Protein AF-A0ABD6U6G3-F1 (afdb_monomer)

pLDDT: mean 88.02, std 13.23, range [33.28, 98.5]

Foldseek 3Di:
DAEEAELEQQQPQPCPDPARWGKAFLLSLLLSVLVVVLCVVVVNDPVRYDYAYQQCQQPDDDAQYEYEPQDEPADCNNPPGDPSYNYAAAQYHYPDLCCLVPCPVCQVRPDHAHQFPVRVVSCVVSVHRYDHQHGSLLLDAAFDDAPAALAEEEEAADPPLVVLDDPVNVVRYDYYYSMDIDHPVQHDDVNSVVSSVVSVVVLVCLRHHHQEYEYQDPSVASNSLSNQHHYAAEDQDDDRSCNVVCVPYPHDHPVCSNVDDPNGGRDDCNVVSVVSSVVSSCSSVVSCVVPVVVRVVVCVVVPDDDDPPLVVLLVQCCVLVVLAPDLEWAEEEEDLDPQSVVNVVSCCVVRVRYHHQAYEYCPDFDDHPRDGHHYLVCVLVGDTQAYEYRDPVCVVVNVVSCVVVVHDESGRYHYRYSDDPPCPPPVVVVVVVVVCVVVVVVD

Structure (mmCIF, N/CA/C/O backbone):
data_AF-A0ABD6U6G3-F1
#
_entry.id   AF-A0ABD6U6G3-F1
#
loop_
_atom_site.group_PDB
_atom_site.id
_atom_site.type_symbol
_atom_site.label_atom_id
_atom_site.label_alt_id
_atom_site.label_comp_id
_atom_site.label_asym_id
_atom_site.label_entity_id
_atom_site.label_seq_id
_atom_site.pdbx_PDB_ins_code
_atom_site.Cartn_x
_atom_site.Cartn_y
_atom_site.Cartn_z
_atom_site.occupancy
_atom_site.B_iso_or_equiv
_atom_site.auth_seq_id
_atom_site.auth_comp_id
_atom_site.auth_asym_id
_atom_site.auth_atom_id
_atom_site.pdbx_PDB_model_num
ATOM 1 N N . MET A 1 1 ? 11.778 -12.368 -1.741 1.00 89.75 1 MET A N 1
ATOM 2 C CA . MET A 1 1 ? 10.771 -11.274 -1.649 1.00 89.75 1 MET A CA 1
ATOM 3 C C . MET A 1 1 ? 10.609 -10.867 -0.183 1.00 89.75 1 MET A C 1
ATOM 5 O O . MET A 1 1 ? 11.023 -11.641 0.670 1.00 89.75 1 MET A O 1
ATOM 9 N N . LYS A 1 2 ? 10.076 -9.681 0.139 1.00 95.25 2 LYS A N 1
ATOM 10 C CA . LYS A 1 2 ? 9.869 -9.224 1.533 1.00 95.25 2 LYS A CA 1
ATOM 11 C C . LYS A 1 2 ? 8.407 -8.861 1.818 1.00 95.25 2 LYS A C 1
ATOM 13 O O . LYS A 1 2 ? 7.629 -8.628 0.891 1.00 95.25 2 LYS A O 1
ATOM 18 N N . TYR A 1 3 ? 8.046 -8.790 3.096 1.00 97.25 3 TYR A N 1
ATOM 19 C CA . TYR A 1 3 ? 6.728 -8.370 3.575 1.00 97.25 3 TYR A CA 1
ATOM 20 C C . TYR A 1 3 ? 6.766 -6.907 4.009 1.00 97.25 3 TYR A C 1
ATOM 22 O O . TYR A 1 3 ? 7.586 -6.505 4.825 1.00 97.25 3 TYR A O 1
ATOM 30 N N . GLY A 1 4 ? 5.889 -6.088 3.448 1.00 95.69 4 GLY A N 1
ATOM 31 C CA . GLY A 1 4 ? 5.898 -4.646 3.641 1.00 95.69 4 GLY A CA 1
ATOM 32 C C . GLY A 1 4 ? 5.005 -4.191 4.788 1.00 95.69 4 GLY A C 1
ATOM 33 O O . GLY A 1 4 ? 3.921 -4.736 4.990 1.00 95.69 4 GLY A O 1
ATOM 34 N N . ILE A 1 5 ? 5.412 -3.138 5.489 1.00 94.31 5 ILE A N 1
ATOM 35 C CA . ILE A 1 5 ? 4.539 -2.327 6.348 1.00 94.31 5 ILE A CA 1
ATOM 36 C C . ILE A 1 5 ? 4.739 -0.865 5.964 1.00 94.31 5 ILE A C 1
ATOM 38 O O . ILE A 1 5 ? 5.874 -0.401 5.853 1.00 94.31 5 ILE A O 1
ATOM 42 N N . ILE A 1 6 ? 3.644 -0.129 5.777 1.00 89.25 6 ILE A N 1
ATOM 43 C CA . ILE A 1 6 ? 3.723 1.311 5.529 1.00 89.25 6 ILE A CA 1
ATOM 44 C C . ILE A 1 6 ? 4.130 2.005 6.829 1.00 89.25 6 ILE A C 1
ATOM 46 O O . ILE A 1 6 ? 3.493 1.821 7.873 1.00 89.25 6 ILE A O 1
ATOM 50 N N . ASP A 1 7 ? 5.187 2.806 6.756 1.00 84.31 7 ASP A N 1
ATOM 51 C CA . ASP A 1 7 ? 5.549 3.743 7.811 1.00 84.31 7 ASP A CA 1
ATOM 52 C C . ASP A 1 7 ? 4.964 5.111 7.463 1.00 84.31 7 ASP A C 1
ATOM 54 O O . ASP A 1 7 ? 5.339 5.755 6.474 1.00 84.31 7 ASP A O 1
ATOM 58 N N . TYR A 1 8 ? 3.964 5.525 8.233 1.00 74.62 8 TYR A N 1
ATOM 59 C CA . TYR A 1 8 ? 3.229 6.748 7.965 1.00 74.62 8 TYR A CA 1
ATOM 60 C C . TYR A 1 8 ? 4.005 7.936 8.508 1.00 74.62 8 TYR A C 1
ATOM 62 O O . TYR A 1 8 ? 3.809 8.391 9.630 1.00 74.62 8 TYR A O 1
ATOM 70 N N . SER A 1 9 ? 4.853 8.489 7.653 1.00 57.56 9 SER A N 1
ATOM 71 C CA . SER A 1 9 ? 5.509 9.770 7.865 1.00 57.56 9 SER A CA 1
ATOM 72 C C . SER A 1 9 ? 4.505 10.926 7.744 1.00 57.56 9 SER A C 1
ATOM 74 O O . SER A 1 9 ? 4.636 11.763 6.856 1.00 57.56 9 SER A O 1
ATOM 76 N N . TYR A 1 10 ? 3.458 10.996 8.571 1.00 51.78 10 TYR A N 1
ATOM 77 C CA . TYR A 1 10 ? 2.621 12.197 8.589 1.00 51.78 10 TYR A CA 1
ATOM 78 C C . TYR A 1 10 ? 3.272 13.256 9.469 1.00 51.78 10 TYR A C 1
ATOM 80 O O . TYR A 1 10 ? 3.082 13.331 10.675 1.00 51.78 10 TYR A O 1
ATOM 88 N N . GLY A 1 11 ? 4.069 14.078 8.799 1.00 41.47 11 GLY A N 1
ATOM 89 C CA . GLY A 1 11 ? 4.190 15.490 9.078 1.00 41.47 11 GLY A CA 1
ATOM 90 C C . GLY A 1 11 ? 3.604 16.225 7.889 1.00 41.47 11 GLY A C 1
ATOM 91 O O . GLY A 1 11 ? 4.347 16.597 6.985 1.00 41.47 11 GLY A O 1
ATOM 92 N N . SER A 1 12 ? 2.281 16.399 7.812 1.00 40.06 12 SER A N 1
ATOM 93 C CA . SER A 1 12 ? 1.779 17.387 6.860 1.00 40.06 12 SER A CA 1
ATOM 94 C C . SER A 1 12 ? 2.255 18.738 7.374 1.00 40.06 12 SER A C 1
ATOM 96 O O . SER A 1 12 ? 1.698 19.234 8.350 1.00 40.06 12 SER A O 1
ATOM 98 N N . ALA A 1 13 ? 3.290 19.303 6.754 1.00 38.22 13 ALA A N 1
ATOM 99 C CA . ALA A 1 13 ? 3.599 20.713 6.897 1.00 38.22 13 ALA A CA 1
ATOM 100 C C . ALA A 1 13 ? 2.376 21.481 6.383 1.00 38.22 13 ALA A C 1
ATOM 102 O O . ALA A 1 13 ? 2.235 21.737 5.189 1.00 38.22 13 ALA A O 1
ATOM 103 N N . ALA A 1 14 ? 1.435 21.777 7.273 1.00 36.59 14 ALA A N 1
ATOM 104 C CA . ALA A 1 14 ? 0.402 22.743 6.978 1.00 36.59 14 ALA A CA 1
ATOM 105 C C . ALA A 1 14 ? 1.067 24.107 7.156 1.00 36.59 14 ALA A C 1
ATOM 107 O O . ALA A 1 14 ? 1.403 24.513 8.273 1.00 36.59 14 ALA A O 1
ATOM 108 N N . THR A 1 15 ? 1.340 24.786 6.046 1.00 33.84 15 THR A N 1
ATOM 109 C CA . THR A 1 15 ? 1.850 26.157 6.066 1.00 33.84 15 THR A CA 1
ATOM 110 C C . THR A 1 15 ? 0.697 27.087 6.442 1.00 33.84 15 THR A C 1
ATOM 112 O O . THR A 1 15 ? -0.001 27.620 5.583 1.00 33.84 15 THR A O 1
ATOM 115 N N . TYR A 1 16 ? 0.460 27.262 7.742 1.00 33.28 16 TYR A N 1
ATOM 116 C CA . TYR A 1 16 ? -0.414 28.315 8.259 1.00 33.28 16 TYR A CA 1
ATOM 117 C C . TYR A 1 16 ? 0.440 29.559 8.539 1.00 33.28 16 TYR A C 1
ATOM 119 O O . TYR A 1 16 ? 0.932 29.766 9.646 1.00 33.28 16 TYR A O 1
ATOM 127 N N . GLY A 1 17 ? 0.651 30.390 7.515 1.00 45.97 17 GLY A N 1
ATOM 128 C CA . GLY A 1 17 ? 1.494 31.588 7.626 1.00 45.97 17 GLY A CA 1
ATOM 129 C C . GLY A 1 17 ? 2.996 31.269 7.631 1.00 45.97 17 GLY A C 1
ATOM 130 O O . GLY A 1 17 ? 3.457 30.460 6.834 1.00 45.97 17 GLY A O 1
ATOM 131 N N . THR A 1 18 ? 3.781 31.924 8.495 1.00 37.12 18 THR A N 1
ATOM 132 C CA . THR A 1 18 ? 5.257 31.807 8.553 1.00 37.12 18 THR A CA 1
ATOM 133 C C . THR A 1 18 ? 5.775 30.631 9.393 1.00 37.12 18 THR A C 1
ATOM 135 O O . THR A 1 18 ? 6.987 30.480 9.543 1.00 37.12 18 THR A O 1
ATOM 138 N N . VAL A 1 19 ? 4.892 29.786 9.935 1.00 43.78 19 VAL A N 1
ATOM 139 C CA . VAL A 1 19 ? 5.250 28.634 10.778 1.00 43.78 19 VAL A CA 1
ATOM 140 C C . VAL A 1 19 ? 4.673 27.367 10.142 1.00 43.78 19 VAL A C 1
ATOM 142 O O . VAL A 1 19 ? 3.454 27.215 10.088 1.00 43.78 19 VAL A O 1
ATOM 145 N N . ASN A 1 20 ? 5.515 26.444 9.650 1.00 53.28 20 ASN A N 1
ATOM 146 C CA . ASN A 1 20 ? 5.009 25.110 9.289 1.00 53.28 20 ASN A CA 1
ATOM 147 C C . ASN A 1 20 ? 4.716 24.344 10.581 1.00 53.28 20 ASN A C 1
ATOM 149 O O . ASN A 1 20 ? 5.608 24.202 11.418 1.00 53.28 20 ASN A O 1
ATOM 153 N N . LYS A 1 21 ? 3.485 23.863 10.727 1.00 55.12 21 LYS A N 1
ATOM 154 C CA . LYS A 1 21 ? 3.045 23.017 11.842 1.00 55.12 21 LYS A CA 1
ATOM 155 C C . LYS A 1 21 ? 3.029 21.557 11.396 1.00 55.12 21 LYS A C 1
ATOM 157 O O . LYS A 1 21 ? 2.710 21.294 10.234 1.00 55.12 21 LYS A O 1
ATOM 162 N N . TYR A 1 22 ? 3.382 20.633 12.291 1.00 62.50 22 TYR A N 1
ATOM 163 C CA . TYR A 1 22 ? 3.378 19.189 12.037 1.00 62.50 22 TYR A CA 1
ATOM 164 C C . TYR A 1 22 ? 2.226 18.542 12.810 1.00 62.50 22 TYR A C 1
ATOM 166 O O . TYR A 1 22 ? 2.093 18.773 14.003 1.00 62.50 22 TYR A O 1
ATOM 174 N N . TYR A 1 23 ? 1.403 17.723 12.154 1.00 68.81 23 TYR A N 1
ATOM 175 C CA . TYR A 1 23 ? 0.347 16.952 12.818 1.00 68.81 23 TYR A CA 1
ATOM 176 C C . TYR A 1 23 ? 0.695 15.475 12.788 1.00 68.81 23 TYR A C 1
ATOM 178 O O . TYR A 1 23 ? 0.893 14.917 11.709 1.00 68.81 23 TYR A O 1
ATOM 186 N N . VAL A 1 24 ? 0.736 14.853 13.962 1.00 73.19 24 VAL A N 1
ATOM 187 C CA . VAL A 1 24 ? 0.906 13.408 14.114 1.00 73.19 24 VAL A CA 1
ATOM 188 C C . VAL A 1 24 ? -0.444 12.784 14.417 1.00 73.19 24 VAL A C 1
ATOM 190 O O . VAL A 1 24 ? -1.155 13.266 15.293 1.00 73.19 24 VAL A O 1
ATOM 193 N N . ASN A 1 25 ? -0.765 11.685 13.731 1.00 83.88 25 ASN A N 1
ATOM 194 C CA . ASN A 1 25 ? -1.986 10.916 13.942 1.00 83.88 25 ASN A CA 1
ATOM 195 C C . ASN A 1 25 ? -1.656 9.435 14.168 1.00 83.88 25 ASN A C 1
ATOM 197 O O . ASN A 1 25 ? -1.280 8.731 13.226 1.00 83.88 25 ASN A O 1
ATOM 201 N N . ILE A 1 26 ? -1.855 8.944 15.394 1.00 88.88 26 ILE A N 1
ATOM 202 C CA . ILE A 1 26 ? -1.515 7.556 15.749 1.00 88.88 26 ILE A CA 1
ATOM 203 C C . ILE A 1 26 ? -2.484 6.521 15.170 1.00 88.88 26 ILE A C 1
ATOM 205 O O . ILE A 1 26 ? -2.221 5.323 15.223 1.00 88.88 26 ILE A O 1
ATOM 209 N N . GLY A 1 27 ? -3.608 6.941 14.583 1.00 89.75 27 GLY A N 1
ATOM 210 C CA . GLY A 1 27 ? -4.536 6.032 13.913 1.00 89.75 27 GLY A CA 1
ATOM 211 C C . GLY A 1 27 ? -3.917 5.340 12.693 1.00 89.75 27 GLY A C 1
ATOM 212 O O . GLY A 1 27 ? -4.297 4.222 12.342 1.00 89.75 27 GLY A O 1
ATOM 213 N N . ASN A 1 28 ? -2.935 5.979 12.061 1.00 86.94 28 ASN A N 1
ATOM 214 C CA . ASN A 1 28 ? -2.116 5.363 11.024 1.00 86.94 28 ASN A CA 1
ATOM 215 C C . ASN A 1 28 ? -1.207 4.271 11.591 1.00 86.94 28 ASN A C 1
ATOM 217 O O . ASN A 1 28 ? -1.195 3.155 11.074 1.00 86.94 28 ASN A O 1
ATOM 221 N N . ASP A 1 29 ? -0.556 4.544 12.719 1.00 89.12 29 ASP A N 1
ATOM 222 C CA . ASP A 1 29 ? 0.249 3.551 13.426 1.00 89.12 29 ASP A CA 1
ATOM 223 C C . ASP A 1 29 ? -0.595 2.357 13.896 1.00 89.12 29 ASP A C 1
ATOM 225 O O . ASP A 1 29 ? -0.158 1.218 13.769 1.00 89.12 29 ASP A O 1
ATOM 229 N N . MET A 1 30 ? -1.838 2.574 14.346 1.00 92.81 30 MET A N 1
ATOM 230 C CA . MET A 1 30 ? -2.760 1.486 14.713 1.00 92.81 30 MET A CA 1
ATOM 231 C C . MET A 1 30 ? -3.029 0.523 13.546 1.00 92.81 30 MET A C 1
ATOM 233 O O . MET A 1 30 ? -3.154 -0.684 13.757 1.00 92.81 30 MET A O 1
ATOM 237 N N . GLN A 1 31 ? -3.088 1.028 12.309 1.00 92.31 31 GLN A N 1
ATOM 238 C CA . GLN A 1 31 ? -3.203 0.181 11.116 1.00 92.31 31 GLN A CA 1
ATOM 239 C C . GLN A 1 31 ? -1.929 -0.643 10.904 1.00 92.31 31 GLN A C 1
ATOM 241 O O . GLN A 1 31 ? -2.027 -1.842 10.644 1.00 92.31 31 GLN A O 1
ATOM 246 N N . SER A 1 32 ? -0.753 -0.034 11.068 1.00 91.81 32 SER A N 1
ATOM 247 C CA . SER A 1 32 ? 0.533 -0.734 10.973 1.00 91.81 32 SER A CA 1
ATOM 248 C C . SER A 1 32 ? 0.686 -1.802 12.062 1.00 91.81 32 SER A C 1
ATOM 250 O O . SER A 1 32 ? 1.111 -2.914 11.760 1.00 91.81 32 SER A O 1
ATOM 252 N N . LEU A 1 33 ? 0.242 -1.531 13.295 1.00 93.94 33 LEU A N 1
ATOM 253 C CA . LEU A 1 33 ? 0.198 -2.517 14.383 1.00 93.94 33 LEU A CA 1
ATOM 254 C C . LEU A 1 33 ? -0.716 -3.708 14.055 1.00 93.94 33 LEU A C 1
ATOM 256 O O . LEU A 1 33 ? -0.409 -4.840 14.424 1.00 93.94 33 LEU A O 1
ATOM 260 N N . ALA A 1 34 ? -1.824 -3.488 13.344 1.00 95.69 34 ALA A N 1
ATOM 261 C CA . ALA A 1 34 ? -2.690 -4.580 12.904 1.00 95.69 34 ALA A CA 1
ATOM 262 C C . ALA A 1 34 ? -2.028 -5.456 11.825 1.00 95.69 34 ALA A C 1
ATOM 264 O O . ALA A 1 34 ? -2.209 -6.673 11.839 1.00 95.69 34 ALA A O 1
ATOM 265 N N . ILE A 1 35 ? -1.217 -4.866 10.937 1.00 96.06 35 ILE A N 1
ATOM 266 C CA . ILE A 1 35 ? -0.403 -5.623 9.971 1.00 96.06 35 ILE A CA 1
ATOM 267 C C . ILE A 1 35 ? 0.674 -6.437 10.702 1.00 96.06 35 ILE A C 1
ATOM 269 O O . ILE A 1 35 ? 0.853 -7.613 10.400 1.00 96.06 35 ILE A O 1
ATOM 273 N N . GLU A 1 36 ? 1.336 -5.866 11.713 1.00 95.56 36 GLU A N 1
ATOM 274 C CA . GLU A 1 36 ? 2.287 -6.613 12.552 1.00 95.56 36 GLU A CA 1
ATOM 275 C C . GLU A 1 36 ? 1.623 -7.826 13.220 1.00 95.56 36 GLU A C 1
ATOM 277 O O . GLU A 1 36 ? 2.197 -8.911 13.239 1.00 95.56 36 GLU A O 1
ATOM 282 N N . GLN A 1 37 ? 0.394 -7.675 13.725 1.00 96.12 37 GLN A N 1
ATOM 283 C CA . GLN A 1 37 ? -0.357 -8.793 14.309 1.00 96.12 37 GLN A CA 1
ATOM 284 C C . GLN A 1 37 ? -0.755 -9.850 13.271 1.00 96.12 37 GLN A C 1
ATOM 286 O O . GLN A 1 37 ? -0.693 -11.045 13.566 1.00 96.12 37 GLN A O 1
ATOM 291 N N . LEU A 1 38 ? -1.127 -9.437 12.054 1.00 96.81 38 LEU A N 1
ATOM 292 C CA . LEU A 1 38 ? -1.357 -10.354 10.934 1.00 96.81 38 LEU A CA 1
ATOM 293 C C . LEU A 1 38 ? -0.094 -11.180 10.647 1.00 96.81 38 LEU A C 1
ATOM 295 O O . LEU A 1 38 ? -0.171 -12.405 10.571 1.00 96.81 38 LEU A O 1
ATOM 299 N N . TYR A 1 39 ? 1.063 -10.526 10.548 1.00 97.94 39 TYR A N 1
ATOM 300 C CA . TYR A 1 39 ? 2.346 -11.176 10.273 1.00 97.94 39 TYR A CA 1
ATOM 301 C C . TYR A 1 39 ? 2.796 -12.105 11.396 1.00 97.94 39 TYR A C 1
ATOM 303 O O . TYR A 1 39 ? 3.164 -13.249 11.126 1.00 97.94 39 TYR A O 1
ATOM 311 N N . LEU A 1 40 ? 2.665 -11.667 12.649 1.00 97.38 40 LEU A N 1
ATOM 312 C CA . LEU A 1 40 ? 2.955 -12.490 13.819 1.00 97.38 40 LEU A CA 1
ATOM 313 C C . LEU A 1 40 ? 2.126 -13.780 13.811 1.00 97.38 40 LEU A C 1
ATOM 315 O O . LEU A 1 40 ? 2.657 -14.863 14.047 1.00 97.38 40 LEU A O 1
ATOM 319 N N . ARG A 1 41 ? 0.827 -13.682 13.503 1.00 97.00 41 ARG A N 1
ATOM 320 C CA . ARG A 1 41 ? -0.069 -14.844 13.462 1.00 97.00 41 ARG A CA 1
ATOM 321 C C . ARG A 1 41 ? 0.206 -15.773 12.276 1.00 97.00 41 ARG A C 1
ATOM 323 O O . ARG A 1 41 ? -0.064 -16.967 12.372 1.00 97.00 41 ARG A O 1
ATOM 330 N N . LEU A 1 42 ? 0.753 -15.243 11.184 1.00 97.25 42 LEU A N 1
ATOM 331 C CA . LEU A 1 42 ? 1.209 -16.024 10.032 1.00 97.25 42 LEU A CA 1
ATOM 332 C C . LEU A 1 42 ? 2.607 -16.635 10.224 1.00 97.25 42 LEU A C 1
ATOM 334 O O . LEU A 1 42 ? 3.024 -17.430 9.386 1.00 97.25 42 LEU A O 1
ATOM 338 N N . GLY A 1 43 ? 3.315 -16.290 11.305 1.00 97.38 43 GLY A N 1
ATOM 339 C CA . GLY A 1 43 ? 4.674 -16.765 11.562 1.00 97.38 43 GLY A CA 1
ATOM 340 C C . GLY A 1 43 ? 5.731 -16.124 10.660 1.00 97.38 43 GLY A C 1
ATOM 341 O O . GLY A 1 43 ? 6.763 -16.739 10.418 1.00 97.38 43 GLY A O 1
ATOM 342 N N . ILE A 1 44 ? 5.474 -14.918 10.145 1.00 97.25 44 ILE A N 1
ATOM 343 C CA . ILE A 1 44 ? 6.453 -14.164 9.352 1.00 97.25 44 ILE A CA 1
ATOM 344 C C . ILE A 1 44 ? 7.525 -13.611 10.296 1.00 97.25 44 ILE A C 1
ATOM 346 O O . ILE A 1 44 ? 7.210 -12.959 11.294 1.00 97.25 44 ILE A O 1
ATOM 350 N N . GLU A 1 45 ? 8.791 -13.877 9.983 1.00 95.75 45 GLU A N 1
ATOM 351 C CA . GLU A 1 45 ? 9.925 -13.443 10.797 1.00 95.75 45 GLU A CA 1
ATOM 352 C C . GLU A 1 45 ? 10.219 -11.945 10.619 1.00 95.75 45 GLU A C 1
ATOM 354 O O . GLU A 1 45 ? 10.093 -11.396 9.526 1.00 95.75 45 GLU A O 1
ATOM 359 N N . GLU A 1 46 ? 10.692 -11.278 11.679 1.00 93.69 46 GLU A N 1
ATOM 360 C CA . GLU A 1 46 ? 11.032 -9.842 11.637 1.00 93.69 46 GLU A CA 1
ATOM 361 C C . GLU A 1 46 ? 12.083 -9.520 10.558 1.00 93.69 46 GLU A C 1
ATOM 363 O O . GLU A 1 46 ? 12.031 -8.462 9.939 1.00 93.69 46 GLU A O 1
ATOM 368 N N . GLY A 1 47 ? 13.007 -10.449 10.276 1.00 94.62 47 GLY A N 1
ATOM 369 C CA . GLY A 1 47 ? 14.020 -10.296 9.223 1.00 94.62 47 GLY A CA 1
ATOM 370 C C . GLY A 1 47 ? 13.456 -10.279 7.796 1.00 94.62 47 GLY A C 1
ATOM 371 O O . GLY A 1 47 ? 14.143 -9.846 6.864 1.00 94.62 47 GLY A O 1
ATOM 372 N N . ASP A 1 48 ? 12.209 -10.715 7.611 1.00 95.25 48 ASP A N 1
ATOM 373 C CA . ASP A 1 48 ? 11.498 -10.688 6.332 1.00 95.25 48 ASP A CA 1
ATOM 374 C C . ASP A 1 48 ? 10.553 -9.501 6.184 1.00 95.25 48 ASP A C 1
ATOM 376 O O . ASP A 1 48 ? 9.994 -9.292 5.103 1.00 95.25 48 ASP A O 1
ATOM 380 N N . ILE A 1 49 ? 10.430 -8.682 7.228 1.00 96.44 49 ILE A N 1
ATOM 381 C CA . ILE A 1 49 ? 9.604 -7.484 7.226 1.00 96.44 49 ILE A CA 1
ATOM 382 C C . ILE A 1 49 ? 10.459 -6.274 6.847 1.00 96.44 49 ILE A C 1
ATOM 384 O O . ILE A 1 49 ? 11.505 -5.998 7.432 1.00 96.44 49 ILE A O 1
ATOM 388 N N . VAL A 1 50 ? 9.982 -5.504 5.874 1.00 95.06 50 VAL A N 1
ATOM 389 C CA . VAL A 1 50 ? 10.545 -4.209 5.493 1.00 95.06 50 VAL A CA 1
ATOM 390 C C . VAL A 1 50 ? 9.509 -3.119 5.712 1.00 95.06 50 VAL A C 1
ATOM 392 O O . VAL A 1 50 ? 8.317 -3.289 5.454 1.00 95.06 50 VAL A O 1
ATOM 395 N N . ARG A 1 51 ? 9.966 -1.965 6.191 1.00 91.56 51 ARG A N 1
ATOM 396 C CA . ARG A 1 51 ? 9.121 -0.780 6.332 1.00 91.56 51 ARG A CA 1
ATOM 397 C C . ARG A 1 51 ? 9.369 0.152 5.162 1.00 91.56 51 ARG A C 1
ATOM 399 O O . ARG A 1 51 ? 10.521 0.439 4.849 1.00 91.56 51 ARG A O 1
ATOM 406 N N . VAL A 1 52 ? 8.293 0.596 4.527 1.00 90.62 52 VAL A N 1
ATOM 407 C CA . VAL A 1 52 ? 8.338 1.496 3.372 1.00 90.62 52 VAL A CA 1
ATOM 408 C C . VAL A 1 52 ? 7.710 2.817 3.788 1.00 90.62 52 VAL A C 1
ATOM 410 O O . VAL A 1 52 ? 6.561 2.831 4.237 1.00 90.62 52 VAL A O 1
ATOM 413 N N . GLY A 1 53 ? 8.448 3.922 3.670 1.00 87.06 53 GLY A N 1
ATOM 414 C CA . GLY A 1 53 ? 7.911 5.238 3.996 1.00 87.06 53 GLY A CA 1
ATOM 415 C C . GLY A 1 53 ? 6.736 5.592 3.085 1.00 87.06 53 GLY A C 1
ATOM 416 O O . GLY A 1 53 ? 6.781 5.360 1.877 1.00 87.06 53 GLY A O 1
ATOM 417 N N . TYR A 1 54 ? 5.683 6.192 3.639 1.00 84.31 54 TYR A N 1
ATOM 418 C CA . TYR A 1 54 ? 4.489 6.580 2.878 1.00 84.31 54 TYR A CA 1
ATOM 419 C C . TYR A 1 54 ? 4.816 7.434 1.636 1.00 84.31 54 TYR A C 1
ATOM 421 O O . TYR A 1 54 ? 4.289 7.192 0.552 1.00 84.31 54 TYR A O 1
ATOM 429 N N . HIS A 1 55 ? 5.727 8.405 1.764 1.00 82.69 55 HIS A N 1
ATOM 430 C CA . HIS A 1 55 ? 6.149 9.254 0.641 1.00 82.69 55 HIS A CA 1
ATOM 431 C C . HIS A 1 55 ? 7.134 8.571 -0.320 1.00 82.69 55 HIS A C 1
ATOM 433 O O . HIS A 1 55 ? 7.369 9.077 -1.414 1.00 82.69 55 HIS A O 1
ATOM 439 N N . GLU A 1 56 ? 7.682 7.416 0.059 1.00 87.88 56 GLU A N 1
ATOM 440 C CA . GLU A 1 56 ? 8.615 6.631 -0.752 1.00 87.88 56 GLU A CA 1
ATOM 441 C C . GLU A 1 56 ? 7.884 5.599 -1.619 1.00 87.88 56 GLU A C 1
ATOM 443 O O . GLU A 1 56 ? 8.493 5.014 -2.505 1.00 87.88 56 GLU A O 1
ATOM 448 N N . LEU A 1 57 ? 6.573 5.394 -1.434 1.00 89.69 57 LEU A N 1
ATOM 449 C CA . LEU A 1 57 ? 5.797 4.375 -2.155 1.00 89.69 57 LEU A CA 1
ATOM 450 C C . LEU A 1 57 ? 5.915 4.468 -3.689 1.00 89.69 57 LEU A C 1
ATOM 452 O O . LEU A 1 57 ? 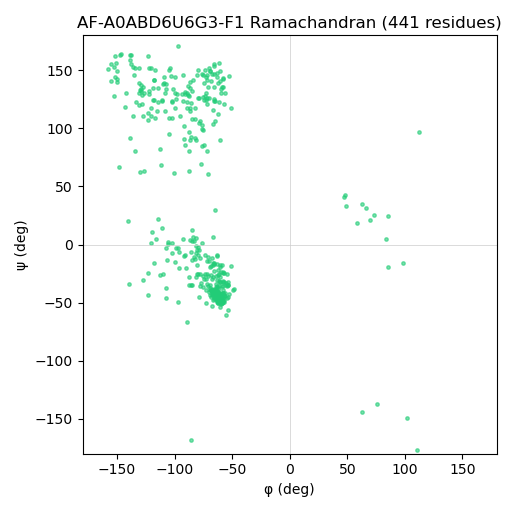5.897 3.446 -4.371 1.00 89.69 57 LEU A O 1
ATOM 456 N N . ARG A 1 58 ? 6.077 5.676 -4.243 1.00 89.88 58 ARG A N 1
ATOM 457 C CA . ARG A 1 58 ? 6.294 5.882 -5.686 1.00 89.88 58 ARG A CA 1
ATOM 458 C C . ARG A 1 58 ? 7.733 5.573 -6.119 1.00 89.88 58 ARG A C 1
ATOM 460 O O . ARG A 1 58 ? 7.947 5.107 -7.233 1.00 89.88 58 ARG A O 1
ATOM 467 N N . THR A 1 59 ? 8.714 5.879 -5.275 1.00 92.19 59 THR A N 1
ATOM 468 C CA . THR A 1 59 ? 10.147 5.905 -5.626 1.00 92.19 59 THR A CA 1
ATOM 469 C C . THR A 1 59 ? 10.952 4.751 -5.038 1.00 92.19 59 THR A C 1
ATOM 471 O O . THR A 1 59 ? 12.145 4.667 -5.290 1.00 92.19 59 THR A O 1
ATOM 474 N N . TYR A 1 60 ? 10.330 3.892 -4.236 1.00 93.75 60 TYR A N 1
ATOM 475 C CA . TYR A 1 60 ? 10.966 2.755 -3.584 1.00 93.75 60 TYR A CA 1
ATOM 476 C C . TYR A 1 60 ? 11.646 1.833 -4.608 1.00 93.75 60 TYR A C 1
ATOM 478 O O . TYR A 1 60 ? 11.022 1.446 -5.587 1.00 93.75 60 TYR A O 1
ATOM 486 N N . ASP A 1 61 ? 12.903 1.453 -4.405 1.00 93.19 61 ASP A N 1
ATOM 487 C CA . ASP A 1 61 ? 13.692 0.706 -5.401 1.00 93.19 61 ASP A CA 1
ATOM 488 C C . ASP A 1 61 ? 14.575 -0.388 -4.780 1.00 93.19 61 ASP A C 1
ATOM 490 O O . ASP A 1 61 ? 15.546 -0.839 -5.380 1.00 93.19 61 ASP A O 1
ATOM 494 N N . SER A 1 62 ? 14.241 -0.811 -3.556 1.00 91.12 62 SER A N 1
ATOM 495 C CA . SER A 1 62 ? 15.124 -1.654 -2.751 1.00 91.12 62 SER A CA 1
ATOM 496 C C . SER A 1 62 ? 14.920 -3.157 -2.980 1.00 91.12 62 SER A C 1
ATOM 498 O O . SER A 1 62 ? 15.819 -3.819 -3.483 1.00 91.12 62 SER A O 1
ATOM 500 N N . HIS A 1 63 ? 13.770 -3.720 -2.601 1.00 92.12 63 HIS A N 1
ATOM 501 C CA . HIS A 1 63 ? 13.480 -5.153 -2.747 1.00 92.12 63 HIS A CA 1
ATOM 502 C C . HIS A 1 63 ? 12.065 -5.338 -3.279 1.00 92.12 63 HIS A C 1
ATOM 504 O O . HIS A 1 63 ? 11.193 -4.547 -2.953 1.00 92.12 63 HIS A O 1
ATOM 510 N N . TYR A 1 64 ? 11.772 -6.425 -3.991 1.00 96.56 64 TYR A N 1
ATOM 511 C CA . TYR A 1 64 ? 10.371 -6.765 -4.249 1.00 96.56 64 TYR A CA 1
ATOM 512 C C . TYR A 1 64 ? 9.629 -7.018 -2.928 1.00 96.56 64 TYR A C 1
ATOM 514 O O . TYR A 1 64 ? 10.031 -7.883 -2.138 1.00 96.56 64 TYR A O 1
ATOM 522 N N . VAL A 1 65 ? 8.552 -6.266 -2.694 1.00 96.69 65 VAL A N 1
ATOM 523 C CA . VAL A 1 65 ? 7.803 -6.249 -1.435 1.00 96.69 65 VAL A CA 1
ATOM 524 C C . VAL A 1 65 ? 6.312 -6.461 -1.668 1.00 96.69 65 VAL A C 1
ATOM 526 O O . VAL A 1 65 ? 5.690 -5.754 -2.457 1.00 96.69 65 VAL A O 1
ATOM 529 N N . ILE A 1 66 ? 5.713 -7.407 -0.945 1.00 96.75 66 ILE A N 1
ATOM 530 C CA . ILE A 1 66 ? 4.253 -7.518 -0.869 1.00 96.75 66 ILE A CA 1
ATOM 531 C C . ILE A 1 66 ? 3.752 -6.594 0.229 1.00 96.75 66 ILE A C 1
ATOM 533 O O . ILE A 1 66 ? 4.161 -6.727 1.380 1.00 96.75 66 ILE A O 1
ATOM 537 N N . LEU A 1 67 ? 2.869 -5.661 -0.117 1.00 95.81 67 LEU A N 1
ATOM 538 C CA . LEU A 1 67 ? 2.482 -4.564 0.764 1.00 95.81 67 LEU A CA 1
ATOM 539 C C . LEU A 1 67 ? 0.963 -4.528 0.999 1.00 95.81 67 LEU A C 1
ATOM 541 O O . LEU A 1 67 ? 0.220 -4.110 0.109 1.00 95.81 67 LEU A O 1
ATOM 545 N N . PRO A 1 68 ? 0.476 -4.904 2.196 1.00 95.00 68 PRO A N 1
ATOM 546 C CA . PRO A 1 68 ? -0.906 -4.672 2.600 1.00 95.00 68 PRO A CA 1
ATOM 547 C C . PRO A 1 68 ? -1.235 -3.172 2.662 1.00 95.00 68 PRO A C 1
ATOM 549 O O . PRO A 1 68 ? -0.763 -2.434 3.527 1.00 95.00 68 PRO A O 1
ATOM 552 N N . MET A 1 69 ? -2.091 -2.722 1.751 1.00 89.94 69 MET A N 1
ATOM 553 C CA . MET A 1 69 ? -2.543 -1.339 1.602 1.00 89.94 69 MET A CA 1
ATOM 554 C C . MET A 1 69 ? -3.760 -1.058 2.496 1.00 89.94 69 MET A C 1
ATOM 556 O O . MET A 1 69 ? -4.850 -0.754 2.006 1.00 89.94 69 MET A O 1
ATOM 560 N N . ASN A 1 70 ? -3.572 -1.149 3.816 1.00 85.50 70 ASN A N 1
ATOM 561 C CA . ASN A 1 70 ? -4.578 -0.759 4.809 1.00 85.50 70 ASN A CA 1
ATOM 562 C C . ASN A 1 70 ? -4.451 0.720 5.149 1.00 85.50 70 ASN A C 1
ATOM 564 O O . ASN A 1 70 ? -3.813 1.081 6.137 1.00 85.50 70 ASN A O 1
ATOM 568 N N . MET A 1 71 ? -5.008 1.566 4.275 1.00 76.56 71 MET A N 1
ATOM 569 C CA . MET A 1 71 ? -4.763 3.007 4.299 1.00 76.56 71 MET A CA 1
ATOM 570 C C . MET A 1 71 ? -5.941 3.886 3.853 1.00 76.56 71 MET A C 1
ATOM 572 O O . MET A 1 71 ? -6.871 3.446 3.172 1.00 76.56 71 MET A O 1
ATOM 576 N N . PHE A 1 72 ? -5.841 5.169 4.211 1.00 65.19 72 PHE A N 1
ATOM 577 C CA . PHE A 1 72 ? -6.647 6.270 3.683 1.00 65.19 72 PHE A CA 1
ATOM 578 C C . PHE A 1 72 ? -5.920 6.905 2.486 1.00 65.19 72 PHE A C 1
ATOM 580 O O . PHE A 1 72 ? -4.952 7.641 2.656 1.00 65.19 72 PHE A O 1
ATOM 587 N N . GLY A 1 73 ? -6.354 6.591 1.267 1.00 57.88 73 GLY A N 1
ATOM 588 C CA . GLY A 1 73 ? -5.844 7.173 0.029 1.00 57.88 73 GLY A CA 1
ATOM 589 C C . GLY A 1 73 ? -6.579 8.460 -0.312 1.00 57.88 73 GLY A C 1
ATOM 590 O O . GLY A 1 73 ? -7.589 8.435 -1.003 1.00 57.88 73 GLY A O 1
ATOM 591 N N . SER A 1 74 ? -6.085 9.603 0.157 1.00 50.88 74 SER A N 1
ATOM 592 C CA . SER A 1 74 ? -6.604 10.914 -0.268 1.00 50.88 74 SER A CA 1
ATOM 593 C C . SER A 1 74 ? -5.688 11.664 -1.227 1.00 50.88 74 SER A C 1
ATOM 595 O O . SER A 1 74 ? -6.025 12.773 -1.638 1.00 50.88 74 SER A O 1
ATOM 597 N N . LYS A 1 75 ? -4.536 11.093 -1.601 1.00 61.25 75 LYS A N 1
ATOM 598 C CA . LYS A 1 75 ? -3.540 11.803 -2.405 1.00 61.25 75 LYS A CA 1
ATOM 599 C C . LYS A 1 75 ? -3.030 10.958 -3.565 1.00 61.25 75 LYS A C 1
ATOM 601 O O . LYS A 1 75 ? -2.438 9.904 -3.362 1.00 61.25 75 LYS A O 1
ATOM 606 N N . ASP A 1 76 ? -3.181 11.491 -4.775 1.00 67.00 76 ASP A N 1
ATOM 607 C CA . ASP A 1 76 ? -2.622 10.931 -6.016 1.00 67.00 76 ASP A CA 1
ATOM 608 C C . ASP A 1 76 ? -1.075 10.901 -6.012 1.00 67.00 76 ASP A C 1
ATOM 610 O O . ASP A 1 76 ? -0.451 10.296 -6.881 1.00 67.00 76 ASP A O 1
ATOM 614 N N . GLU A 1 77 ? -0.429 11.530 -5.023 1.00 73.81 77 GLU A N 1
ATOM 615 C CA . GLU A 1 77 ? 1.027 11.683 -4.935 1.00 73.81 77 GLU A CA 1
ATOM 616 C C . GLU A 1 77 ? 1.786 10.356 -4.802 1.00 73.81 77 GLU A C 1
ATOM 618 O O . GLU A 1 77 ? 2.887 10.238 -5.337 1.00 73.81 77 GLU A O 1
ATOM 623 N N . ILE A 1 78 ? 1.195 9.332 -4.185 1.00 78.38 78 ILE A N 1
ATOM 624 C CA . ILE A 1 78 ? 1.849 8.023 -4.023 1.00 78.38 78 ILE A CA 1
ATOM 625 C C . ILE A 1 78 ? 1.718 7.129 -5.261 1.00 78.38 78 ILE A C 1
ATOM 627 O O . ILE A 1 78 ? 2.391 6.108 -5.343 1.00 78.38 78 ILE A O 1
ATOM 631 N N . PHE A 1 79 ? 0.855 7.499 -6.214 1.00 82.12 79 PHE A N 1
ATOM 632 C CA . PHE A 1 79 ? 0.508 6.665 -7.361 1.00 82.12 79 PHE A CA 1
ATOM 633 C C . PHE A 1 79 ? 1.073 7.192 -8.693 1.00 82.12 79 PHE A C 1
ATOM 635 O O . PHE A 1 79 ? 0.952 8.383 -8.974 1.00 82.12 79 PHE A O 1
ATOM 642 N N . PRO A 1 80 ? 1.596 6.337 -9.589 1.00 86.19 80 PRO A N 1
ATOM 643 C CA . PRO A 1 80 ? 1.662 4.883 -9.462 1.00 86.19 80 PRO A CA 1
ATOM 644 C C . PRO A 1 80 ? 2.669 4.453 -8.391 1.00 86.19 80 PRO A C 1
ATOM 646 O O . PRO A 1 80 ? 3.631 5.169 -8.123 1.00 86.19 80 PRO A O 1
ATOM 649 N N . LEU A 1 81 ? 2.424 3.293 -7.782 1.00 89.62 81 LEU A N 1
ATOM 650 C CA . LEU A 1 81 ? 3.389 2.677 -6.873 1.00 89.62 81 LEU A CA 1
ATOM 651 C C . LEU A 1 81 ? 4.642 2.265 -7.654 1.00 89.62 81 LEU A C 1
ATOM 653 O O . LEU A 1 81 ? 4.577 2.011 -8.861 1.00 89.62 81 LEU A O 1
ATOM 657 N N . SER A 1 82 ? 5.764 2.166 -6.951 1.00 93.88 82 SER A N 1
ATOM 658 C CA . SER A 1 82 ? 6.980 1.567 -7.492 1.00 93.88 82 SER A CA 1
ATOM 659 C C . SER A 1 82 ? 6.723 0.157 -8.060 1.00 93.88 82 SER A C 1
ATOM 661 O O . SER A 1 82 ? 5.954 -0.602 -7.464 1.00 93.88 82 SER A O 1
ATOM 663 N N . PRO A 1 83 ? 7.413 -0.247 -9.147 1.00 93.00 83 PRO A N 1
ATOM 664 C CA . PRO A 1 83 ? 7.355 -1.617 -9.664 1.00 93.00 83 PRO A CA 1
ATOM 665 C C . PRO A 1 83 ? 7.889 -2.677 -8.685 1.00 93.00 83 PRO A C 1
ATOM 667 O O . PRO A 1 83 ? 7.593 -3.857 -8.854 1.00 93.00 83 PRO A O 1
ATOM 670 N N . TYR A 1 84 ? 8.645 -2.274 -7.658 1.00 95.56 84 TYR A N 1
ATOM 671 C CA . TYR A 1 84 ? 9.096 -3.162 -6.586 1.00 95.56 84 TYR A CA 1
ATOM 672 C C . TYR A 1 84 ? 8.010 -3.417 -5.531 1.00 95.56 84 TYR A C 1
ATOM 674 O O . TYR A 1 84 ? 8.189 -4.278 -4.675 1.00 95.56 84 TYR A O 1
ATOM 682 N N . ILE A 1 85 ? 6.879 -2.706 -5.578 1.00 95.62 85 ILE A N 1
ATOM 683 C CA . ILE A 1 85 ? 5.766 -2.873 -4.641 1.00 95.62 85 ILE A CA 1
ATOM 684 C C . ILE A 1 85 ? 4.646 -3.677 -5.300 1.00 95.62 85 ILE A C 1
ATOM 686 O O . ILE A 1 85 ? 4.071 -3.275 -6.309 1.00 95.62 85 ILE A O 1
ATOM 690 N N . ILE A 1 86 ? 4.284 -4.785 -4.662 1.00 95.75 86 ILE A N 1
ATOM 691 C CA . ILE A 1 86 ? 3.151 -5.630 -5.014 1.00 95.75 86 ILE A CA 1
ATOM 692 C C . ILE A 1 86 ? 2.038 -5.372 -3.982 1.00 95.75 86 ILE A C 1
ATOM 694 O O . ILE A 1 86 ? 2.065 -5.951 -2.891 1.00 95.75 86 ILE A O 1
ATOM 698 N N . PRO A 1 87 ? 1.074 -4.479 -4.265 1.00 94.62 87 PRO A N 1
ATOM 699 C CA . PRO A 1 87 ? 0.049 -4.113 -3.299 1.00 94.62 87 PRO A CA 1
ATOM 700 C C . PRO A 1 87 ? -0.979 -5.232 -3.087 1.00 94.62 87 PRO A C 1
ATOM 702 O O . PRO A 1 87 ? -1.402 -5.906 -4.024 1.00 94.62 87 PRO A O 1
ATOM 705 N N . LEU A 1 88 ? -1.444 -5.352 -1.845 1.00 95.38 88 LEU A N 1
ATOM 706 C CA . LEU A 1 88 ? -2.635 -6.103 -1.460 1.00 95.38 88 LEU A CA 1
ATOM 707 C C . LEU A 1 88 ? -3.624 -5.146 -0.795 1.00 95.38 88 LEU A C 1
ATOM 709 O O . LEU A 1 88 ? -3.385 -4.672 0.313 1.00 95.38 88 LEU A O 1
ATOM 713 N N . TYR A 1 89 ? -4.741 -4.846 -1.448 1.00 93.94 89 TYR A N 1
ATOM 714 C CA . TYR A 1 89 ? -5.698 -3.869 -0.932 1.00 93.94 89 TYR A CA 1
ATOM 715 C C . TYR A 1 89 ? -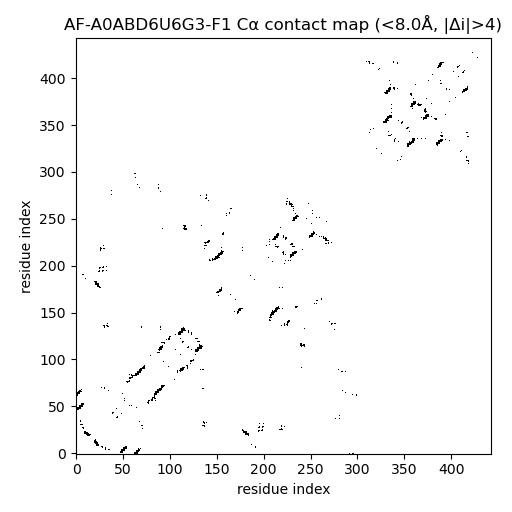6.643 -4.487 0.101 1.00 93.94 89 TYR A C 1
ATOM 717 O O . TYR A 1 89 ? -7.553 -5.237 -0.245 1.00 93.94 89 TYR A O 1
ATOM 725 N N . ILE A 1 90 ? -6.445 -4.125 1.370 1.00 93.12 90 ILE A N 1
ATOM 726 C CA . ILE A 1 90 ? -7.292 -4.515 2.503 1.00 93.12 90 ILE A CA 1
ATOM 727 C C . ILE A 1 90 ? -7.672 -3.249 3.247 1.00 93.12 90 ILE A C 1
ATOM 729 O O . ILE A 1 90 ? -6.796 -2.552 3.734 1.00 93.12 90 ILE A O 1
ATOM 733 N N . GLY A 1 91 ? -8.958 -2.948 3.372 1.00 91.06 91 GLY A N 1
ATOM 734 C CA . GLY A 1 91 ? -9.414 -1.740 4.051 1.00 91.06 91 GLY A CA 1
ATOM 735 C C . GLY A 1 91 ? -8.950 -0.466 3.367 1.00 91.06 91 GLY A C 1
ATOM 736 O O . GLY A 1 91 ? -8.676 0.527 4.037 1.00 91.06 91 GLY A O 1
ATOM 737 N N . PHE A 1 92 ? -8.873 -0.484 2.041 1.00 90.00 92 PHE A N 1
ATOM 738 C CA . PHE A 1 92 ? -8.531 0.668 1.229 1.00 90.00 92 PHE A CA 1
ATOM 739 C C . PHE A 1 92 ? -9.689 1.668 1.227 1.00 90.00 92 PHE A C 1
ATOM 741 O O . PHE A 1 92 ? -10.812 1.336 0.843 1.00 90.00 92 PHE A O 1
ATOM 748 N N . ASN A 1 93 ? -9.433 2.892 1.675 1.00 86.88 93 ASN A N 1
ATOM 749 C CA . ASN A 1 93 ? -10.372 4.001 1.543 1.00 86.88 93 ASN A CA 1
ATOM 750 C C . ASN A 1 93 ? -9.858 4.972 0.481 1.00 86.88 93 ASN A C 1
ATOM 752 O O . ASN A 1 93 ? -8.671 5.293 0.481 1.00 86.88 93 ASN A O 1
ATOM 756 N N . TYR A 1 94 ? -10.745 5.473 -0.377 1.00 77.25 94 TYR A N 1
ATOM 757 C CA . TYR A 1 94 ? -10.396 6.543 -1.302 1.00 77.25 94 TYR A CA 1
ATOM 758 C C . TYR A 1 94 ? -11.560 7.513 -1.498 1.00 77.25 94 TYR A C 1
ATOM 760 O O . TYR A 1 94 ? -12.622 7.152 -2.007 1.00 77.25 94 TYR A O 1
ATOM 768 N N . VAL A 1 95 ? -11.340 8.772 -1.120 1.00 67.75 95 VAL A N 1
ATOM 769 C CA . VAL A 1 95 ? -12.346 9.842 -1.186 1.00 67.75 95 VAL A CA 1
ATOM 770 C C . VAL A 1 95 ? -11.934 10.868 -2.239 1.00 67.75 95 VAL A C 1
ATOM 772 O O . VAL A 1 95 ? -11.574 12.003 -1.942 1.00 67.75 95 VAL A O 1
ATOM 775 N N . SER A 1 96 ? -11.967 10.462 -3.506 1.00 64.75 96 SER A N 1
ATOM 776 C CA . SER A 1 96 ? -11.950 11.391 -4.637 1.00 64.75 96 SER A CA 1
ATOM 777 C C . SER A 1 96 ? -12.862 10.862 -5.738 1.00 64.75 96 SER A C 1
ATOM 779 O O . SER A 1 96 ? -12.777 9.704 -6.153 1.00 64.75 96 SER A O 1
ATOM 781 N N . GLY A 1 97 ? -13.745 11.733 -6.233 1.00 55.56 97 GLY A N 1
ATOM 782 C CA . GLY A 1 97 ? -14.734 11.403 -7.265 1.00 55.56 97 GLY A CA 1
ATOM 783 C C . GLY A 1 97 ? -14.143 11.082 -8.643 1.00 55.56 97 GLY A C 1
ATOM 784 O O . GLY A 1 97 ? -14.896 10.947 -9.601 1.00 55.56 97 GLY A O 1
ATOM 785 N N . LYS A 1 98 ? -12.811 10.993 -8.767 1.00 57.94 98 LYS A N 1
ATOM 786 C CA . LYS A 1 98 ? -12.102 10.758 -10.031 1.00 57.94 98 LYS A CA 1
ATOM 787 C C . LYS A 1 98 ? -11.319 9.441 -10.074 1.00 57.94 98 LYS A C 1
ATOM 789 O O . LYS A 1 98 ? -10.634 9.208 -11.066 1.00 57.94 98 LYS A O 1
ATOM 794 N N . ILE A 1 99 ? -11.404 8.576 -9.050 1.00 57.62 99 ILE A N 1
ATOM 795 C CA . ILE A 1 99 ? -10.439 7.468 -8.918 1.00 57.62 99 ILE A CA 1
ATOM 796 C C . ILE A 1 99 ? -10.421 6.521 -10.126 1.00 57.62 99 ILE A C 1
ATOM 798 O O . ILE A 1 99 ? -9.370 6.144 -10.628 1.00 57.62 99 ILE A O 1
ATOM 802 N N . ALA A 1 100 ? -11.607 6.178 -10.617 1.00 52.38 100 ALA A N 1
ATOM 803 C CA . ALA A 1 100 ? -11.829 5.164 -11.635 1.00 52.38 100 ALA A CA 1
ATOM 804 C C . ALA A 1 100 ? -11.221 5.548 -12.988 1.00 52.38 100 ALA A C 1
ATOM 806 O O . ALA A 1 100 ? -10.633 4.720 -13.675 1.00 52.38 100 ALA A O 1
ATOM 807 N N . ALA A 1 101 ? -11.360 6.825 -13.352 1.00 57.28 101 ALA A N 1
ATOM 808 C CA . ALA A 1 101 ? -10.833 7.367 -14.597 1.00 57.28 101 ALA A CA 1
ATOM 809 C C . ALA A 1 101 ? -9.327 7.671 -14.507 1.00 57.28 101 ALA A C 1
ATOM 811 O O . ALA A 1 101 ? -8.646 7.663 -15.528 1.00 57.28 101 ALA A O 1
ATOM 812 N N . ASN A 1 102 ? -8.809 7.918 -13.298 1.00 60.38 102 ASN A N 1
ATOM 813 C CA . ASN A 1 102 ? -7.434 8.370 -13.084 1.00 60.38 102 ASN A CA 1
ATOM 814 C C . ASN A 1 102 ? -6.452 7.259 -12.672 1.00 60.38 102 ASN A C 1
ATOM 816 O O . ASN A 1 102 ? -5.246 7.479 -12.757 1.00 60.38 102 ASN A O 1
ATOM 820 N N . HIS A 1 103 ? -6.923 6.078 -12.248 1.00 67.19 103 HIS A N 1
ATOM 821 C CA . HIS A 1 103 ? -6.060 5.041 -11.655 1.00 67.19 103 HIS A CA 1
ATOM 822 C C . HIS A 1 103 ? -6.245 3.644 -12.279 1.00 67.19 103 HIS A C 1
ATOM 824 O O . HIS A 1 103 ? -6.583 2.687 -11.579 1.00 67.19 103 HIS A O 1
ATOM 830 N N . PRO A 1 104 ? -5.964 3.468 -13.589 1.00 69.56 104 PRO A N 1
ATOM 831 C CA . PRO A 1 104 ? -6.017 2.158 -14.255 1.00 69.56 104 PRO A CA 1
ATOM 832 C C . PRO A 1 104 ? -5.078 1.110 -13.632 1.00 69.56 104 PRO A C 1
ATOM 834 O O . PRO A 1 104 ? -5.257 -0.087 -13.837 1.00 69.56 104 PRO A O 1
ATOM 837 N N . HIS A 1 105 ? -4.094 1.542 -12.843 1.00 76.62 105 HIS A N 1
ATOM 838 C CA . HIS A 1 105 ? -3.138 0.672 -12.167 1.00 76.62 105 HIS A CA 1
ATOM 839 C C . HIS A 1 105 ? -3.729 -0.140 -11.003 1.00 76.62 105 HIS A C 1
ATOM 841 O O . HIS A 1 105 ? -3.039 -1.021 -10.508 1.00 76.62 105 HIS A O 1
ATOM 847 N N . LEU A 1 106 ? -4.958 0.133 -10.545 1.00 84.69 106 LEU A N 1
ATOM 848 C CA . LEU A 1 106 ? -5.604 -0.672 -9.495 1.00 84.69 106 LEU A CA 1
ATOM 849 C C . LEU A 1 106 ? -6.140 -2.002 -10.034 1.00 84.69 106 LEU A C 1
ATOM 851 O O . LEU A 1 106 ? -6.128 -3.009 -9.335 1.00 84.69 106 LEU A O 1
ATOM 855 N N . LYS A 1 107 ? -6.585 -2.009 -11.295 1.00 88.38 107 LYS A N 1
ATOM 856 C CA . LYS A 1 107 ? -7.254 -3.149 -11.929 1.00 88.38 107 LYS A CA 1
ATOM 857 C C . LYS A 1 107 ? -6.430 -4.450 -11.939 1.00 88.38 107 LYS A C 1
ATOM 859 O O . LYS A 1 107 ? -7.000 -5.500 -11.673 1.00 88.38 107 LYS A O 1
ATOM 864 N N . PRO A 1 108 ? -5.103 -4.430 -12.170 1.00 90.50 108 PRO A N 1
ATOM 865 C CA . PRO A 1 108 ? -4.278 -5.639 -12.076 1.00 90.50 108 PRO A CA 1
ATOM 866 C C . PRO A 1 108 ? -4.213 -6.289 -10.682 1.00 90.50 108 PRO A C 1
ATOM 868 O O . PRO A 1 108 ? -3.676 -7.390 -10.570 1.00 90.50 108 PRO A O 1
ATOM 871 N N . TYR A 1 109 ? -4.717 -5.623 -9.637 1.00 91.75 109 TYR A N 1
ATOM 872 C CA . TYR A 1 109 ? -4.649 -6.061 -8.237 1.00 91.75 109 TYR A CA 1
ATOM 873 C C . TYR A 1 109 ? -6.027 -6.380 -7.637 1.00 91.75 109 TYR A C 1
ATOM 875 O O . TYR A 1 109 ? -6.206 -6.341 -6.421 1.00 91.75 109 TYR A O 1
ATOM 883 N N . GLU A 1 110 ? -7.010 -6.666 -8.488 1.00 93.31 110 GLU A N 1
ATOM 884 C CA . GLU A 1 110 ? -8.332 -7.140 -8.081 1.00 93.31 110 GLU A CA 1
ATOM 885 C C . GLU A 1 110 ? -8.276 -8.479 -7.307 1.00 93.31 110 GLU A C 1
ATOM 887 O O . GLU A 1 110 ? -7.414 -9.317 -7.590 1.00 93.31 110 GLU A O 1
ATOM 892 N N . PRO A 1 111 ? -9.218 -8.724 -6.371 1.00 95.44 111 PRO A N 1
ATOM 893 C CA . PRO A 1 111 ? -10.263 -7.804 -5.923 1.00 95.44 111 PRO A CA 1
ATOM 894 C C . PRO A 1 111 ? -9.757 -6.776 -4.896 1.00 95.44 111 PRO A C 1
ATOM 896 O O . PRO A 1 111 ? -8.942 -7.078 -4.026 1.00 95.44 111 PRO A O 1
ATOM 899 N N . ILE A 1 112 ? -10.310 -5.562 -4.934 1.00 93.56 112 ILE A N 1
ATOM 900 C CA . ILE A 1 112 ? -9.962 -4.479 -4.003 1.00 93.56 112 ILE A CA 1
ATOM 901 C C . ILE A 1 112 ? -10.810 -4.574 -2.725 1.00 93.56 112 ILE A C 1
ATOM 903 O O . ILE A 1 112 ? -12.035 -4.425 -2.767 1.00 93.56 112 ILE A O 1
ATOM 907 N N . GLY A 1 113 ? -10.167 -4.782 -1.573 1.00 95.12 113 GLY A N 1
ATOM 908 C CA . GLY A 1 113 ? -10.810 -4.700 -0.261 1.00 95.12 113 GLY A CA 1
ATOM 909 C C . GLY A 1 113 ? -11.034 -3.248 0.156 1.00 95.12 113 GLY A C 1
ATOM 910 O O . GLY A 1 113 ? -10.098 -2.561 0.566 1.00 95.12 113 GLY A O 1
ATOM 911 N N . CYS A 1 114 ? -12.269 -2.766 0.043 1.00 93.62 114 CYS A N 1
ATOM 912 C CA . CYS A 1 114 ? -12.664 -1.398 0.364 1.00 93.62 114 CYS A CA 1
ATOM 913 C C . CYS A 1 114 ? -13.027 -1.233 1.844 1.00 93.62 114 CYS A C 1
ATOM 915 O O . CYS A 1 114 ? -13.736 -2.057 2.420 1.00 93.62 114 CYS A O 1
ATOM 917 N N . ARG A 1 115 ? -12.620 -0.116 2.452 1.00 92.88 115 ARG A N 1
ATOM 918 C CA . ARG A 1 115 ? -12.944 0.201 3.851 1.00 92.88 115 ARG A CA 1
ATOM 919 C C . ARG A 1 115 ? -14.421 0.501 4.071 1.00 92.88 115 ARG A C 1
ATOM 921 O O . ARG A 1 115 ? -14.971 0.133 5.099 1.00 92.88 115 ARG A O 1
ATOM 928 N N . ASP A 1 116 ? -15.030 1.197 3.123 1.00 92.62 116 ASP A N 1
ATOM 929 C CA . ASP A 1 116 ? -16.354 1.801 3.241 1.00 92.62 116 ASP A CA 1
ATOM 930 C C . ASP A 1 116 ? -17.171 1.632 1.953 1.00 92.62 116 ASP A C 1
ATOM 932 O O . ASP A 1 116 ? -16.641 1.356 0.869 1.00 92.62 116 ASP A O 1
ATOM 936 N N . GLU A 1 117 ? -18.484 1.820 2.076 1.00 92.44 117 GLU A N 1
ATOM 937 C CA . GLU A 1 117 ? -19.425 1.617 0.973 1.00 92.44 117 GLU A CA 1
ATOM 938 C C . GLU A 1 117 ? -19.280 2.641 -0.155 1.00 92.44 117 GLU A C 1
ATOM 940 O O . GLU A 1 117 ? -19.650 2.364 -1.300 1.00 92.44 117 GLU A O 1
ATOM 945 N N . TYR A 1 118 ? -18.779 3.844 0.135 1.00 90.56 118 TYR A N 1
ATOM 946 C CA . TYR A 1 118 ? -18.523 4.830 -0.908 1.00 90.56 118 TYR A CA 1
ATOM 947 C C . TYR A 1 118 ? -17.378 4.353 -1.804 1.00 90.56 118 TYR A C 1
ATOM 949 O O . TYR A 1 118 ? -17.582 4.225 -3.013 1.00 90.56 118 TYR A O 1
ATOM 957 N N . THR A 1 119 ? -16.232 3.992 -1.219 1.00 89.25 119 THR A N 1
ATOM 958 C CA . THR A 1 119 ? -15.084 3.454 -1.961 1.00 89.25 119 THR A CA 1
ATOM 959 C C . THR A 1 119 ? -15.493 2.211 -2.758 1.00 89.25 119 THR A C 1
ATOM 961 O O . THR A 1 119 ? -15.191 2.121 -3.947 1.00 89.25 119 THR A O 1
ATOM 964 N N . LEU A 1 120 ? -16.277 1.303 -2.164 1.00 92.19 120 LEU A N 1
ATOM 965 C CA . LEU A 1 120 ? -16.804 0.120 -2.855 1.00 92.19 120 LEU A CA 1
ATOM 966 C C . LEU A 1 120 ? -17.620 0.472 -4.107 1.00 92.19 120 LEU A C 1
ATOM 968 O O . LEU A 1 120 ? -17.412 -0.109 -5.175 1.00 92.19 120 LEU A O 1
ATOM 972 N N . ARG A 1 121 ? -18.570 1.408 -3.981 1.00 90.81 121 ARG A N 1
ATOM 973 C CA . ARG A 1 121 ? -19.418 1.844 -5.102 1.00 90.81 121 ARG A CA 1
ATOM 974 C C . ARG A 1 121 ? -18.596 2.503 -6.197 1.00 90.81 121 ARG A C 1
ATOM 976 O O . ARG A 1 121 ? -18.842 2.242 -7.371 1.00 90.81 121 ARG A O 1
ATOM 983 N N . VAL A 1 122 ? -17.617 3.317 -5.813 1.00 87.56 122 VAL A N 1
ATOM 984 C CA . VAL A 1 122 ? -16.707 3.973 -6.751 1.00 87.56 122 VAL A CA 1
ATOM 985 C C . VAL A 1 122 ? -15.889 2.938 -7.538 1.00 87.56 122 VAL A C 1
ATOM 987 O O . VAL A 1 122 ? -15.847 3.024 -8.764 1.00 87.56 122 VAL A O 1
ATOM 990 N N . MET A 1 123 ? -15.309 1.927 -6.878 1.00 88.12 123 MET A N 1
ATOM 991 C CA . MET A 1 123 ? -14.552 0.859 -7.555 1.00 88.12 123 MET A CA 1
ATOM 992 C C . MET A 1 123 ? -15.435 0.042 -8.502 1.00 88.12 123 MET A C 1
ATOM 994 O O . MET A 1 123 ? -15.107 -0.133 -9.674 1.00 88.12 123 MET A O 1
ATOM 998 N N . ARG A 1 124 ? -16.609 -0.400 -8.041 1.00 90.94 124 ARG A N 1
ATOM 999 C CA . ARG A 1 124 ? -17.530 -1.183 -8.880 1.00 90.94 124 ARG A CA 1
ATOM 1000 C C . ARG A 1 124 ? -18.061 -0.382 -10.067 1.00 90.94 124 ARG A C 1
ATOM 1002 O O . ARG A 1 124 ? -18.184 -0.929 -11.158 1.00 90.94 124 ARG A O 1
ATOM 1009 N N . GLY A 1 125 ? -18.320 0.914 -9.881 1.00 88.19 125 GLY A N 1
ATOM 1010 C CA . GLY A 1 125 ? -18.689 1.828 -10.966 1.00 88.19 125 GLY A CA 1
ATOM 1011 C C . GLY A 1 125 ? -17.599 1.973 -12.036 1.00 88.19 125 GLY A C 1
ATOM 1012 O O . GLY A 1 125 ? -17.916 2.232 -13.192 1.00 88.19 125 GLY A O 1
ATOM 1013 N N . ALA A 1 126 ? -16.334 1.740 -11.674 1.00 85.62 126 ALA A N 1
ATOM 1014 C CA . ALA A 1 126 ? -15.190 1.679 -12.586 1.00 85.62 126 ALA A CA 1
ATOM 1015 C C . ALA A 1 126 ? -15.063 0.346 -13.346 1.00 85.62 126 ALA A C 1
ATOM 1017 O O . ALA A 1 126 ? -14.143 0.181 -14.149 1.00 85.62 126 ALA A O 1
ATOM 1018 N N . GLY A 1 127 ? -15.915 -0.639 -13.048 1.00 88.38 127 GLY A N 1
ATOM 1019 C CA . GLY A 1 127 ? -15.716 -2.017 -13.486 1.00 88.38 127 GLY A CA 1
ATOM 1020 C C . GLY A 1 127 ? -14.494 -2.673 -12.838 1.00 88.38 127 GLY A C 1
ATOM 1021 O O . GLY A 1 127 ? -13.844 -3.485 -13.503 1.00 88.38 127 GLY A O 1
ATOM 1022 N N . ILE A 1 128 ? -14.159 -2.276 -11.601 1.00 90.56 128 ILE A N 1
ATOM 1023 C CA . ILE A 1 128 ? -13.130 -2.917 -10.779 1.00 90.56 128 ILE A CA 1
ATOM 1024 C C . ILE A 1 128 ? -13.787 -3.891 -9.795 1.00 90.56 128 ILE A C 1
ATOM 1026 O O . ILE A 1 128 ? -14.734 -3.516 -9.091 1.00 90.56 128 ILE A O 1
ATOM 1030 N N . GLU A 1 129 ? -13.301 -5.133 -9.732 1.00 95.25 129 GLU A N 1
ATOM 1031 C CA . GLU A 1 129 ? -13.774 -6.102 -8.737 1.00 95.25 129 GLU A CA 1
ATOM 1032 C C . GLU A 1 129 ? -13.397 -5.632 -7.325 1.00 95.25 129 GLU A C 1
ATOM 1034 O O . GLU A 1 129 ? -12.235 -5.367 -7.019 1.00 95.25 129 GLU A O 1
ATOM 1039 N N . ALA A 1 130 ? -14.395 -5.500 -6.452 1.00 94.75 130 ALA A N 1
ATOM 1040 C CA . ALA A 1 130 ? -14.206 -4.971 -5.108 1.00 94.75 130 ALA A CA 1
ATOM 1041 C C . ALA A 1 130 ? -15.242 -5.513 -4.118 1.00 94.75 130 ALA A C 1
ATOM 1043 O O . ALA A 1 130 ? -16.388 -5.830 -4.482 1.00 94.75 130 ALA A O 1
ATOM 1044 N N . TYR A 1 131 ? -14.852 -5.559 -2.845 1.00 96.62 131 TYR A N 1
ATOM 1045 C CA . TYR A 1 131 ? -15.679 -6.004 -1.723 1.00 96.62 131 TYR A CA 1
ATOM 1046 C C . TYR A 1 131 ? -15.486 -5.097 -0.502 1.00 96.62 131 TYR A C 1
ATOM 1048 O O . TYR A 1 131 ? -14.489 -4.389 -0.402 1.00 96.62 131 TYR A O 1
ATOM 1056 N N . LEU A 1 132 ? -16.450 -5.087 0.422 1.00 95.56 132 LEU A N 1
ATOM 1057 C CA . LEU A 1 132 ? -16.313 -4.347 1.677 1.00 95.56 132 LEU A CA 1
ATOM 1058 C C . LEU A 1 132 ? -15.502 -5.188 2.668 1.00 95.56 132 LEU A C 1
ATOM 1060 O O . LEU A 1 132 ? -15.934 -6.273 3.050 1.00 95.56 132 LEU A O 1
ATOM 1064 N N . SER A 1 133 ? -14.341 -4.691 3.081 1.00 94.88 133 SER A N 1
ATOM 1065 C CA . SER A 1 133 ? -13.434 -5.364 4.016 1.00 94.88 133 SER A CA 1
ATOM 1066 C C . SER A 1 133 ? -13.426 -4.746 5.417 1.00 94.88 133 SER A C 1
ATOM 1068 O O . SER A 1 133 ? -12.851 -5.335 6.328 1.00 94.88 133 SER A O 1
ATOM 1070 N N . GLY A 1 134 ? -13.996 -3.549 5.607 1.00 94.00 134 GLY A N 1
ATOM 1071 C CA . GLY A 1 134 ? -13.793 -2.775 6.838 1.00 94.00 134 GLY A CA 1
ATOM 1072 C C . GLY A 1 134 ? -12.317 -2.396 7.008 1.00 94.00 134 GLY A C 1
ATOM 1073 O O . GLY A 1 134 ? -11.634 -2.138 6.020 1.00 94.00 134 GLY A O 1
ATOM 1074 N N . CYS A 1 135 ? -11.800 -2.372 8.238 1.00 93.81 135 CYS A N 1
ATOM 1075 C CA . CYS A 1 135 ? -10.381 -2.112 8.512 1.00 93.81 135 CYS A CA 1
ATOM 1076 C C . CYS A 1 135 ? -9.718 -3.315 9.198 1.00 93.81 135 CYS A C 1
ATOM 1078 O O . CYS A 1 135 ? -10.314 -3.920 10.092 1.00 93.81 135 CYS A O 1
ATOM 1080 N N . LEU A 1 136 ? -8.460 -3.615 8.838 1.00 95.06 136 LEU A N 1
ATOM 1081 C CA . LEU A 1 136 ? -7.676 -4.695 9.460 1.00 95.06 136 LEU A CA 1
ATOM 1082 C C . LEU A 1 136 ? -7.540 -4.510 10.981 1.00 95.06 136 LEU A C 1
ATOM 1084 O O . LEU A 1 136 ? -7.391 -5.479 11.710 1.00 95.06 136 LEU A O 1
ATOM 1088 N N . THR A 1 137 ? -7.656 -3.285 11.498 1.00 95.94 137 THR A N 1
ATOM 1089 C CA . THR A 1 137 ? -7.603 -3.034 12.945 1.00 95.94 137 THR A CA 1
ATOM 1090 C C . THR A 1 137 ? -8.702 -3.738 13.742 1.00 95.94 137 THR A C 1
ATOM 1092 O O . THR A 1 137 ? -8.529 -3.942 14.943 1.00 95.94 137 THR A O 1
ATOM 1095 N N . LEU A 1 138 ? -9.800 -4.165 13.104 1.00 96.31 138 LEU A N 1
ATOM 1096 C CA . LEU A 1 138 ? -10.827 -4.968 13.768 1.00 96.31 138 LEU A CA 1
ATOM 1097 C C . LEU A 1 138 ? -10.331 -6.385 14.110 1.00 96.31 138 LEU A C 1
ATOM 1099 O O . LEU A 1 138 ? -10.904 -7.027 14.983 1.00 96.31 138 LEU A O 1
ATOM 1103 N N . THR A 1 139 ? -9.264 -6.878 13.468 1.00 96.56 139 THR A N 1
ATOM 1104 C CA . THR A 1 139 ? -8.715 -8.225 13.707 1.00 96.56 139 THR A CA 1
ATOM 1105 C C . THR A 1 139 ? -7.711 -8.280 14.858 1.00 96.56 139 THR A C 1
ATOM 1107 O O . THR A 1 139 ? -7.129 -9.336 15.098 1.00 96.56 139 THR A O 1
ATOM 1110 N N . LEU A 1 140 ? -7.481 -7.172 15.574 1.00 97.56 140 LEU A N 1
ATOM 1111 C CA . LEU A 1 140 ? -6.596 -7.163 16.740 1.00 97.56 140 LEU A CA 1
ATOM 1112 C C . LEU A 1 140 ? -7.081 -8.167 17.807 1.00 97.56 140 LEU A C 1
ATOM 1114 O O . LEU A 1 140 ? -8.289 -8.360 17.981 1.00 97.56 140 LEU A O 1
ATOM 1118 N N . PRO A 1 141 ? -6.163 -8.848 18.517 1.00 96.88 141 PRO A N 1
ATOM 1119 C CA . PRO A 1 141 ? -6.527 -9.910 19.449 1.00 96.88 141 PRO A CA 1
ATOM 1120 C C . PRO A 1 141 ? -7.372 -9.371 20.604 1.00 96.88 141 PRO A C 1
ATOM 1122 O O . PRO A 1 141 ? -7.190 -8.239 21.041 1.00 96.88 141 PRO A O 1
ATOM 1125 N N . ARG A 1 142 ? -8.289 -10.191 21.128 1.00 96.75 142 ARG A N 1
ATOM 1126 C CA . ARG A 1 142 ? -9.045 -9.826 22.333 1.00 96.75 142 ARG A CA 1
ATOM 1127 C C . ARG A 1 142 ? -8.079 -9.623 23.501 1.00 96.75 142 ARG A C 1
ATOM 1129 O O . ARG A 1 142 ? -7.132 -10.398 23.665 1.00 96.75 142 ARG A O 1
ATOM 1136 N N . ARG A 1 143 ? -8.330 -8.616 24.343 1.00 95.31 143 ARG A N 1
ATOM 1137 C CA . ARG A 1 143 ? -7.526 -8.419 25.554 1.00 95.31 143 ARG A CA 1
ATOM 1138 C C . ARG A 1 143 ? -7.717 -9.576 26.532 1.00 95.31 143 ARG A C 1
ATOM 1140 O O . ARG A 1 143 ? -8.785 -10.186 26.603 1.00 95.31 143 ARG A O 1
ATOM 1147 N N . ARG A 1 144 ? -6.713 -9.824 27.370 1.00 92.62 144 ARG A N 1
ATOM 1148 C CA . ARG A 1 144 ? -6.930 -10.619 28.587 1.00 92.62 144 ARG A CA 1
ATOM 1149 C C . ARG A 1 144 ? -7.859 -9.842 29.527 1.00 92.62 144 ARG A C 1
ATOM 1151 O O . ARG A 1 144 ? -7.763 -8.615 29.542 1.00 92.62 144 ARG A O 1
ATOM 1158 N N . PRO A 1 145 ? -8.727 -10.512 30.307 1.00 87.56 145 PRO A N 1
ATOM 1159 C CA . PRO A 1 145 ? -9.543 -9.835 31.308 1.00 87.56 145 PRO A CA 1
ATOM 1160 C C . PRO A 1 145 ? -8.659 -8.953 32.207 1.00 87.56 145 PRO A C 1
ATOM 1162 O O . PRO A 1 145 ? -7.749 -9.480 32.854 1.00 87.56 145 PRO A O 1
ATOM 1165 N N . PRO A 1 146 ? -8.860 -7.626 32.208 1.00 84.69 146 PRO A N 1
ATOM 1166 C CA . PRO A 1 146 ? -8.015 -6.718 32.970 1.00 84.69 146 PRO A CA 1
ATOM 1167 C C . PRO A 1 146 ? -8.295 -6.869 34.465 1.00 84.69 146 PRO A C 1
ATOM 1169 O O . PRO A 1 146 ? -9.445 -7.012 34.879 1.00 84.69 146 PRO A O 1
ATOM 1172 N N . ALA A 1 147 ? -7.246 -6.799 35.285 1.00 77.06 147 ALA A N 1
ATOM 1173 C CA . ALA A 1 147 ? -7.381 -6.891 36.739 1.00 77.06 147 ALA A CA 1
ATOM 1174 C C . ALA A 1 147 ? -8.133 -5.689 37.343 1.00 77.06 147 ALA A C 1
ATOM 1176 O O . ALA A 1 147 ? -8.761 -5.827 38.389 1.00 77.06 147 ALA A O 1
ATOM 1177 N N . ASN A 1 148 ? -8.067 -4.518 36.694 1.00 77.56 148 ASN A N 1
ATOM 1178 C CA . ASN A 1 148 ? -8.704 -3.283 37.152 1.00 77.56 148 ASN A CA 1
ATOM 1179 C C . ASN A 1 148 ? -9.133 -2.393 35.969 1.00 77.56 148 ASN A C 1
ATOM 1181 O O . ASN A 1 148 ? -8.581 -1.314 35.754 1.00 77.56 148 ASN A O 1
ATOM 1185 N N . ALA A 1 149 ? -10.114 -2.847 35.181 1.00 83.31 149 ALA A N 1
ATOM 1186 C CA . ALA A 1 149 ? -10.757 -1.983 34.191 1.00 83.31 149 ALA A CA 1
ATOM 1187 C C . ALA A 1 149 ? -11.709 -1.009 34.886 1.00 83.31 149 ALA A C 1
ATOM 1189 O O . ALA A 1 149 ? -12.845 -1.365 35.200 1.00 83.31 149 ALA A O 1
ATOM 1190 N N . ARG A 1 150 ? -11.238 0.218 35.114 1.00 91.12 150 ARG A N 1
ATOM 1191 C CA . ARG A 1 150 ? -12.039 1.288 35.724 1.00 91.12 150 ARG A CA 1
ATOM 1192 C C . ARG A 1 150 ? -12.122 2.542 34.857 1.00 91.12 150 ARG A C 1
ATOM 1194 O O . ARG A 1 150 ? -13.088 3.281 34.975 1.00 91.12 150 ARG A O 1
ATOM 1201 N N . ARG A 1 151 ? -11.146 2.775 33.972 1.00 96.06 151 ARG A N 1
ATOM 1202 C CA . ARG A 1 151 ? -11.006 4.043 33.242 1.00 96.06 151 ARG A CA 1
ATOM 1203 C C . ARG A 1 151 ? -12.043 4.205 32.137 1.00 96.06 151 ARG A C 1
ATOM 1205 O O . ARG A 1 151 ? -12.294 3.274 31.371 1.00 96.06 151 ARG A O 1
ATOM 1212 N N . VAL A 1 152 ? -12.575 5.416 32.012 1.00 97.56 152 VAL A N 1
ATOM 1213 C CA . VAL A 1 152 ? -13.381 5.848 30.867 1.00 97.56 152 VAL A CA 1
ATOM 1214 C C . VAL A 1 152 ? -12.517 6.760 30.005 1.00 97.56 152 VAL A C 1
ATOM 1216 O O . VAL A 1 152 ? -12.210 7.881 30.399 1.00 97.56 152 VAL A O 1
ATOM 1219 N N . PHE A 1 153 ? -12.103 6.293 28.831 1.00 98.25 153 PHE A N 1
ATOM 1220 C CA . PHE A 1 153 ? -11.296 7.110 27.926 1.00 98.25 153 PHE A CA 1
ATOM 1221 C C . PHE A 1 153 ? -12.193 7.923 26.995 1.00 98.25 153 PHE A C 1
ATOM 1223 O O . PHE A 1 153 ? -12.981 7.349 26.242 1.00 98.25 153 PHE A O 1
ATOM 1230 N N . LEU A 1 154 ? -12.042 9.246 27.013 1.00 98.06 154 LEU A N 1
ATOM 1231 C CA . LEU A 1 154 ? -12.666 10.168 26.066 1.00 98.06 154 LEU A CA 1
ATOM 1232 C C . LEU A 1 154 ? -11.609 10.600 25.050 1.00 98.06 154 LEU A C 1
ATOM 1234 O O . LEU A 1 154 ? -10.664 11.311 25.390 1.00 98.06 154 LEU A O 1
ATOM 1238 N N . VAL A 1 155 ? -11.737 10.127 23.811 1.00 97.44 155 VAL A N 1
ATOM 1239 C CA . VAL A 1 155 ? -10.694 10.253 22.787 1.00 97.44 155 VAL A CA 1
ATOM 1240 C C . VAL A 1 155 ? -11.182 11.097 21.617 1.00 97.44 155 VAL A C 1
ATOM 1242 O O . VAL A 1 155 ? -12.010 10.631 20.827 1.00 97.44 155 VAL A O 1
ATOM 1245 N N . ASP A 1 156 ? -10.648 12.315 21.493 1.00 95.00 156 ASP A N 1
ATOM 1246 C CA . ASP A 1 156 ? -11.049 13.312 20.485 1.00 95.00 156 ASP A CA 1
ATOM 1247 C C . ASP A 1 156 ? -12.580 13.493 20.397 1.00 95.00 156 ASP A C 1
ATOM 1249 O O . ASP A 1 156 ? -13.166 13.494 19.310 1.00 95.00 156 ASP A O 1
ATOM 1253 N N . VAL A 1 157 ? -13.261 13.550 21.543 1.00 95.88 157 VAL A N 1
ATOM 1254 C CA . VAL A 1 157 ? -14.724 13.688 21.588 1.00 95.88 157 VAL A CA 1
ATOM 1255 C C . VAL A 1 157 ? -15.171 15.111 21.215 1.00 95.88 157 VAL A C 1
ATOM 1257 O O . VAL A 1 157 ? -14.428 16.060 21.464 1.00 95.88 157 VAL A O 1
ATOM 1260 N N . PRO A 1 158 ? -16.367 15.289 20.623 1.00 94.88 158 PRO A N 1
ATOM 1261 C CA . PRO A 1 158 ? -16.896 16.617 20.333 1.00 94.88 158 PRO A CA 1
ATOM 1262 C C . PRO A 1 158 ? -17.162 17.460 21.581 1.00 94.88 158 PRO A C 1
ATOM 1264 O O . PRO A 1 158 ? -17.662 16.951 22.584 1.00 94.88 158 PRO A O 1
ATOM 1267 N N . GLU A 1 159 ? -16.926 18.768 21.467 1.00 91.94 159 GLU A N 1
ATOM 1268 C CA . GLU A 1 159 ? -17.268 19.740 22.509 1.00 91.94 159 GLU A CA 1
ATOM 1269 C C . GLU A 1 159 ? -18.770 19.704 22.835 1.00 91.94 159 GLU A C 1
ATOM 1271 O O . GLU A 1 159 ? -19.619 19.712 21.936 1.00 91.94 159 GLU A O 1
ATOM 1276 N N . GLY A 1 160 ? -19.105 19.726 24.123 1.00 91.75 160 GLY A N 1
ATOM 1277 C CA . GLY A 1 160 ? -20.474 19.728 24.635 1.00 91.75 160 GLY A CA 1
ATOM 1278 C C . GLY A 1 160 ? -20.956 18.344 25.064 1.00 91.75 160 GLY A C 1
ATOM 1279 O O . GLY A 1 160 ? -21.920 18.252 25.830 1.00 91.75 160 GLY A O 1
ATOM 1280 N N . LEU A 1 161 ? -20.268 17.271 24.652 1.00 95.44 161 LEU A N 1
ATOM 1281 C CA . LEU A 1 161 ? -20.556 15.916 25.122 1.00 95.44 161 LEU A CA 1
ATOM 1282 C C . LEU A 1 161 ? -20.440 15.803 26.650 1.00 95.44 161 LEU A C 1
ATOM 1284 O O . LEU A 1 161 ? -21.185 15.037 27.258 1.00 95.44 161 LEU A O 1
ATOM 1288 N N . GLU A 1 162 ? -19.557 16.589 27.273 1.00 92.38 162 GLU A N 1
ATOM 1289 C CA . GLU A 1 162 ? -19.275 16.589 28.713 1.00 92.38 162 GLU A CA 1
ATOM 1290 C C . GLU A 1 162 ? -20.540 16.801 29.550 1.00 92.38 162 GLU A C 1
ATOM 1292 O O . GLU A 1 162 ? -20.701 16.192 30.605 1.00 92.38 162 GLU A O 1
ATOM 1297 N N . THR A 1 163 ? -21.477 17.612 29.049 1.00 94.12 163 THR A N 1
ATOM 1298 C CA . THR A 1 163 ? -22.755 17.902 29.724 1.00 94.12 163 THR A CA 1
ATOM 1299 C C . THR A 1 163 ? -23.722 16.718 29.761 1.00 94.12 163 THR A C 1
ATOM 1301 O O . THR A 1 163 ? -24.685 16.733 30.526 1.00 94.12 163 THR A O 1
ATOM 1304 N N . HIS A 1 164 ? -23.460 15.684 28.960 1.00 96.25 164 HIS A N 1
ATOM 1305 C CA . HIS A 1 164 ? -24.268 14.471 28.879 1.00 96.25 164 HIS A CA 1
ATOM 1306 C C . HIS A 1 164 ? -23.644 13.285 29.625 1.00 96.25 164 HIS A C 1
ATOM 1308 O O . HIS A 1 164 ? -24.293 12.244 29.738 1.00 96.25 164 HIS A O 1
ATOM 1314 N N . ILE A 1 165 ? -22.410 13.417 30.127 1.00 95.56 165 ILE A N 1
ATOM 1315 C CA . ILE A 1 165 ? -21.712 12.343 30.839 1.00 95.56 165 ILE A CA 1
ATOM 1316 C C . ILE A 1 165 ? -22.308 12.196 32.248 1.00 95.56 165 ILE A C 1
ATOM 1318 O O . ILE A 1 165 ? -22.354 13.175 32.995 1.00 95.56 165 ILE A O 1
ATOM 1322 N N . PRO A 1 166 ? -22.741 10.990 32.662 1.00 95.75 166 PRO A N 1
ATOM 1323 C CA . PRO A 1 166 ? -23.218 10.758 34.017 1.00 95.75 166 PRO A CA 1
ATOM 1324 C C . PRO A 1 166 ? -22.144 11.077 35.060 1.00 95.75 166 PRO A C 1
ATOM 1326 O O . PRO A 1 166 ? -21.010 10.610 34.953 1.00 95.75 166 PRO A O 1
ATOM 1329 N N . GLU A 1 167 ? -22.527 11.779 36.130 1.00 94.00 167 GLU A N 1
ATOM 1330 C CA . GLU A 1 167 ? -21.625 12.164 37.228 1.00 94.00 167 GLU A CA 1
ATOM 1331 C C . GLU A 1 167 ? -20.870 10.961 37.823 1.00 94.00 167 GLU A C 1
ATOM 1333 O O . GLU A 1 167 ? -19.687 11.057 38.140 1.00 94.00 167 GLU A O 1
ATOM 1338 N N . ALA A 1 168 ? -2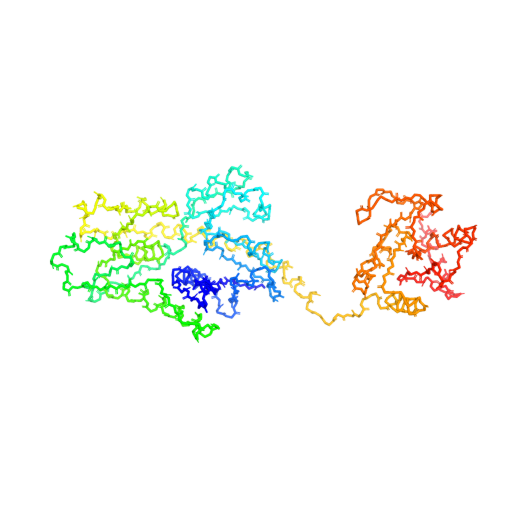1.519 9.792 37.877 1.00 93.31 168 ALA A N 1
ATOM 1339 C CA . ALA A 1 168 ? -20.928 8.546 38.364 1.00 93.31 168 ALA A CA 1
ATOM 1340 C C . ALA A 1 168 ? -19.690 8.077 37.572 1.00 93.31 168 ALA A C 1
ATOM 1342 O O . ALA A 1 168 ? -18.878 7.335 38.120 1.00 93.31 168 ALA A O 1
ATOM 1343 N N . LEU A 1 169 ? -19.535 8.489 36.308 1.00 93.56 169 LEU A N 1
ATOM 1344 C CA . LEU A 1 169 ? -18.374 8.142 35.481 1.00 93.56 169 LEU A CA 1
ATOM 1345 C C . LEU A 1 169 ? -17.234 9.161 35.605 1.00 93.56 169 LEU A C 1
ATOM 1347 O O . LEU A 1 169 ? -16.087 8.826 35.317 1.00 93.56 169 LEU A O 1
ATOM 1351 N N . MET A 1 170 ? -17.515 10.388 36.057 1.00 89.19 170 MET A N 1
ATOM 1352 C CA . MET A 1 170 ? -16.569 11.512 35.994 1.00 89.19 170 MET A CA 1
ATOM 1353 C C . MET A 1 170 ? -15.283 11.280 36.794 1.00 89.19 170 MET A C 1
ATOM 1355 O O . MET A 1 170 ? -14.222 11.749 36.390 1.00 89.19 170 MET A O 1
ATOM 1359 N N . GLY A 1 171 ? -15.346 10.522 37.894 1.00 88.06 171 GLY A N 1
ATOM 1360 C CA . GLY A 1 171 ? -14.171 10.188 38.710 1.00 88.06 171 GLY A CA 1
ATOM 1361 C C . GLY A 1 171 ? -13.152 9.267 38.024 1.00 88.06 171 GLY A C 1
ATOM 1362 O O . GLY A 1 171 ? -12.046 9.105 38.537 1.00 88.06 171 GLY A O 1
ATOM 1363 N N . ASP A 1 172 ? -13.516 8.676 36.885 1.00 92.81 172 ASP A N 1
ATOM 1364 C CA . ASP A 1 172 ? -12.713 7.704 36.138 1.00 92.81 172 ASP A CA 1
ATOM 1365 C C . ASP A 1 172 ? -12.385 8.126 34.708 1.00 92.81 172 ASP A C 1
ATOM 1367 O O . ASP A 1 172 ? -11.708 7.389 33.981 1.00 92.81 172 ASP A O 1
ATOM 1371 N N . VAL A 1 173 ? -12.833 9.319 34.321 1.00 96.06 173 VAL A N 1
ATOM 1372 C CA . VAL A 1 173 ? -12.614 9.878 32.993 1.00 96.06 173 VAL A CA 1
ATOM 1373 C C . VAL A 1 173 ? -11.153 10.279 32.801 1.00 96.06 173 VAL A C 1
ATOM 1375 O O . VAL A 1 173 ? -10.542 10.934 33.647 1.00 96.06 173 VAL A O 1
ATOM 1378 N N . GLU A 1 174 ? -10.610 9.927 31.641 1.00 96.50 174 GLU A N 1
ATOM 1379 C CA . GLU A 1 174 ? -9.347 10.444 31.130 1.00 96.50 174 GLU A CA 1
ATOM 1380 C C . GLU A 1 174 ? -9.521 10.914 29.684 1.00 96.50 174 GLU A C 1
ATOM 1382 O O . GLU A 1 174 ? -10.045 10.185 28.839 1.00 96.50 174 GLU A O 1
ATOM 1387 N N . TYR A 1 175 ? -9.057 12.130 29.399 1.00 95.75 175 TYR A N 1
ATOM 1388 C CA . TYR A 1 175 ? -9.069 12.701 28.056 1.00 95.75 175 TYR A CA 1
ATOM 1389 C C . TYR A 1 175 ? -7.769 12.365 27.331 1.00 95.75 175 TYR A C 1
ATOM 1391 O O . TYR A 1 175 ? -6.681 12.583 27.867 1.00 95.75 175 TYR A O 1
ATOM 1399 N N . LEU A 1 176 ? -7.882 11.871 26.101 1.00 94.81 176 LEU A N 1
ATOM 1400 C CA . LEU A 1 176 ? -6.750 11.586 25.223 1.00 94.81 176 LEU A CA 1
ATOM 1401 C C . LEU A 1 176 ? -6.988 12.180 23.835 1.00 94.81 176 LEU A C 1
ATOM 1403 O O . LEU A 1 176 ? -8.122 12.272 23.368 1.00 94.81 176 LEU A O 1
ATOM 1407 N N . ALA A 1 177 ? -5.897 12.520 23.155 1.00 91.94 177 ALA A N 1
ATOM 1408 C CA . ALA A 1 177 ? -5.913 12.921 21.756 1.00 91.94 177 ALA A CA 1
ATOM 1409 C C . ALA A 1 177 ? -5.153 11.890 20.918 1.00 91.94 177 ALA A C 1
ATOM 1411 O O . ALA A 1 177 ? -4.072 11.443 21.309 1.00 91.94 177 ALA A O 1
ATOM 1412 N N . HIS A 1 178 ? -5.712 11.488 19.775 1.00 90.38 178 HIS A N 1
ATOM 1413 C CA . HIS A 1 178 ? -5.009 10.635 18.800 1.00 90.38 178 HIS A CA 1
ATOM 1414 C C . HIS A 1 178 ? -4.352 11.440 17.686 1.00 90.38 178 HIS A C 1
ATOM 1416 O O . HIS A 1 178 ? -3.617 10.881 16.872 1.00 90.38 178 HIS A O 1
ATOM 1422 N N . GLU A 1 179 ? -4.608 12.742 17.664 1.00 84.19 179 GLU A N 1
ATOM 1423 C CA . GLU A 1 179 ? -4.030 13.690 16.733 1.00 84.19 179 GLU A CA 1
ATOM 1424 C C . GLU A 1 179 ? -3.487 14.883 17.509 1.00 84.19 179 GLU A C 1
ATOM 1426 O O . GLU A 1 179 ? -4.228 15.548 18.232 1.00 84.19 179 GLU A O 1
ATOM 1431 N N . VAL A 1 180 ? -2.185 15.126 17.391 1.00 74.00 180 VAL A N 1
ATOM 1432 C CA . VAL A 1 180 ? -1.503 16.180 18.146 1.00 74.00 180 VAL A CA 1
ATOM 1433 C C . VAL A 1 180 ? -0.654 17.017 17.201 1.00 74.00 180 VAL A C 1
ATOM 1435 O O . VAL A 1 180 ? 0.006 16.498 16.299 1.00 74.00 180 VAL A O 1
ATOM 1438 N N . GLU A 1 181 ? -0.685 18.327 17.422 1.00 73.25 181 GLU A N 1
ATOM 1439 C CA . GLU A 1 181 ? 0.206 19.279 16.771 1.00 73.25 181 GLU A CA 1
ATOM 1440 C C . GLU A 1 181 ? 1.576 19.261 17.465 1.00 73.25 181 GLU A C 1
ATOM 1442 O O . GLU A 1 181 ? 1.664 19.423 18.682 1.00 73.25 181 GLU A O 1
ATOM 1447 N N . LEU A 1 182 ? 2.641 19.062 16.693 1.00 68.31 182 LEU A N 1
ATOM 1448 C CA . LEU A 1 182 ? 4.027 19.078 17.144 1.00 68.31 182 LEU A CA 1
ATOM 1449 C C . LEU A 1 182 ? 4.811 20.214 16.477 1.00 68.31 182 LEU A C 1
ATOM 1451 O O . LEU A 1 182 ? 4.577 20.583 15.320 1.00 68.31 182 LEU A O 1
ATOM 1455 N N . ASP A 1 183 ? 5.808 20.718 17.203 1.00 65.94 183 ASP A N 1
ATOM 1456 C CA . ASP A 1 183 ? 6.799 21.654 16.674 1.00 65.94 183 ASP A CA 1
ATOM 1457 C C . ASP A 1 183 ? 7.728 20.972 15.654 1.00 65.94 183 ASP A C 1
ATOM 1459 O O . ASP A 1 183 ? 8.070 19.798 15.795 1.00 65.94 183 ASP A O 1
ATOM 1463 N N . GLN A 1 184 ? 8.227 21.725 14.662 1.00 62.84 184 GLN A N 1
ATOM 1464 C CA . GLN A 1 184 ? 9.082 21.185 13.582 1.00 62.84 184 GLN A CA 1
ATOM 1465 C C . GLN A 1 184 ? 10.363 20.497 14.066 1.00 62.84 184 GLN A C 1
ATOM 1467 O O . GLN A 1 184 ? 10.919 19.654 13.359 1.00 62.84 184 GLN A O 1
ATOM 1472 N N . GLN A 1 185 ? 10.844 20.869 15.256 1.00 61.44 185 GLN A N 1
ATOM 1473 C CA . GLN A 1 185 ? 12.011 20.245 15.881 1.00 61.44 185 GLN A CA 1
ATOM 1474 C C . GLN A 1 185 ? 11.802 18.744 16.145 1.00 61.44 185 GLN A C 1
ATOM 1476 O O . GLN A 1 185 ? 12.773 18.010 16.298 1.00 61.44 185 GLN A O 1
ATOM 1481 N N . PHE A 1 186 ? 10.548 18.282 16.141 1.00 59.09 186 PHE A N 1
ATOM 1482 C CA . PHE A 1 186 ? 10.160 16.880 16.206 1.00 59.09 186 PHE A CA 1
ATOM 1483 C C . PHE A 1 186 ? 9.790 16.361 14.807 1.00 59.09 186 PHE A C 1
ATOM 1485 O O . PHE A 1 186 ? 8.670 15.911 14.570 1.00 59.09 186 PHE A O 1
ATOM 1492 N N . SER A 1 187 ? 10.749 16.384 13.874 1.00 58.78 187 SER A N 1
ATOM 1493 C CA . SER A 1 187 ? 10.629 15.756 12.547 1.00 58.78 187 SER A CA 1
ATOM 1494 C C . SER A 1 187 ? 11.745 14.728 12.290 1.00 58.78 187 SER A C 1
ATOM 1496 O O . SER A 1 187 ? 12.836 14.824 12.847 1.00 58.78 187 SER A O 1
ATOM 1498 N N . GLY A 1 188 ? 11.473 13.718 11.452 1.00 60.50 188 GLY A N 1
ATOM 1499 C CA . GLY A 1 188 ? 12.449 12.697 11.039 1.00 60.50 188 GLY A CA 1
ATOM 1500 C C . GLY A 1 188 ? 12.197 11.286 11.590 1.00 60.50 188 GLY A C 1
ATOM 1501 O O . GLY A 1 188 ? 11.209 11.030 12.273 1.00 60.50 188 GLY A O 1
ATOM 1502 N N . ARG A 1 189 ? 13.107 10.347 11.275 1.00 61.12 189 ARG A N 1
ATOM 1503 C CA . ARG A 1 189 ? 12.945 8.900 11.550 1.00 61.12 189 ARG A CA 1
ATOM 1504 C C . ARG A 1 189 ? 12.736 8.544 13.023 1.00 61.12 189 ARG A C 1
ATOM 1506 O O . ARG A 1 189 ? 11.966 7.633 13.319 1.00 61.12 189 ARG A O 1
ATOM 1513 N N . ASP A 1 190 ? 13.383 9.263 13.934 1.00 65.81 190 ASP A N 1
ATOM 1514 C CA . ASP A 1 190 ? 13.268 8.995 15.372 1.00 65.81 190 ASP A CA 1
ATOM 1515 C C . ASP A 1 190 ? 11.863 9.300 15.907 1.00 65.81 190 ASP A C 1
ATOM 1517 O O . ASP A 1 190 ? 11.374 8.617 16.808 1.00 65.81 190 ASP A O 1
ATOM 1521 N N . VAL A 1 191 ? 11.172 10.262 15.291 1.00 67.38 191 VAL A N 1
ATOM 1522 C CA . VAL A 1 191 ? 9.791 10.615 15.631 1.00 67.38 191 VAL A CA 1
ATOM 1523 C C . VAL A 1 191 ? 8.842 9.506 15.193 1.00 67.38 191 VAL A C 1
ATOM 1525 O O . VAL A 1 191 ? 7.985 9.126 15.975 1.00 67.38 191 VAL A O 1
ATOM 1528 N N . PHE A 1 192 ? 9.031 8.900 14.018 1.00 68.50 192 PHE A N 1
ATOM 1529 C CA . PHE A 1 192 ? 8.151 7.827 13.516 1.00 68.50 192 PHE A CA 1
ATOM 1530 C C . PHE A 1 192 ? 8.199 6.575 14.393 1.00 68.50 192 PHE A C 1
ATOM 1532 O O . PHE A 1 192 ? 7.179 5.975 14.734 1.00 68.50 192 PHE A O 1
ATOM 1539 N N . LYS A 1 193 ? 9.406 6.200 14.830 1.00 73.44 193 LYS A N 1
ATOM 1540 C CA . LYS A 1 193 ? 9.553 5.125 15.811 1.00 73.44 193 LYS A CA 1
ATOM 1541 C C . LYS A 1 193 ? 8.828 5.492 17.108 1.00 73.44 193 LYS A C 1
ATOM 1543 O O . LYS A 1 193 ? 8.120 4.653 17.655 1.00 73.44 193 LYS A O 1
ATOM 1548 N N . ALA A 1 194 ? 8.961 6.734 17.571 1.00 79.81 194 ALA A N 1
ATOM 1549 C CA . ALA A 1 194 ? 8.291 7.194 18.781 1.00 79.81 194 ALA A CA 1
ATOM 1550 C C . ALA A 1 194 ? 6.755 7.205 18.657 1.00 79.81 194 ALA A C 1
ATOM 1552 O O . ALA A 1 194 ? 6.093 6.784 19.601 1.00 79.81 194 ALA A O 1
ATOM 1553 N N . THR A 1 195 ? 6.174 7.612 17.521 1.00 81.56 195 THR A N 1
ATOM 1554 C CA . THR A 1 195 ? 4.710 7.631 17.325 1.00 81.56 195 THR A CA 1
ATOM 1555 C C . THR A 1 195 ? 4.126 6.230 17.293 1.00 81.56 195 THR A C 1
ATOM 1557 O O . THR A 1 195 ? 3.113 5.980 17.944 1.00 81.56 195 THR A O 1
ATOM 1560 N N . ARG A 1 196 ? 4.808 5.282 16.644 1.00 85.69 196 ARG A N 1
ATOM 1561 C CA . ARG A 1 196 ? 4.402 3.874 16.658 1.00 85.69 196 ARG A CA 1
ATOM 1562 C C . ARG A 1 196 ? 4.512 3.246 18.045 1.00 85.69 196 ARG A C 1
ATOM 1564 O O . ARG A 1 196 ? 3.588 2.553 18.472 1.00 85.69 196 ARG A O 1
ATOM 1571 N N . GLU A 1 197 ? 5.613 3.477 18.763 1.00 88.12 197 GLU A N 1
ATOM 1572 C CA . GLU A 1 197 ? 5.745 2.995 20.145 1.00 88.12 197 GLU A CA 1
ATOM 1573 C C . GLU A 1 197 ? 4.705 3.648 21.066 1.00 88.12 197 GLU A C 1
ATOM 1575 O O . GLU A 1 197 ? 4.141 2.979 21.931 1.00 88.12 197 GLU A O 1
ATOM 1580 N N . TYR A 1 198 ? 4.367 4.918 20.833 1.00 89.75 198 TYR A N 1
ATOM 1581 C CA . TYR A 1 198 ? 3.282 5.591 21.537 1.00 89.75 198 TYR A CA 1
ATOM 1582 C C . TYR A 1 198 ? 1.911 4.991 21.194 1.00 89.75 198 TYR A C 1
ATOM 1584 O O . TYR A 1 198 ? 1.120 4.731 22.096 1.00 89.75 198 TYR A O 1
ATOM 1592 N N . ALA A 1 199 ? 1.638 4.669 19.927 1.00 92.31 199 ALA A N 1
ATOM 1593 C CA . ALA A 1 199 ? 0.419 3.968 19.527 1.00 92.31 199 ALA A CA 1
ATOM 1594 C C . ALA A 1 199 ? 0.306 2.601 20.218 1.00 92.31 199 ALA A C 1
ATOM 1596 O O . ALA A 1 199 ? -0.753 2.259 20.747 1.00 92.31 199 ALA A O 1
ATOM 1597 N N . ARG A 1 200 ? 1.411 1.847 20.292 1.00 94.81 200 ARG A N 1
ATOM 1598 C CA . ARG A 1 200 ? 1.475 0.569 21.016 1.00 94.81 200 ARG A CA 1
ATOM 1599 C C . ARG A 1 200 ? 1.222 0.759 22.510 1.00 94.81 200 ARG A C 1
ATOM 1601 O O . ARG A 1 200 ? 0.448 0.006 23.096 1.00 94.81 200 ARG A O 1
ATOM 1608 N N . PHE A 1 201 ? 1.832 1.777 23.112 1.00 95.25 201 PHE A N 1
ATOM 1609 C CA . PHE A 1 201 ? 1.603 2.151 24.504 1.00 95.25 201 PHE A CA 1
ATOM 1610 C C . PHE A 1 201 ? 0.125 2.470 24.766 1.00 95.25 201 PHE A C 1
ATOM 1612 O O . PHE A 1 201 ? -0.467 1.894 25.673 1.00 95.25 201 PHE A O 1
ATOM 1619 N N . ILE A 1 202 ? -0.501 3.309 23.939 1.00 96.50 202 ILE A N 1
ATOM 1620 C CA . ILE A 1 202 ? -1.921 3.662 24.059 1.00 96.50 202 ILE A CA 1
ATOM 1621 C C . ILE A 1 202 ? -2.827 2.437 23.877 1.00 96.50 202 ILE A C 1
ATOM 1623 O O . ILE A 1 202 ? -3.759 2.250 24.658 1.00 96.50 202 ILE A O 1
ATOM 1627 N N . LEU A 1 203 ? -2.536 1.562 22.910 1.00 96.69 203 LEU A N 1
ATOM 1628 C CA . LEU A 1 203 ? -3.289 0.320 22.719 1.00 96.69 203 LEU A CA 1
ATOM 1629 C C . LEU A 1 203 ? -3.203 -0.596 23.953 1.00 96.69 203 LEU A C 1
ATOM 1631 O O . LEU A 1 203 ? -4.216 -1.164 24.366 1.00 96.69 203 LEU A O 1
ATOM 1635 N N . ASN A 1 204 ? -2.024 -0.698 24.576 1.00 96.19 204 ASN A N 1
ATOM 1636 C CA . ASN A 1 204 ? -1.838 -1.450 25.819 1.00 96.19 204 ASN A CA 1
ATOM 1637 C C . ASN A 1 204 ? -2.619 -0.828 26.981 1.00 96.19 204 ASN A C 1
ATOM 1639 O O . ASN A 1 204 ? -3.283 -1.555 27.715 1.00 96.19 204 ASN A O 1
ATOM 1643 N N . ARG A 1 205 ? -2.634 0.504 27.107 1.00 96.38 205 ARG A N 1
ATOM 1644 C CA . ARG A 1 205 ? -3.455 1.188 28.118 1.00 96.38 205 ARG A CA 1
ATOM 1645 C C . ARG A 1 205 ? -4.939 0.902 27.946 1.00 96.38 205 ARG A C 1
ATOM 1647 O O . ARG A 1 205 ? -5.626 0.607 28.921 1.00 96.38 205 ARG A O 1
ATOM 1654 N N . TYR A 1 206 ? -5.442 0.920 26.712 1.00 97.38 206 TYR A N 1
ATOM 1655 C CA . TYR A 1 206 ? -6.822 0.510 26.453 1.00 97.38 206 TYR A CA 1
ATOM 1656 C C . TYR A 1 206 ? -7.069 -0.934 26.876 1.00 97.38 206 TYR A C 1
ATOM 1658 O O . TYR A 1 206 ? -8.057 -1.218 27.555 1.00 97.38 206 TYR A O 1
ATOM 1666 N N . ALA A 1 207 ? -6.158 -1.845 26.534 1.00 96.62 207 ALA A N 1
ATOM 1667 C CA . ALA A 1 207 ? -6.273 -3.235 26.943 1.00 96.62 207 ALA A CA 1
ATOM 1668 C C . ALA A 1 207 ? -6.298 -3.382 28.478 1.00 96.62 207 ALA A C 1
ATOM 1670 O O . ALA A 1 207 ? -7.164 -4.077 29.002 1.00 96.62 207 ALA A O 1
ATOM 1671 N N . GLU A 1 208 ? -5.417 -2.705 29.207 1.00 96.06 208 GLU A N 1
ATOM 1672 C CA . GLU A 1 208 ? -5.216 -2.923 30.644 1.00 96.06 208 GLU A CA 1
ATOM 1673 C C . GLU A 1 208 ? -6.170 -2.127 31.545 1.00 96.06 208 GLU A C 1
ATOM 1675 O O . GLU A 1 208 ? -6.581 -2.630 32.591 1.00 96.06 208 GLU A O 1
ATOM 1680 N N . GLU A 1 209 ? -6.548 -0.909 31.150 1.00 96.50 209 GLU A N 1
ATOM 1681 C CA . GLU A 1 209 ? -7.195 0.059 32.047 1.00 96.50 209 GLU A CA 1
ATOM 1682 C C . GLU A 1 209 ? -8.660 0.352 31.685 1.00 96.50 209 GLU A C 1
ATOM 1684 O O . GLU A 1 209 ? -9.444 0.744 32.556 1.00 96.50 209 GLU A O 1
ATOM 1689 N N . ALA A 1 210 ? -9.052 0.189 30.413 1.00 97.25 210 ALA A N 1
ATOM 1690 C CA . ALA A 1 210 ? -10.332 0.706 29.928 1.00 97.25 210 ALA A CA 1
ATOM 1691 C C . ALA A 1 210 ? -11.533 -0.125 30.402 1.00 97.25 210 ALA A C 1
ATOM 1693 O O . ALA A 1 210 ? -11.642 -1.319 30.103 1.00 97.25 210 ALA A O 1
ATOM 1694 N N . ALA A 1 211 ? -12.484 0.531 31.058 1.00 96.56 211 ALA A N 1
ATOM 1695 C CA . ALA A 1 211 ? -13.850 0.051 31.247 1.00 96.56 211 ALA A CA 1
ATOM 1696 C C . ALA A 1 211 ? -14.761 0.453 30.074 1.00 96.56 211 ALA A C 1
ATOM 1698 O O . ALA A 1 211 ? -15.639 -0.315 29.687 1.00 96.56 211 ALA A O 1
ATOM 1699 N N . LEU A 1 212 ? -14.527 1.635 29.494 1.00 97.62 212 LEU A N 1
ATOM 1700 C CA . LEU A 1 212 ? -15.307 2.219 28.402 1.00 97.62 212 LEU A CA 1
ATOM 1701 C C . LEU A 1 212 ? -14.410 3.140 27.564 1.00 97.62 212 LEU A C 1
ATOM 1703 O O . LEU A 1 212 ? -13.555 3.839 28.110 1.00 97.62 212 LEU A O 1
ATOM 1707 N N . VAL A 1 213 ? -14.627 3.169 26.251 1.00 98.44 213 VAL A N 1
ATOM 1708 C CA . VAL A 1 213 ? -14.003 4.141 25.341 1.00 98.44 213 VAL A CA 1
ATOM 1709 C C . VAL A 1 213 ? -15.095 4.918 24.610 1.00 98.44 213 VAL A C 1
ATOM 1711 O O . VAL A 1 213 ? -15.997 4.330 24.019 1.00 98.44 213 VAL A O 1
ATOM 1714 N N . VAL A 1 214 ? -15.007 6.243 24.619 1.00 98.50 214 VAL A N 1
ATOM 1715 C CA . VAL A 1 214 ? -15.892 7.142 23.871 1.00 98.50 214 VAL A CA 1
ATOM 1716 C C . VAL A 1 214 ? -15.038 7.932 22.897 1.00 98.50 214 VAL A C 1
ATOM 1718 O O . VAL A 1 214 ? -14.058 8.556 23.300 1.00 98.50 214 VAL A O 1
ATOM 1721 N N . THR A 1 215 ? -15.354 7.880 21.605 1.00 97.75 215 THR A N 1
ATOM 1722 C CA . THR A 1 215 ? -14.466 8.465 20.595 1.00 97.75 215 THR A CA 1
ATOM 1723 C C . THR A 1 215 ? -15.173 8.864 19.307 1.00 97.75 215 THR A C 1
ATOM 1725 O O . THR A 1 215 ? -16.189 8.282 18.926 1.00 97.75 215 THR A O 1
ATOM 1728 N N . SER A 1 216 ? -14.574 9.826 18.601 1.00 95.44 216 SER A N 1
ATOM 1729 C CA . SER A 1 216 ? -14.920 10.200 17.225 1.00 95.44 216 SER A CA 1
ATOM 1730 C C . SER A 1 216 ? -14.033 9.559 16.149 1.00 95.44 216 SER A C 1
ATOM 1732 O O . SER A 1 216 ? -14.258 9.751 14.943 1.00 95.44 216 SER A O 1
ATOM 1734 N N . ARG A 1 217 ? -13.012 8.795 16.563 1.00 94.00 217 ARG A N 1
ATOM 1735 C CA . ARG A 1 217 ? -11.962 8.261 15.689 1.00 94.00 217 ARG A CA 1
ATOM 1736 C C . ARG A 1 217 ? -12.194 6.789 15.367 1.00 94.00 217 ARG A C 1
ATOM 1738 O O . ARG A 1 217 ? -12.171 5.930 16.246 1.00 94.00 217 ARG A O 1
ATOM 1745 N N . LEU A 1 218 ? -12.277 6.477 14.072 1.00 94.25 218 LEU A N 1
ATOM 1746 C CA . LEU A 1 218 ? -12.368 5.102 13.564 1.00 94.25 218 LEU A CA 1
ATOM 1747 C C . LEU A 1 218 ? -11.223 4.220 14.084 1.00 94.25 218 LEU A C 1
ATOM 1749 O O . LEU A 1 218 ? -11.465 3.116 14.564 1.00 94.25 218 LEU A O 1
ATOM 1753 N N . HIS A 1 219 ? -9.982 4.717 14.033 1.00 94.31 219 HIS A N 1
ATOM 1754 C CA . HIS A 1 219 ? -8.796 3.982 14.489 1.00 94.31 219 HIS A CA 1
ATOM 1755 C C . HIS A 1 219 ? -8.566 4.033 16.010 1.00 94.31 219 HIS A C 1
ATOM 1757 O O . HIS A 1 219 ? -7.568 3.502 16.478 1.00 94.31 219 HIS A O 1
ATOM 1763 N N . CYS A 1 220 ? -9.487 4.610 16.783 1.00 96.81 220 CYS A N 1
ATOM 1764 C CA . CYS A 1 220 ? -9.604 4.349 18.218 1.00 96.81 220 CYS A CA 1
ATOM 1765 C C . CYS A 1 220 ? -10.695 3.293 18.457 1.00 96.81 220 CYS A C 1
ATOM 1767 O O . CYS A 1 220 ? -10.455 2.270 19.098 1.00 96.81 220 CYS A O 1
ATOM 1769 N N . ALA A 1 221 ? -11.866 3.497 17.848 1.00 97.38 221 ALA A N 1
ATOM 1770 C CA . ALA A 1 221 ? -13.037 2.648 18.013 1.00 97.38 221 ALA A CA 1
ATOM 1771 C C . ALA A 1 221 ? -12.809 1.200 17.569 1.00 97.38 221 ALA A C 1
ATOM 1773 O O . ALA A 1 221 ? -13.025 0.287 18.359 1.00 97.38 221 ALA A O 1
ATOM 1774 N N . ALA A 1 222 ? -12.350 0.978 16.333 1.00 97.12 222 ALA A N 1
ATOM 1775 C CA . ALA A 1 222 ? -12.196 -0.369 15.784 1.00 97.12 222 ALA A CA 1
ATOM 1776 C C . ALA A 1 222 ? -11.191 -1.230 16.580 1.00 97.12 222 ALA A C 1
ATOM 1778 O O . ALA A 1 222 ? -11.566 -2.342 16.958 1.00 97.12 222 ALA A O 1
ATOM 1779 N N . PRO A 1 223 ? -9.978 -0.741 16.931 1.00 97.81 223 PRO A N 1
ATOM 1780 C CA . PRO A 1 223 ? -9.104 -1.458 17.859 1.00 97.81 223 PRO A CA 1
ATOM 1781 C C . PRO A 1 223 ? -9.749 -1.759 19.213 1.00 97.81 223 PRO A C 1
ATOM 1783 O O . PRO A 1 223 ? -9.639 -2.877 19.705 1.00 97.81 223 PRO A O 1
ATOM 1786 N N . CYS A 1 224 ? -10.448 -0.795 19.820 1.00 98.31 224 CYS A N 1
ATOM 1787 C CA . CYS A 1 224 ? -11.054 -0.995 21.137 1.00 98.31 224 CYS A CA 1
ATOM 1788 C C . CYS A 1 224 ? -12.196 -2.022 21.099 1.00 98.31 224 CYS A C 1
ATOM 1790 O O . CYS A 1 224 ? -12.274 -2.885 21.975 1.00 98.31 224 CYS A O 1
ATOM 1792 N N . MET A 1 225 ? -13.022 -2.000 20.049 1.00 98.31 225 MET A N 1
ATOM 1793 C CA . MET A 1 225 ? -14.025 -3.038 19.795 1.00 98.31 225 MET A CA 1
ATOM 1794 C C . MET A 1 225 ? -13.363 -4.414 19.630 1.00 98.31 225 MET A C 1
ATOM 1796 O O . MET A 1 225 ? -13.814 -5.383 20.236 1.00 98.31 225 MET A O 1
ATOM 1800 N N . ALA A 1 226 ? -12.259 -4.502 18.877 1.00 98.06 226 ALA A N 1
ATOM 1801 C CA . ALA A 1 226 ? -11.511 -5.745 18.665 1.00 98.06 226 ALA A CA 1
ATOM 1802 C C . ALA A 1 226 ? -10.910 -6.317 19.959 1.00 98.06 226 ALA A C 1
ATOM 1804 O O . ALA A 1 226 ? -10.931 -7.536 20.171 1.00 98.06 226 ALA A O 1
ATOM 1805 N N . LEU A 1 227 ? -10.434 -5.436 20.847 1.00 98.12 227 LEU A N 1
ATOM 1806 C CA . LEU A 1 227 ? -9.971 -5.786 22.188 1.00 98.12 227 LEU A CA 1
ATOM 1807 C C . LEU A 1 227 ? -11.114 -6.301 23.081 1.00 98.12 227 LEU A C 1
ATOM 1809 O O . LEU A 1 227 ? -10.827 -6.939 24.088 1.00 98.12 227 LEU A O 1
ATOM 1813 N N . GLY A 1 228 ? -12.385 -6.076 22.732 1.00 97.38 228 GLY A N 1
ATOM 1814 C CA . GLY A 1 228 ? -13.548 -6.429 23.555 1.00 97.38 228 GLY A CA 1
ATOM 1815 C C . GLY A 1 228 ? -13.904 -5.358 24.591 1.00 97.38 228 GLY A C 1
ATOM 1816 O O . GLY A 1 228 ? -14.484 -5.671 25.633 1.00 97.38 228 GLY A O 1
ATOM 1817 N N . ILE A 1 229 ? -13.526 -4.104 24.339 1.00 97.75 229 ILE A N 1
ATOM 1818 C CA . ILE A 1 229 ? -13.866 -2.950 25.176 1.00 97.75 229 ILE A CA 1
ATOM 1819 C C . ILE A 1 229 ? -15.214 -2.391 24.692 1.00 97.75 229 ILE A C 1
ATOM 1821 O O . ILE A 1 229 ? -15.412 -2.274 23.481 1.00 97.75 229 ILE A O 1
ATOM 1825 N N . PRO A 1 230 ? -16.153 -2.041 25.588 1.00 97.69 230 PRO A N 1
ATOM 1826 C CA . PRO A 1 230 ? -17.341 -1.290 25.202 1.00 97.69 230 PRO A CA 1
ATOM 1827 C C . PRO A 1 230 ? -16.965 0.064 24.582 1.00 97.69 230 PRO A C 1
ATOM 1829 O O . PRO A 1 230 ? -16.120 0.784 25.120 1.00 97.69 230 PRO A O 1
ATOM 1832 N N . VAL A 1 231 ? -17.587 0.413 23.452 1.00 98.31 231 VAL A N 1
ATOM 1833 C CA . VAL A 1 231 ? -17.286 1.642 22.700 1.00 98.31 231 VAL A CA 1
ATOM 1834 C C . VAL A 1 231 ? -18.555 2.448 22.441 1.00 98.31 231 VAL A C 1
ATOM 1836 O O . VAL A 1 231 ? -19.561 1.892 22.003 1.00 98.31 231 VAL A O 1
ATOM 1839 N N . ILE A 1 232 ? -18.484 3.763 22.650 1.00 98.44 232 ILE A N 1
ATOM 1840 C CA . ILE A 1 232 ? -19.495 4.735 22.213 1.00 98.44 232 ILE A CA 1
ATOM 1841 C C . ILE A 1 232 ? -18.881 5.591 21.104 1.00 98.44 232 ILE A C 1
ATOM 1843 O O . ILE A 1 232 ? -17.835 6.217 21.288 1.00 98.44 232 ILE A O 1
ATOM 1847 N N . LEU A 1 233 ? -19.538 5.614 19.946 1.00 97.56 233 LEU A N 1
ATOM 1848 C CA . LEU A 1 233 ? -19.140 6.437 18.809 1.00 97.56 233 LEU A CA 1
ATOM 1849 C C . LEU A 1 233 ? -19.880 7.772 18.853 1.00 97.56 233 LEU A C 1
ATOM 1851 O O . LEU A 1 233 ? -21.110 7.798 18.840 1.00 97.56 233 LEU A O 1
ATOM 1855 N N . VAL A 1 234 ? -19.129 8.870 18.868 1.00 97.12 234 VAL A N 1
ATOM 1856 C CA . VAL A 1 234 ? -19.654 10.244 18.894 1.00 97.12 234 VAL A CA 1
ATOM 1857 C C . VAL A 1 234 ? -19.006 11.069 17.795 1.00 97.12 234 VAL A C 1
ATOM 1859 O O . VAL A 1 234 ? -17.792 11.016 17.623 1.00 97.12 234 VAL A O 1
ATOM 1862 N N . LYS A 1 235 ? -19.771 11.841 17.026 1.00 94.38 235 LYS A N 1
ATOM 1863 C CA . LYS A 1 235 ? -19.193 12.650 15.949 1.00 94.38 235 LYS A CA 1
ATOM 1864 C C . LYS A 1 235 ? -20.053 13.858 15.617 1.00 94.38 235 LYS A C 1
ATOM 1866 O O . LYS A 1 235 ? -21.268 13.743 15.551 1.00 94.38 235 LYS A O 1
ATOM 1871 N N . ASP A 1 236 ? -19.410 14.987 15.341 1.00 88.25 236 ASP A N 1
ATOM 1872 C CA . ASP A 1 236 ? -20.109 16.179 14.847 1.00 88.25 236 ASP A CA 1
ATOM 1873 C C . ASP A 1 236 ? -20.555 16.005 13.397 1.00 88.25 236 ASP A C 1
ATOM 1875 O O . ASP A 1 236 ? -21.721 16.190 13.069 1.00 88.25 236 ASP A O 1
ATOM 1879 N N . ASN A 1 237 ? -19.628 15.590 12.534 1.00 89.12 237 ASN A N 1
ATOM 1880 C CA . ASN A 1 237 ? -19.891 15.287 11.133 1.00 89.12 237 ASN A CA 1
ATOM 1881 C C . ASN A 1 237 ? -19.641 13.803 10.877 1.00 89.12 237 ASN A C 1
ATOM 1883 O O . ASN A 1 237 ? -18.503 13.360 10.984 1.00 89.12 237 ASN A O 1
ATOM 1887 N N . VAL A 1 238 ? -20.663 13.020 10.536 1.00 90.12 238 VAL A N 1
ATOM 1888 C CA . VAL A 1 238 ? -20.478 11.583 10.281 1.00 90.12 238 VAL A CA 1
ATOM 1889 C C . VAL A 1 238 ? -19.836 11.366 8.910 1.00 90.12 238 VAL A C 1
ATOM 1891 O O . VAL A 1 238 ? -20.498 11.396 7.877 1.00 90.12 238 VAL A O 1
ATOM 1894 N N . ASP A 1 239 ? -18.521 11.146 8.909 1.00 85.94 239 ASP A N 1
ATOM 1895 C CA . ASP A 1 239 ? -17.754 10.877 7.694 1.00 85.94 239 ASP A CA 1
ATOM 1896 C C . ASP A 1 239 ? -18.119 9.508 7.085 1.00 85.94 239 ASP A C 1
ATOM 1898 O O . ASP A 1 239 ? -18.240 8.499 7.783 1.00 85.94 239 ASP A O 1
ATOM 1902 N N . ILE A 1 240 ? -18.204 9.442 5.752 1.00 87.44 240 ILE A N 1
ATOM 1903 C CA . ILE A 1 240 ? -18.546 8.220 4.992 1.00 87.44 240 ILE A CA 1
ATOM 1904 C C . ILE A 1 240 ? -17.597 7.037 5.249 1.00 87.44 240 ILE A C 1
ATOM 1906 O O . ILE A 1 240 ? -17.988 5.882 5.084 1.00 87.44 240 ILE A O 1
ATOM 1910 N N . ASN A 1 241 ? -16.361 7.299 5.681 1.00 83.62 241 ASN A N 1
ATOM 1911 C CA . ASN A 1 241 ? -15.375 6.265 6.000 1.00 83.62 241 ASN A CA 1
ATOM 1912 C C . ASN A 1 241 ? -15.698 5.500 7.303 1.00 83.62 241 ASN A C 1
ATOM 1914 O O . ASN A 1 241 ? -15.134 4.425 7.511 1.00 83.62 241 ASN A O 1
ATOM 1918 N N . LEU A 1 242 ? -16.615 6.004 8.144 1.00 88.25 242 LEU A N 1
ATOM 1919 C CA . LEU A 1 242 ? -17.164 5.290 9.303 1.00 88.25 242 LEU A CA 1
ATOM 1920 C C . LEU A 1 242 ? -18.356 4.384 8.949 1.00 88.25 242 LEU A C 1
ATOM 1922 O O . LEU A 1 242 ? -18.794 3.647 9.824 1.00 88.25 242 LEU A O 1
ATOM 1926 N N . SER A 1 243 ? -18.874 4.404 7.714 1.00 89.56 243 SER A N 1
ATOM 1927 C CA . SER A 1 243 ? -20.132 3.715 7.344 1.00 89.56 243 SER A CA 1
ATOM 1928 C C . SER A 1 243 ? -20.183 2.224 7.683 1.00 89.56 243 SER A C 1
ATOM 1930 O O . SER A 1 243 ? -21.251 1.687 7.896 1.00 89.56 243 SER A O 1
ATOM 1932 N N . TRP A 1 244 ? -19.052 1.530 7.777 1.00 93.06 244 TRP A N 1
ATOM 1933 C CA . TRP A 1 244 ? -19.042 0.115 8.160 1.00 93.06 244 TRP A CA 1
ATOM 1934 C C . TRP A 1 244 ? -19.155 -0.113 9.682 1.00 93.06 244 TRP A C 1
ATOM 1936 O O . TRP A 1 244 ? -19.469 -1.223 10.109 1.00 93.06 244 TRP A O 1
ATOM 1946 N N . LEU A 1 245 ? -18.884 0.908 10.509 1.00 93.69 245 LEU A N 1
ATOM 1947 C CA . LEU A 1 245 ? -18.944 0.821 11.974 1.00 93.69 245 LEU A CA 1
ATOM 1948 C C . LEU A 1 245 ? -20.369 0.886 12.524 1.00 93.69 245 LEU A C 1
ATOM 1950 O O . LEU A 1 245 ? -20.616 0.354 13.608 1.00 93.69 245 LEU A O 1
ATOM 1954 N N . ASP A 1 246 ? -21.307 1.497 11.798 1.00 91.12 246 ASP A N 1
ATOM 1955 C CA . ASP A 1 246 ? -22.706 1.582 12.235 1.00 91.12 246 ASP A CA 1
ATOM 1956 C C . ASP A 1 246 ? -23.403 0.208 12.290 1.00 91.12 246 ASP A C 1
ATOM 1958 O O . ASP A 1 246 ? -24.391 0.028 13.006 1.00 91.12 246 ASP A O 1
ATOM 1962 N N . LYS A 1 247 ? -22.806 -0.807 11.648 1.00 94.50 247 LYS A N 1
ATOM 1963 C CA . LYS A 1 247 ? -23.155 -2.221 11.805 1.00 94.50 247 LYS A CA 1
ATOM 1964 C C . LYS A 1 247 ? -22.946 -2.739 13.232 1.00 94.50 247 LYS A C 1
ATOM 1966 O O . LYS A 1 247 ? -23.599 -3.709 13.619 1.00 94.50 247 LYS A O 1
ATOM 1971 N N . PHE A 1 248 ? -22.029 -2.128 13.984 1.00 95.25 248 PHE A N 1
ATOM 1972 C CA . PHE A 1 248 ? -21.600 -2.562 15.315 1.00 95.25 248 PHE A CA 1
ATOM 1973 C C . PHE A 1 248 ? -22.113 -1.662 16.438 1.00 95.25 248 PHE A C 1
ATOM 1975 O O . PHE A 1 248 ? -22.449 -2.161 17.510 1.00 95.25 248 PHE A O 1
ATOM 1982 N N . ALA A 1 249 ? -22.165 -0.348 16.214 1.00 93.56 249 ALA A N 1
ATOM 1983 C CA . ALA A 1 249 ? -22.608 0.614 17.217 1.00 93.56 249 ALA A CA 1
ATOM 1984 C C . ALA A 1 249 ? -23.257 1.839 16.565 1.00 93.56 249 ALA A C 1
ATOM 1986 O O . ALA A 1 249 ? -22.776 2.338 15.550 1.00 93.56 249 ALA A O 1
ATOM 1987 N N . LYS A 1 250 ? -24.318 2.372 17.186 1.00 95.38 250 LYS A N 1
ATOM 1988 C CA . LYS A 1 250 ? -24.922 3.642 16.762 1.00 95.38 250 LYS A CA 1
ATOM 1989 C C . LYS A 1 250 ? -23.876 4.757 16.852 1.00 95.38 250 LYS A C 1
ATOM 1991 O O . LYS A 1 250 ? -23.236 4.928 17.888 1.00 95.38 250 LYS A O 1
ATOM 1996 N N . ILE A 1 251 ? -23.736 5.528 15.778 1.00 96.44 251 ILE A N 1
ATOM 1997 C CA . ILE A 1 251 ? -22.928 6.749 15.764 1.00 96.44 251 ILE A CA 1
ATOM 1998 C C . ILE A 1 251 ? -23.820 7.889 16.256 1.00 96.44 251 ILE A C 1
ATOM 2000 O O . ILE A 1 251 ? -24.820 8.216 15.616 1.00 96.44 251 ILE A O 1
ATOM 2004 N N . HIS A 1 252 ? -23.487 8.466 17.407 1.00 97.25 252 HIS A N 1
ATOM 2005 C CA . HIS A 1 252 ? -24.230 9.578 17.986 1.00 97.25 252 HIS A CA 1
ATOM 2006 C C . HIS A 1 252 ? -23.703 10.915 17.462 1.00 97.25 252 HIS A C 1
ATOM 2008 O O . HIS A 1 252 ? -22.508 11.199 17.536 1.00 97.25 252 HIS A O 1
ATOM 2014 N N . THR A 1 253 ? -24.607 11.752 16.968 1.00 96.19 253 THR A N 1
ATOM 2015 C CA . THR A 1 253 ? -24.359 13.171 16.680 1.00 96.19 253 THR A CA 1
ATOM 2016 C C . THR A 1 253 ? -24.835 14.047 17.832 1.00 96.19 253 THR A C 1
ATOM 2018 O O . THR A 1 253 ? -25.525 13.548 18.729 1.00 96.19 253 THR A O 1
ATOM 2021 N N . ARG A 1 254 ? -24.514 15.350 17.799 1.00 95.19 254 ARG A N 1
ATOM 2022 C CA . ARG A 1 254 ? -24.929 16.322 18.829 1.00 95.19 254 ARG A CA 1
ATOM 2023 C C . ARG A 1 254 ? -26.421 16.246 19.148 1.00 95.19 254 ARG A C 1
ATOM 2025 O O . ARG A 1 254 ? -26.797 16.297 20.314 1.00 95.19 254 ARG A O 1
ATOM 2032 N N . GLU A 1 255 ? -27.267 16.048 18.138 1.00 94.75 255 GLU A N 1
ATOM 2033 C CA . GLU A 1 255 ? -28.723 15.947 18.308 1.00 94.75 255 GLU A CA 1
ATOM 2034 C C . GLU A 1 255 ? -29.163 14.701 19.093 1.00 94.75 255 GLU A C 1
ATOM 2036 O O . GLU A 1 255 ? -30.283 14.649 19.589 1.00 94.75 255 GLU A O 1
ATOM 2041 N N . THR A 1 256 ? -28.291 13.699 19.211 1.00 96.44 256 THR A N 1
ATOM 2042 C CA . THR A 1 256 ? -28.584 12.391 19.819 1.00 96.44 256 THR A CA 1
ATOM 2043 C C . THR A 1 256 ? -27.706 12.079 21.033 1.00 96.44 256 THR A C 1
ATOM 2045 O O . THR A 1 256 ? -27.702 10.940 21.507 1.00 96.44 256 THR A O 1
ATOM 2048 N N . PHE A 1 257 ? -26.953 13.057 21.555 1.00 96.69 257 PHE A N 1
ATOM 2049 C CA . PHE A 1 257 ? -26.129 12.866 22.757 1.00 96.69 257 PHE A CA 1
ATOM 2050 C C . PHE A 1 257 ? -26.969 12.559 24.000 1.00 96.69 257 PHE A C 1
ATOM 2052 O O . PHE A 1 257 ? -26.571 11.739 24.824 1.00 96.69 257 PHE A O 1
ATOM 2059 N N . ALA A 1 258 ? -28.169 13.136 24.098 1.00 96.00 258 ALA A N 1
ATOM 2060 C CA . ALA A 1 258 ? -29.118 12.821 25.166 1.00 96.00 258 ALA A CA 1
ATOM 2061 C C . ALA A 1 258 ? -29.588 11.351 25.154 1.00 96.00 258 ALA A C 1
ATOM 2063 O O . ALA A 1 258 ? -29.996 10.839 26.193 1.00 96.00 258 ALA A O 1
ATOM 2064 N N . ASP A 1 259 ? -29.482 10.663 24.012 1.00 96.81 259 ASP A N 1
ATOM 2065 C CA . ASP A 1 259 ? -29.900 9.266 23.846 1.00 96.81 259 ASP A CA 1
ATOM 2066 C C . ASP A 1 259 ? -28.759 8.263 24.086 1.00 96.81 259 ASP A C 1
ATOM 2068 O O . ASP A 1 259 ? -28.916 7.068 23.814 1.00 96.81 259 ASP A O 1
ATOM 2072 N N . ILE A 1 260 ? -27.573 8.722 24.503 1.00 98.12 260 ILE A N 1
ATOM 2073 C CA . ILE A 1 260 ? -26.413 7.846 24.689 1.00 98.12 260 ILE A CA 1
ATOM 2074 C C . ILE A 1 260 ? -26.680 6.858 25.830 1.00 98.12 260 ILE A C 1
ATOM 2076 O O . ILE A 1 260 ? -26.913 7.236 26.979 1.00 98.12 260 ILE A O 1
ATOM 2080 N N . ASN A 1 261 ? -26.561 5.564 25.521 1.00 97.06 261 ASN A N 1
ATOM 2081 C CA . ASN A 1 261 ? -26.439 4.536 26.545 1.00 97.06 261 ASN A CA 1
ATOM 2082 C C . ASN A 1 261 ? -24.997 4.514 27.075 1.00 97.06 261 ASN A C 1
ATOM 2084 O O . ASN A 1 261 ? -24.104 3.975 26.425 1.00 97.06 261 ASN A O 1
ATOM 2088 N N . TRP A 1 262 ? -24.792 5.050 28.279 1.00 97.00 262 TRP A N 1
ATOM 2089 C CA . TRP A 1 262 ? -23.494 5.102 28.965 1.00 97.00 262 TRP A CA 1
ATOM 2090 C C . TRP A 1 262 ? -23.034 3.769 29.579 1.00 97.00 262 TRP A C 1
ATOM 2092 O O . TRP A 1 262 ? -21.968 3.706 30.186 1.00 97.00 262 TRP A O 1
ATOM 2102 N N . GLN A 1 263 ? -23.813 2.697 29.415 1.00 95.56 263 GLN A N 1
ATOM 2103 C CA . GLN A 1 263 ? -23.441 1.327 29.783 1.00 95.56 263 GLN A CA 1
ATOM 2104 C C . GLN A 1 263 ? -23.615 0.385 28.577 1.00 95.56 263 GLN A C 1
ATOM 2106 O O . GLN A 1 263 ? -24.470 -0.509 28.596 1.00 95.56 263 GLN A O 1
ATOM 2111 N N . PRO A 1 264 ? -22.861 0.592 27.481 1.00 9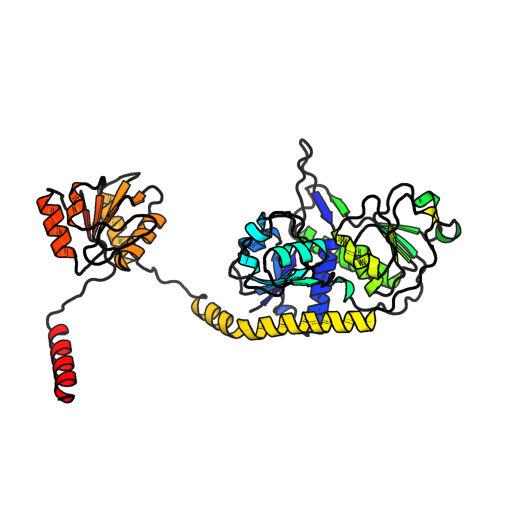6.06 264 PRO A N 1
ATOM 2112 C CA . PRO A 1 264 ? -22.919 -0.309 26.340 1.00 96.06 264 PRO A CA 1
ATOM 2113 C C . PRO A 1 264 ? -22.305 -1.665 26.699 1.00 96.06 264 PRO A C 1
ATOM 2115 O O . PRO A 1 264 ? -21.381 -1.761 27.508 1.00 96.06 264 PRO A O 1
ATOM 2118 N N . GLN A 1 265 ? -22.801 -2.728 26.071 1.00 93.81 265 GLN A N 1
ATOM 2119 C CA . GLN A 1 265 ? -22.180 -4.046 26.178 1.00 93.81 265 GLN A CA 1
ATOM 2120 C C . GLN A 1 265 ? -20.970 -4.140 25.246 1.00 93.81 265 GLN A C 1
ATOM 2122 O O . GLN A 1 265 ? -20.934 -3.511 24.187 1.00 93.81 265 GLN A O 1
ATOM 2127 N N . SER A 1 266 ? -19.977 -4.941 25.632 1.00 94.19 266 SER A N 1
ATOM 2128 C CA . SER A 1 266 ? -18.902 -5.312 24.718 1.00 94.19 266 SER A CA 1
ATOM 2129 C C . SER A 1 266 ? -19.441 -6.205 23.600 1.00 94.19 266 SER A C 1
ATOM 2131 O O . SER A 1 266 ? -20.366 -6.996 23.791 1.00 94.19 266 SER A O 1
ATOM 2133 N N . LEU A 1 267 ? -18.850 -6.072 22.416 1.00 95.31 267 LEU A N 1
ATOM 2134 C CA . LEU A 1 267 ? -19.209 -6.872 21.253 1.00 95.31 267 LEU A CA 1
ATOM 2135 C C . LEU A 1 267 ? -18.418 -8.181 21.257 1.00 95.31 267 LEU A C 1
ATOM 2137 O O . LEU A 1 267 ? -17.200 -8.170 21.448 1.00 95.31 267 LEU A O 1
ATOM 2141 N N . ASP A 1 268 ? -19.088 -9.304 20.991 1.00 96.06 268 ASP A N 1
ATOM 2142 C CA . ASP A 1 268 ? -18.397 -10.560 20.710 1.00 96.06 268 ASP A CA 1
ATOM 2143 C C . ASP A 1 268 ? -18.075 -10.669 19.216 1.00 96.06 268 ASP A C 1
ATOM 2145 O O . ASP A 1 268 ? -18.920 -11.035 18.399 1.00 96.06 268 ASP A O 1
ATOM 2149 N N . LEU A 1 269 ? -16.845 -10.300 18.859 1.00 97.44 269 LEU A N 1
ATOM 2150 C CA . LEU A 1 269 ? -16.393 -10.236 17.470 1.00 97.44 269 LEU A CA 1
ATOM 2151 C C . LEU A 1 269 ? -15.514 -11.421 17.049 1.00 97.44 269 LEU A C 1
ATOM 2153 O O . LEU A 1 269 ? -15.072 -11.431 15.905 1.00 97.44 269 LEU A O 1
ATOM 2157 N N . GLU A 1 270 ? -15.231 -12.415 17.904 1.00 97.75 270 GLU A N 1
ATOM 2158 C CA . GLU A 1 270 ? -14.171 -13.400 17.602 1.00 97.75 270 GLU A CA 1
ATOM 2159 C C . GLU A 1 270 ? -14.440 -14.205 16.327 1.00 97.75 270 GLU A C 1
ATOM 2161 O O . GLU A 1 270 ? -13.540 -14.349 15.505 1.00 97.75 270 GLU A O 1
ATOM 2166 N N . ALA A 1 271 ? -15.675 -14.664 16.101 1.00 98.25 271 ALA A N 1
ATOM 2167 C CA . ALA A 1 271 ? -16.007 -15.414 14.887 1.00 98.25 271 ALA A CA 1
ATOM 2168 C C . ALA A 1 271 ? -15.803 -14.574 13.612 1.00 98.25 271 ALA A C 1
ATOM 2170 O O . ALA A 1 271 ? -15.242 -15.053 12.626 1.00 98.25 271 ALA A O 1
ATOM 2171 N N . LEU A 1 272 ? -16.206 -13.299 13.646 1.00 97.69 272 LEU A N 1
ATOM 2172 C CA . LEU A 1 272 ? -15.997 -12.372 12.535 1.00 97.69 272 LEU A CA 1
ATOM 2173 C C . LEU A 1 272 ? -14.508 -12.065 12.339 1.00 97.69 272 LEU A C 1
ATOM 2175 O O . LEU A 1 272 ? -14.031 -12.055 11.209 1.00 97.69 272 LEU A O 1
ATOM 2179 N N . LYS A 1 273 ? -13.768 -11.841 13.428 1.00 97.81 273 LYS A N 1
ATOM 2180 C CA . LYS A 1 273 ? -12.322 -11.582 13.408 1.00 97.81 273 LYS A CA 1
ATOM 2181 C C . LYS A 1 273 ? -11.557 -12.741 12.787 1.00 97.81 273 LYS A C 1
ATOM 2183 O O . LYS A 1 273 ? -10.669 -12.507 11.973 1.00 97.81 273 LYS A O 1
ATOM 2188 N N . GLU A 1 274 ? -11.931 -13.970 13.127 1.00 98.00 274 GLU A N 1
ATOM 2189 C CA . GLU A 1 274 ? -11.358 -15.177 12.535 1.00 98.00 274 GLU A CA 1
ATOM 2190 C C . GLU A 1 274 ? -11.671 -15.296 11.045 1.00 98.00 274 GLU A C 1
ATOM 2192 O O . GLU A 1 274 ? -10.775 -15.571 10.246 1.00 98.00 274 GLU A O 1
ATOM 2197 N N . GLN A 1 275 ? -12.909 -15.005 10.646 1.00 98.12 275 GLN A N 1
ATOM 2198 C CA . GLN A 1 275 ? -13.285 -14.976 9.235 1.00 98.12 275 GLN A CA 1
ATOM 2199 C C . GLN A 1 275 ? -12.503 -13.904 8.456 1.00 98.12 275 GLN A C 1
ATOM 2201 O O . GLN A 1 275 ? -11.957 -14.195 7.393 1.00 98.12 275 GLN A O 1
ATOM 2206 N N . MET A 1 276 ? -12.424 -12.677 8.980 1.00 97.56 276 MET A N 1
ATOM 2207 C CA . MET A 1 276 ? -11.669 -11.578 8.370 1.00 97.56 276 MET A CA 1
ATOM 2208 C C . MET A 1 276 ? -10.187 -11.932 8.245 1.00 97.56 276 MET A C 1
ATOM 2210 O O . MET A 1 276 ? -9.617 -11.797 7.165 1.00 97.56 276 MET A O 1
ATOM 2214 N N . PHE A 1 277 ? -9.579 -12.440 9.321 1.00 97.50 277 PHE A N 1
ATOM 2215 C CA . PHE A 1 277 ? -8.194 -12.896 9.297 1.00 97.50 277 PHE A CA 1
ATOM 2216 C C . PHE A 1 277 ? -7.977 -13.976 8.237 1.00 97.50 277 PHE A C 1
ATOM 2218 O O . PHE A 1 277 ? -7.042 -13.852 7.456 1.00 97.50 277 PHE A O 1
ATOM 2225 N N . GLY A 1 278 ? -8.837 -14.998 8.175 1.00 97.81 278 GLY A N 1
ATOM 2226 C CA . GLY A 1 278 ? -8.718 -16.075 7.192 1.00 97.81 278 GLY A CA 1
ATOM 2227 C C . GLY A 1 278 ? -8.749 -15.560 5.752 1.00 97.81 278 GLY A C 1
ATOM 2228 O O . GLY A 1 278 ? -7.926 -15.971 4.938 1.00 97.81 278 GLY A O 1
ATOM 2229 N N . ILE A 1 279 ? -9.637 -14.606 5.453 1.00 97.62 279 ILE A N 1
ATOM 2230 C CA . ILE A 1 279 ? -9.716 -13.967 4.130 1.00 97.62 279 ILE A CA 1
ATOM 2231 C C . ILE A 1 279 ? -8.425 -13.201 3.815 1.00 97.62 279 ILE A C 1
ATOM 2233 O O . ILE A 1 279 ? -7.851 -13.381 2.742 1.00 97.62 279 ILE A O 1
ATOM 2237 N N . PHE A 1 280 ? -7.952 -12.359 4.736 1.00 96.81 280 PHE A N 1
ATOM 2238 C CA . PHE A 1 280 ? -6.767 -11.527 4.507 1.00 96.81 280 PHE A CA 1
ATOM 2239 C C . PHE A 1 280 ? -5.477 -12.348 4.436 1.00 96.81 280 PHE A C 1
ATOM 2241 O O . PHE A 1 280 ? -4.624 -12.081 3.590 1.00 96.81 280 PHE A O 1
ATOM 2248 N N . ALA A 1 281 ? -5.350 -13.365 5.288 1.00 97.19 281 ALA A N 1
ATOM 2249 C CA . ALA A 1 281 ? -4.234 -14.299 5.286 1.00 97.19 281 ALA A CA 1
ATOM 2250 C C . ALA A 1 281 ? -4.181 -15.095 3.978 1.00 97.19 281 ALA A C 1
ATOM 2252 O O . ALA A 1 281 ? -3.119 -15.161 3.362 1.00 97.19 281 ALA A O 1
ATOM 2253 N N . GLU A 1 282 ? -5.313 -15.633 3.513 1.00 97.56 282 GLU A N 1
ATOM 2254 C CA . GLU A 1 282 ? -5.355 -16.375 2.250 1.00 97.56 282 GLU A CA 1
ATOM 2255 C C . GLU A 1 282 ? -5.021 -15.471 1.059 1.00 97.56 282 GLU A C 1
ATOM 2257 O O . GLU A 1 282 ? -4.224 -15.862 0.211 1.00 97.56 282 GLU A O 1
ATOM 2262 N N . GLN A 1 283 ? -5.551 -14.243 1.009 1.00 96.62 283 GLN A N 1
ATOM 2263 C CA . GLN A 1 283 ? -5.213 -13.292 -0.058 1.00 96.62 283 GLN A CA 1
ATOM 2264 C C . GLN A 1 283 ? -3.717 -12.957 -0.077 1.00 96.62 283 GLN A C 1
ATOM 2266 O O . GLN A 1 283 ? -3.098 -12.963 -1.143 1.00 96.62 283 GLN A O 1
ATOM 2271 N N . LEU A 1 284 ? -3.117 -12.716 1.093 1.00 96.75 284 LEU A N 1
ATOM 2272 C CA . LEU A 1 284 ? -1.684 -12.461 1.211 1.00 96.75 284 LEU A CA 1
ATOM 2273 C C . LEU A 1 284 ? -0.860 -13.668 0.756 1.00 96.75 284 LEU A C 1
ATOM 2275 O O . LEU A 1 284 ? 0.025 -13.526 -0.086 1.00 96.75 284 LEU A O 1
ATOM 2279 N N . GLN A 1 285 ? -1.165 -14.859 1.268 1.00 96.44 285 GLN A N 1
ATOM 2280 C CA . GLN A 1 285 ? -0.434 -16.079 0.931 1.00 96.44 285 GLN A CA 1
ATOM 2281 C C . GLN A 1 285 ? -0.602 -16.464 -0.542 1.00 96.44 285 GLN A C 1
ATOM 2283 O O . GLN A 1 285 ? 0.364 -16.882 -1.178 1.00 96.44 285 GLN A O 1
ATOM 2288 N N . ALA A 1 286 ? -1.793 -16.302 -1.120 1.00 96.56 286 ALA A N 1
ATOM 2289 C CA . ALA A 1 286 ? -2.024 -16.531 -2.543 1.00 96.56 286 ALA A CA 1
ATOM 2290 C C . ALA A 1 286 ? -1.193 -15.576 -3.407 1.00 96.56 286 ALA A C 1
ATOM 2292 O O . ALA A 1 286 ? -0.567 -16.011 -4.380 1.00 96.56 286 ALA A O 1
ATOM 2293 N N . LEU A 1 287 ? -1.128 -14.298 -3.022 1.00 95.81 287 LEU A N 1
ATOM 2294 C CA . LEU A 1 287 ? -0.303 -13.310 -3.704 1.00 95.81 287 LEU A CA 1
ATOM 2295 C C . LEU A 1 287 ? 1.183 -13.681 -3.623 1.00 95.81 287 LEU A C 1
ATOM 2297 O O . LEU A 1 287 ? 1.831 -13.730 -4.669 1.00 95.81 287 LEU A O 1
ATOM 2301 N N . VAL A 1 288 ? 1.686 -14.046 -2.435 1.00 95.81 288 VAL A N 1
ATOM 2302 C CA . VAL A 1 288 ? 3.060 -14.552 -2.230 1.00 95.81 288 VAL A CA 1
ATOM 2303 C C . VAL A 1 288 ? 3.346 -15.724 -3.166 1.00 95.81 288 VAL A C 1
ATOM 2305 O O . VAL A 1 288 ? 4.242 -15.627 -4.005 1.00 95.81 288 VAL A O 1
ATOM 2308 N N . ARG A 1 289 ? 2.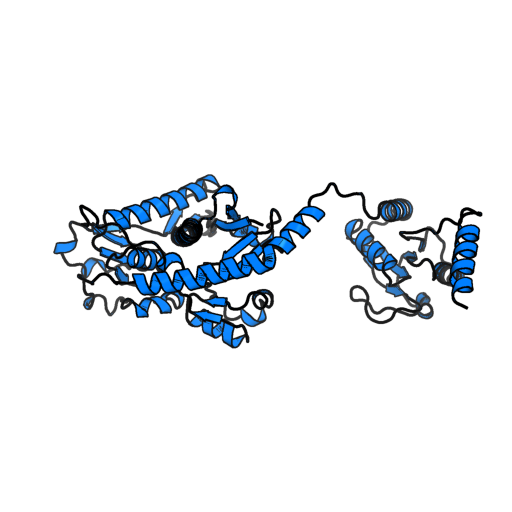527 -16.785 -3.116 1.00 95.88 289 ARG A N 1
ATOM 2309 C CA . ARG A 1 289 ? 2.700 -17.992 -3.949 1.00 95.88 289 ARG A CA 1
ATOM 2310 C C . ARG A 1 289 ? 2.753 -17.681 -5.446 1.00 95.88 289 ARG A C 1
ATOM 2312 O O . ARG A 1 289 ? 3.449 -18.364 -6.189 1.00 95.88 289 ARG A O 1
ATOM 2319 N N . SER A 1 290 ? 2.026 -16.660 -5.901 1.00 95.06 290 SER A N 1
ATOM 2320 C CA . SER A 1 290 ? 1.973 -16.276 -7.318 1.00 95.06 290 SER A CA 1
ATOM 2321 C C . SER A 1 290 ? 3.131 -15.38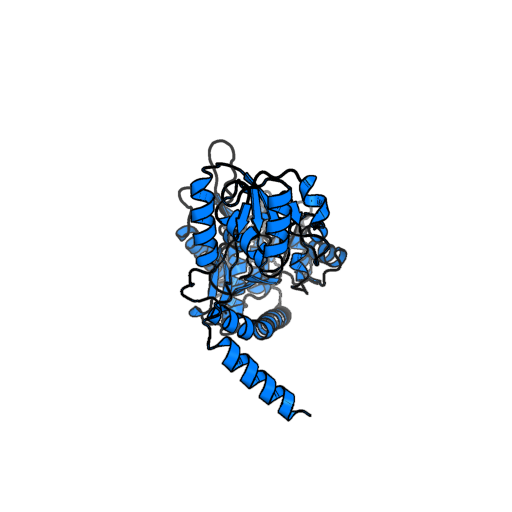5 -7.793 1.00 95.06 290 SER A C 1
ATOM 2323 O O . SER A 1 290 ? 3.255 -15.147 -8.999 1.00 95.06 290 SER A O 1
ATOM 2325 N N . ARG A 1 291 ? 3.948 -14.851 -6.874 1.00 94.62 291 ARG A N 1
ATOM 2326 C CA . ARG A 1 291 ? 4.952 -13.810 -7.160 1.00 94.62 291 ARG A CA 1
ATOM 2327 C C . ARG A 1 291 ? 6.360 -14.145 -6.683 1.00 94.62 291 ARG A C 1
ATOM 2329 O O . ARG A 1 291 ? 7.312 -13.718 -7.327 1.00 94.62 291 ARG A O 1
ATOM 2336 N N . GLU A 1 292 ? 6.498 -14.912 -5.607 1.00 93.62 292 GLU A N 1
ATOM 2337 C CA . GLU A 1 292 ? 7.771 -15.133 -4.915 1.00 93.62 292 GLU A CA 1
ATOM 2338 C C . GLU A 1 292 ? 8.868 -15.656 -5.838 1.00 93.62 292 GLU A C 1
ATOM 2340 O O . GLU A 1 292 ? 9.842 -14.949 -6.078 1.00 93.62 292 GLU A O 1
ATOM 2345 N N . ALA A 1 293 ? 8.661 -16.822 -6.452 1.00 95.19 293 ALA A N 1
ATOM 2346 C CA . ALA A 1 293 ? 9.655 -17.433 -7.332 1.00 95.19 293 ALA A CA 1
ATOM 2347 C C . ALA A 1 293 ? 10.002 -16.559 -8.553 1.00 95.19 293 ALA A C 1
ATOM 2349 O O . ALA A 1 293 ? 11.138 -16.569 -9.027 1.00 95.19 293 ALA A O 1
ATOM 2350 N N . LEU A 1 294 ? 9.033 -15.787 -9.066 1.00 96.06 294 LEU A N 1
ATOM 2351 C CA . LEU A 1 294 ? 9.257 -14.885 -10.199 1.00 96.06 294 LEU A CA 1
ATOM 2352 C C . LEU A 1 294 ? 10.204 -13.751 -9.809 1.00 96.06 294 LEU A C 1
ATOM 2354 O O . LEU A 1 294 ? 11.158 -13.463 -10.530 1.00 96.06 294 LEU A O 1
ATOM 2358 N N . TYR A 1 295 ? 9.953 -13.119 -8.663 1.00 95.50 295 TYR A N 1
ATOM 2359 C CA . TYR A 1 295 ? 10.746 -11.983 -8.214 1.00 95.50 295 TYR A CA 1
ATOM 2360 C C . TYR A 1 295 ? 12.058 -12.385 -7.553 1.00 95.50 295 TYR A C 1
ATOM 2362 O O . TYR A 1 295 ? 13.009 -11.622 -7.635 1.00 95.50 295 TYR A O 1
ATOM 2370 N N . GLU A 1 296 ? 12.168 -13.586 -6.990 1.00 93.44 296 GLU A N 1
ATOM 2371 C CA . GLU A 1 296 ? 13.465 -14.151 -6.603 1.00 93.44 296 GLU A CA 1
ATOM 2372 C C . GLU A 1 296 ? 14.375 -14.354 -7.816 1.00 93.44 296 GLU A C 1
ATOM 2374 O O . GLU A 1 296 ? 15.536 -13.940 -7.796 1.00 93.44 296 GLU A O 1
ATOM 2379 N N . LEU A 1 297 ? 13.839 -14.915 -8.907 1.00 95.44 297 LEU A N 1
ATOM 2380 C CA . LEU A 1 297 ? 14.580 -15.046 -10.160 1.00 95.44 297 LEU A CA 1
ATOM 2381 C C . LEU A 1 297 ? 14.947 -13.674 -10.744 1.00 95.44 297 LEU A C 1
ATOM 2383 O O . LEU A 1 297 ? 16.068 -13.488 -11.218 1.00 95.44 297 LEU A O 1
ATOM 2387 N N . SER A 1 298 ? 14.016 -12.715 -10.702 1.00 95.00 298 SER A N 1
ATOM 2388 C CA . SER A 1 298 ? 14.262 -11.349 -11.176 1.00 95.00 298 SER A CA 1
ATOM 2389 C C . SER A 1 298 ? 15.372 -10.675 -10.371 1.00 95.00 298 SER A C 1
ATOM 2391 O O . SER A 1 298 ? 16.349 -10.219 -10.962 1.00 95.00 298 SER A O 1
ATOM 2393 N N . SER A 1 299 ? 15.286 -10.702 -9.035 1.00 93.44 299 SER A N 1
ATOM 2394 C CA . SER A 1 299 ? 16.313 -10.174 -8.129 1.00 93.44 299 SER A CA 1
ATOM 2395 C C . SER A 1 299 ? 17.687 -10.765 -8.425 1.00 93.44 299 SER A C 1
ATOM 2397 O O . SER A 1 299 ? 18.640 -10.008 -8.578 1.00 93.44 299 SER A O 1
ATOM 2399 N N . PHE A 1 300 ? 17.791 -12.085 -8.625 1.00 94.25 300 PHE A N 1
ATOM 2400 C CA . PHE A 1 300 ? 19.063 -12.730 -8.968 1.00 94.25 300 PHE A CA 1
ATOM 2401 C C . PHE A 1 300 ? 19.723 -12.141 -10.229 1.00 94.25 300 PHE A C 1
ATOM 2403 O O . PHE A 1 300 ? 20.935 -11.935 -10.255 1.00 94.25 300 PHE A O 1
ATOM 2410 N N . PHE A 1 301 ? 18.953 -11.857 -11.284 1.00 94.69 301 PHE A N 1
ATOM 2411 C CA . PHE A 1 301 ? 19.502 -11.256 -12.506 1.00 94.69 301 PHE A CA 1
ATOM 2412 C C . PHE A 1 301 ? 19.678 -9.735 -12.412 1.00 94.69 301 PHE A C 1
ATOM 2414 O O . PHE A 1 301 ? 20.529 -9.166 -13.105 1.00 94.69 301 PHE A O 1
ATOM 2421 N N . GLU A 1 302 ? 18.874 -9.052 -11.601 1.00 93.00 302 GLU A N 1
ATOM 2422 C CA . GLU A 1 302 ? 18.951 -7.608 -11.372 1.00 93.00 302 GLU A CA 1
ATOM 2423 C C . GLU A 1 302 ? 20.159 -7.215 -10.514 1.00 93.00 302 GLU A C 1
ATOM 2425 O O . GLU A 1 302 ? 20.825 -6.221 -10.826 1.00 93.00 302 GLU A O 1
ATOM 2430 N N . GLU A 1 303 ? 20.471 -8.013 -9.493 1.00 91.25 303 GLU A N 1
ATOM 2431 C CA . GLU A 1 303 ? 21.574 -7.822 -8.552 1.00 91.25 303 GLU A CA 1
ATOM 2432 C C . GLU A 1 303 ? 22.914 -8.203 -9.187 1.00 91.25 303 GLU A C 1
ATOM 2434 O O . GLU A 1 303 ? 23.426 -9.315 -9.060 1.00 91.25 303 GLU A O 1
ATOM 2439 N N . ARG A 1 304 ? 23.504 -7.252 -9.913 1.00 93.12 304 ARG A N 1
ATOM 2440 C CA . ARG A 1 304 ? 24.793 -7.451 -10.579 1.00 93.12 304 ARG A CA 1
ATOM 2441 C C . ARG A 1 304 ? 25.579 -6.161 -10.731 1.00 93.12 304 ARG A C 1
ATOM 2443 O O . ARG A 1 304 ? 25.015 -5.074 -10.870 1.00 93.12 304 ARG A O 1
ATOM 2450 N N . GLU A 1 305 ? 26.893 -6.306 -10.849 1.00 95.06 305 GLU A N 1
ATOM 2451 C CA . GLU A 1 305 ? 27.725 -5.272 -11.453 1.00 95.06 305 GLU A CA 1
ATOM 2452 C C . GLU A 1 305 ? 27.359 -5.160 -12.941 1.00 95.06 305 GLU A C 1
ATOM 2454 O O . GLU A 1 305 ? 27.482 -6.114 -13.717 1.00 95.06 305 GLU A O 1
ATOM 2459 N N . ARG A 1 306 ? 26.819 -4.007 -13.344 1.00 92.38 306 ARG A N 1
ATOM 2460 C CA . ARG A 1 306 ? 26.372 -3.797 -14.723 1.00 92.38 306 ARG A CA 1
ATOM 2461 C C . ARG A 1 306 ? 27.579 -3.496 -15.609 1.00 92.38 306 ARG A C 1
ATOM 2463 O O . ARG A 1 306 ? 28.323 -2.554 -15.357 1.00 92.38 306 ARG A O 1
ATOM 2470 N N . ALA A 1 307 ? 27.730 -4.264 -16.686 1.00 92.94 307 ALA A N 1
ATOM 2471 C CA . ALA A 1 307 ? 28.671 -3.931 -17.750 1.00 92.94 307 ALA A CA 1
ATOM 2472 C C . ALA A 1 307 ? 28.293 -2.580 -18.395 1.00 92.94 307 ALA A C 1
ATOM 2474 O O . ALA A 1 307 ? 27.115 -2.210 -18.381 1.00 92.94 307 ALA A O 1
ATOM 2475 N N . PRO A 1 308 ? 29.245 -1.863 -19.022 1.00 89.12 308 PRO A N 1
ATOM 2476 C CA . PRO A 1 308 ? 28.943 -0.649 -19.772 1.00 89.12 308 PRO A CA 1
ATOM 2477 C C . PRO A 1 308 ? 28.220 -1.021 -21.076 1.00 89.12 308 PRO A C 1
ATOM 2479 O O . PRO A 1 308 ? 28.823 -1.146 -22.146 1.00 89.12 308 PRO A O 1
ATOM 2482 N N . TYR A 1 309 ? 26.915 -1.276 -20.980 1.00 88.19 309 TYR A N 1
ATOM 2483 C CA . TYR A 1 309 ? 26.079 -1.626 -22.122 1.00 88.19 309 TYR A CA 1
ATOM 2484 C C . TYR A 1 309 ? 26.147 -0.522 -23.175 1.00 88.19 309 TYR A C 1
ATOM 2486 O O . TYR A 1 309 ? 26.237 0.659 -22.856 1.00 88.19 309 TYR A O 1
ATOM 2494 N N . ASN A 1 310 ? 26.140 -0.914 -24.448 1.00 89.06 310 ASN A N 1
ATOM 2495 C CA . ASN A 1 310 ? 26.275 0.013 -25.571 1.00 89.06 310 ASN A CA 1
ATOM 2496 C C . ASN A 1 310 ? 27.569 0.856 -25.558 1.00 89.06 310 ASN A C 1
ATOM 2498 O O . ASN A 1 310 ? 27.638 1.839 -26.289 1.00 89.06 310 ASN A O 1
ATOM 2502 N N . ASN A 1 311 ? 28.621 0.471 -24.817 1.00 89.31 311 ASN A N 1
ATOM 2503 C CA . ASN A 1 311 ? 29.891 1.216 -24.748 1.00 89.31 311 ASN A CA 1
ATOM 2504 C C . ASN A 1 311 ? 30.460 1.625 -26.116 1.00 89.31 311 ASN A C 1
ATOM 2506 O O . ASN A 1 311 ? 30.989 2.723 -26.266 1.00 89.31 311 ASN A O 1
ATOM 2510 N N . ARG A 1 312 ? 30.343 0.762 -27.131 1.00 87.75 312 ARG A N 1
ATOM 2511 C CA . ARG A 1 312 ? 30.780 1.069 -28.496 1.00 87.75 312 ARG A CA 1
ATOM 2512 C C . ARG A 1 312 ? 29.951 2.184 -29.129 1.00 87.75 312 ARG A C 1
ATOM 2514 O O . ARG A 1 312 ? 30.533 3.093 -29.710 1.00 87.75 312 ARG A O 1
ATOM 2521 N N . LEU A 1 313 ? 28.624 2.101 -29.023 1.00 90.31 313 LEU A N 1
ATOM 2522 C CA . LEU A 1 313 ? 27.716 3.145 -29.501 1.00 90.31 313 LEU A CA 1
ATOM 2523 C C . LEU A 1 313 ? 27.995 4.460 -28.770 1.00 90.31 313 LEU A C 1
ATOM 2525 O O . LEU A 1 313 ? 28.132 5.491 -29.418 1.00 90.31 313 LEU A O 1
ATOM 2529 N N . ALA A 1 314 ? 28.165 4.411 -27.446 1.00 91.56 314 ALA A N 1
ATOM 2530 C CA . ALA A 1 314 ? 28.490 5.576 -26.627 1.00 91.56 314 ALA A CA 1
ATOM 2531 C C . ALA A 1 314 ? 29.815 6.215 -27.056 1.00 91.56 314 ALA A C 1
ATOM 2533 O O . ALA A 1 314 ? 29.882 7.425 -27.249 1.00 91.56 314 ALA A O 1
ATOM 2534 N N . GLY A 1 315 ? 30.849 5.404 -27.298 1.00 91.19 315 GLY A N 1
ATOM 2535 C CA . GLY A 1 315 ? 32.132 5.883 -27.810 1.00 91.19 315 GLY A CA 1
ATOM 2536 C C . GLY A 1 315 ? 32.027 6.508 -29.205 1.00 91.19 315 GLY A C 1
ATOM 2537 O O . GLY A 1 315 ? 32.589 7.576 -29.435 1.00 91.19 315 GLY A O 1
ATOM 2538 N N . GLN A 1 316 ? 31.286 5.882 -30.129 1.00 91.31 316 GLN A N 1
ATOM 2539 C CA . GLN A 1 316 ? 31.039 6.441 -31.465 1.00 91.31 316 GLN A CA 1
ATOM 2540 C C . GLN A 1 316 ? 30.317 7.783 -31.376 1.00 91.31 316 GLN A C 1
ATOM 2542 O O . GLN A 1 316 ? 30.777 8.758 -31.966 1.00 91.31 316 GLN A O 1
ATOM 2547 N N . LEU A 1 317 ? 29.226 7.836 -30.611 1.00 92.62 317 LEU A N 1
ATOM 2548 C CA . LEU A 1 317 ? 28.443 9.044 -30.407 1.00 92.62 317 LEU A CA 1
ATOM 2549 C C . LEU A 1 317 ? 29.303 10.160 -29.799 1.00 92.62 317 LEU A C 1
ATOM 2551 O O . LEU A 1 317 ? 29.318 11.262 -30.336 1.00 92.62 317 LEU A O 1
ATOM 2555 N N . ALA A 1 318 ? 30.079 9.869 -28.751 1.00 91.06 318 ALA A N 1
ATOM 2556 C CA . ALA A 1 318 ? 30.951 10.847 -28.105 1.00 91.06 318 ALA A CA 1
ATOM 2557 C C . ALA A 1 318 ? 31.989 11.436 -29.075 1.00 91.06 318 ALA A C 1
ATOM 2559 O O . ALA A 1 318 ? 32.155 12.653 -29.131 1.00 91.06 318 ALA A O 1
ATOM 2560 N N . VAL A 1 319 ? 32.653 10.596 -29.879 1.00 89.12 319 VAL A N 1
ATOM 2561 C CA . VAL A 1 319 ? 33.630 11.053 -30.884 1.00 89.12 319 VAL A CA 1
ATOM 2562 C C . VAL A 1 319 ? 32.955 11.889 -31.972 1.00 89.12 319 VAL A C 1
ATOM 2564 O O . VAL A 1 319 ? 33.451 12.962 -32.316 1.00 89.12 319 VAL A O 1
ATOM 2567 N N . GLY A 1 320 ? 31.816 11.426 -32.494 1.00 87.12 320 GLY A N 1
ATOM 2568 C CA . GLY A 1 320 ? 31.075 12.139 -33.534 1.00 87.12 320 GLY A CA 1
ATOM 2569 C C . GLY A 1 320 ? 30.574 13.497 -33.057 1.00 87.12 320 GLY A C 1
ATOM 2570 O O . GLY A 1 320 ? 30.802 14.510 -33.715 1.00 87.12 320 GLY A O 1
ATOM 2571 N N . MET A 1 321 ? 29.950 13.549 -31.881 1.00 89.25 321 MET A N 1
ATOM 2572 C CA . MET A 1 321 ? 29.354 14.781 -31.360 1.00 89.25 321 MET A CA 1
ATOM 2573 C C . MET A 1 321 ? 30.399 15.779 -30.849 1.00 89.25 321 MET A C 1
ATOM 2575 O O . MET A 1 321 ? 30.192 16.986 -30.985 1.00 89.25 321 MET A O 1
ATOM 2579 N N . ALA A 1 322 ? 31.553 15.315 -30.348 1.00 85.19 322 ALA A N 1
ATOM 2580 C CA . ALA A 1 322 ? 32.657 16.199 -29.961 1.00 85.19 322 ALA A CA 1
ATOM 2581 C C . ALA A 1 322 ? 33.135 17.085 -31.123 1.00 85.19 322 ALA A C 1
ATOM 2583 O O . ALA A 1 322 ? 33.538 18.227 -30.899 1.00 85.19 322 ALA A O 1
ATOM 2584 N N . SER A 1 323 ? 33.049 16.584 -32.360 1.00 78.81 323 SER A N 1
ATOM 2585 C CA . SER A 1 323 ? 33.431 17.338 -33.559 1.00 78.81 323 SER A CA 1
ATOM 2586 C C . SER A 1 323 ? 32.429 18.434 -33.950 1.00 78.81 323 SER A C 1
ATOM 2588 O O . SER A 1 323 ? 32.822 19.429 -34.553 1.00 78.81 323 SER A O 1
ATOM 2590 N N . LEU A 1 324 ? 31.154 18.295 -33.568 1.00 82.00 324 LEU A N 1
ATOM 2591 C CA . LEU A 1 324 ? 30.090 19.239 -33.923 1.00 82.00 324 LEU A CA 1
ATOM 2592 C C . LEU A 1 324 ? 29.970 20.407 -32.935 1.00 82.00 324 LEU A C 1
ATOM 2594 O O . LEU A 1 324 ? 29.511 21.477 -33.325 1.00 82.00 324 LEU A O 1
ATOM 2598 N N . GLN A 1 325 ? 30.347 20.206 -31.664 1.00 79.94 325 GLN A N 1
ATOM 2599 C CA . GLN A 1 325 ? 30.276 21.210 -30.583 1.00 79.94 325 GLN A CA 1
ATOM 2600 C C . GLN A 1 325 ? 28.913 21.931 -30.468 1.00 79.94 325 GLN A C 1
ATOM 2602 O O . GLN A 1 325 ? 28.835 23.105 -30.095 1.00 79.94 325 GLN A O 1
ATOM 2607 N N . ARG A 1 326 ? 27.812 21.237 -30.783 1.00 82.75 326 ARG A N 1
ATOM 2608 C CA . ARG A 1 326 ? 26.455 21.803 -30.760 1.00 82.75 326 ARG A CA 1
ATOM 2609 C C . ARG A 1 326 ? 25.794 21.607 -29.397 1.00 82.75 326 ARG A C 1
ATOM 2611 O O . ARG A 1 326 ? 25.738 20.489 -28.890 1.00 82.75 326 ARG A O 1
ATOM 2618 N N . LYS A 1 327 ? 25.255 22.695 -28.832 1.00 84.94 327 LYS A N 1
ATOM 2619 C CA . LYS A 1 327 ? 24.497 22.671 -27.566 1.00 84.94 327 LYS A CA 1
ATOM 2620 C C . LYS A 1 327 ? 23.120 22.019 -27.709 1.00 84.94 327 LYS A C 1
ATOM 2622 O O . LYS A 1 327 ? 22.674 21.352 -26.792 1.00 84.94 327 LYS A O 1
ATOM 2627 N N . SER A 1 328 ? 22.479 22.184 -28.861 1.00 92.44 328 SER A N 1
ATOM 2628 C CA . SER A 1 328 ? 21.218 21.535 -29.222 1.00 92.44 328 SER A CA 1
ATOM 2629 C C . SER A 1 328 ? 21.288 21.059 -30.670 1.00 92.44 328 SER A C 1
ATOM 2631 O O . SER A 1 328 ? 22.085 21.571 -31.463 1.00 92.44 328 SER A O 1
ATOM 2633 N N . LEU A 1 329 ? 20.487 20.051 -31.011 1.00 94.31 329 LEU A N 1
ATOM 2634 C CA . LEU A 1 329 ? 20.525 19.435 -32.333 1.00 94.31 329 LEU A CA 1
ATOM 2635 C C . LEU A 1 329 ? 19.169 18.838 -32.698 1.00 94.31 329 LEU A C 1
ATOM 2637 O O . LEU A 1 329 ? 18.642 18.018 -31.946 1.00 94.31 329 LEU A O 1
ATOM 2641 N N . ARG A 1 330 ? 18.629 19.182 -33.869 1.00 97.06 330 ARG A N 1
ATOM 2642 C CA . ARG A 1 330 ? 17.522 18.430 -34.466 1.00 97.06 330 ARG A CA 1
ATOM 2643 C C . ARG A 1 330 ? 18.116 17.329 -35.320 1.00 97.06 330 ARG A C 1
ATOM 2645 O O . ARG A 1 330 ? 18.827 17.616 -36.280 1.00 97.06 330 ARG A O 1
ATOM 2652 N N . TYR A 1 331 ? 17.853 16.080 -34.976 1.00 97.19 331 TYR A N 1
ATOM 2653 C CA . TYR A 1 331 ? 18.439 14.956 -35.692 1.00 97.19 331 TYR A CA 1
ATOM 2654 C C . TYR A 1 331 ? 17.392 14.041 -36.313 1.00 97.19 331 TYR A C 1
ATOM 2656 O O . TYR A 1 331 ? 16.268 13.911 -35.825 1.00 97.19 331 TYR A O 1
ATOM 2664 N N . ALA A 1 332 ? 17.794 13.394 -37.399 1.00 97.69 332 ALA A N 1
ATOM 2665 C CA . ALA A 1 332 ? 17.070 12.299 -38.014 1.00 97.69 332 ALA A CA 1
ATOM 2666 C C . ALA A 1 332 ? 17.758 10.966 -37.695 1.00 97.69 332 ALA A C 1
ATOM 2668 O O . ALA A 1 332 ? 18.982 10.910 -37.545 1.00 97.69 332 ALA A O 1
ATOM 2669 N N . ILE A 1 333 ? 16.983 9.888 -37.621 1.00 97.56 333 ILE A N 1
ATOM 2670 C CA . ILE A 1 333 ? 17.508 8.519 -37.595 1.00 97.56 333 ILE A CA 1
ATOM 2671 C C . ILE A 1 333 ? 17.157 7.836 -38.913 1.00 97.56 333 ILE A C 1
ATOM 2673 O O . ILE A 1 333 ? 16.041 7.961 -39.411 1.00 97.56 333 ILE A O 1
ATOM 2677 N N . TRP A 1 334 ? 18.110 7.090 -39.462 1.00 97.12 334 TRP A N 1
ATOM 2678 C CA . TRP A 1 334 ? 17.868 6.133 -40.532 1.00 97.12 334 TRP A CA 1
ATOM 2679 C C . TRP A 1 334 ? 17.999 4.712 -39.990 1.00 97.12 334 TRP A C 1
ATOM 2681 O O . TRP A 1 334 ? 19.094 4.283 -39.615 1.00 97.12 334 TRP A O 1
ATOM 2691 N N . GLY A 1 335 ? 16.894 3.971 -39.992 1.00 95.69 335 GLY A N 1
ATOM 2692 C CA . GLY A 1 335 ? 16.789 2.614 -39.464 1.00 95.69 335 GLY A CA 1
ATOM 2693 C C . GLY A 1 335 ? 15.896 2.569 -38.229 1.00 95.69 335 GLY A C 1
ATOM 2694 O O . GLY A 1 335 ? 16.379 2.802 -37.125 1.00 95.69 335 GLY A O 1
ATOM 2695 N N . ALA A 1 336 ? 14.623 2.220 -38.403 1.00 94.88 336 ALA A N 1
ATOM 2696 C CA . ALA A 1 336 ? 13.608 2.153 -37.345 1.00 94.88 336 ALA A CA 1
ATOM 2697 C C . ALA A 1 336 ? 13.593 0.813 -36.577 1.00 94.88 336 ALA A C 1
ATOM 2699 O O . ALA A 1 336 ? 12.671 0.532 -35.816 1.00 94.88 336 ALA A O 1
ATOM 2700 N N . GLY A 1 337 ? 14.625 -0.017 -36.754 1.00 92.06 337 GLY A N 1
ATOM 2701 C CA . GLY A 1 337 ? 14.809 -1.264 -36.009 1.00 92.06 337 GLY A CA 1
ATOM 2702 C C . GLY A 1 337 ? 15.519 -1.085 -34.659 1.00 92.06 337 GLY A C 1
ATOM 2703 O O . GLY A 1 337 ? 15.785 0.025 -34.197 1.00 92.06 337 GLY A O 1
ATOM 2704 N N . ALA A 1 338 ? 15.926 -2.203 -34.047 1.00 90.38 338 ALA A N 1
ATOM 2705 C CA . ALA A 1 338 ? 16.579 -2.224 -32.729 1.00 90.38 338 ALA A CA 1
ATOM 2706 C C . ALA A 1 338 ? 17.814 -1.304 -32.620 1.00 90.38 338 ALA A C 1
ATOM 2708 O O . ALA A 1 338 ? 18.045 -0.702 -31.573 1.00 90.38 338 ALA A O 1
ATOM 2709 N N . GLY A 1 339 ? 18.592 -1.167 -33.700 1.00 90.88 339 GLY A N 1
ATOM 2710 C CA . GLY A 1 339 ? 19.747 -0.266 -33.748 1.00 90.88 339 GLY A CA 1
ATOM 2711 C C . GLY A 1 339 ? 19.362 1.208 -33.595 1.00 90.88 339 GLY A C 1
ATOM 2712 O O . GLY A 1 339 ? 19.977 1.911 -32.795 1.00 90.88 339 GLY A O 1
ATOM 2713 N N . GLY A 1 340 ? 18.322 1.657 -34.305 1.00 93.88 340 GLY A N 1
ATOM 2714 C CA . GLY A 1 340 ? 17.788 3.015 -34.178 1.00 93.88 340 GLY A CA 1
ATOM 2715 C C . GLY A 1 340 ? 17.193 3.274 -32.803 1.00 93.88 340 GLY A C 1
ATOM 2716 O O . GLY A 1 340 ? 17.442 4.328 -32.225 1.00 93.88 340 GLY A O 1
ATOM 2717 N N . THR A 1 341 ? 16.486 2.294 -32.232 1.00 94.50 341 THR A N 1
ATOM 2718 C CA . THR A 1 341 ? 15.944 2.388 -30.866 1.00 94.50 341 THR A CA 1
ATOM 2719 C C . THR A 1 341 ? 17.055 2.596 -29.841 1.00 94.50 341 THR A C 1
ATOM 2721 O O . THR A 1 341 ? 16.995 3.538 -29.055 1.00 94.50 341 THR A O 1
ATOM 2724 N N . LEU A 1 342 ? 18.099 1.760 -29.867 1.00 93.81 342 LEU A N 1
ATOM 2725 C CA . LEU A 1 342 ? 19.230 1.883 -28.941 1.00 93.81 342 LEU A CA 1
ATOM 2726 C C . LEU A 1 342 ? 19.983 3.204 -29.123 1.00 93.81 342 LEU A C 1
ATOM 2728 O O . LEU A 1 342 ? 20.361 3.828 -28.134 1.00 93.81 342 LEU A O 1
ATOM 2732 N N . ALA A 1 343 ? 20.182 3.640 -30.369 1.00 94.00 343 ALA A N 1
ATOM 2733 C CA . ALA A 1 343 ? 20.816 4.918 -30.665 1.00 94.00 343 ALA A CA 1
ATOM 2734 C C . ALA A 1 343 ? 19.993 6.095 -30.129 1.00 94.00 343 ALA A C 1
ATOM 2736 O O . ALA A 1 343 ? 20.548 6.961 -29.460 1.00 94.00 343 ALA A O 1
ATOM 2737 N N . HIS A 1 344 ? 18.678 6.107 -30.368 1.00 95.69 344 HIS A N 1
ATOM 2738 C CA . HIS A 1 344 ? 17.789 7.157 -29.877 1.00 95.69 344 HIS A CA 1
ATOM 2739 C C . HIS A 1 344 ? 17.820 7.253 -28.350 1.00 95.69 344 HIS A C 1
ATOM 2741 O O . HIS A 1 344 ? 18.057 8.334 -27.817 1.00 95.69 344 HIS A O 1
ATOM 2747 N N . LEU A 1 345 ? 17.647 6.123 -27.654 1.00 94.56 345 LEU A N 1
ATOM 2748 C CA . LEU A 1 345 ? 17.668 6.077 -26.189 1.00 94.56 345 LEU A CA 1
ATOM 2749 C C . LEU A 1 345 ? 18.995 6.603 -25.631 1.00 94.56 345 LEU A C 1
ATOM 2751 O O . LEU A 1 345 ? 18.994 7.460 -24.752 1.00 94.56 345 LEU A O 1
ATOM 2755 N N . LEU A 1 346 ? 20.119 6.167 -26.205 1.00 94.38 346 LEU A N 1
ATOM 2756 C CA . LEU A 1 346 ? 21.448 6.623 -25.807 1.00 94.38 346 LEU A CA 1
ATOM 2757 C C . LEU A 1 346 ? 21.665 8.123 -26.066 1.00 94.38 346 LEU A C 1
ATOM 2759 O O . LEU A 1 346 ? 22.259 8.811 -25.237 1.00 94.38 346 LEU A O 1
ATOM 2763 N N . ILE A 1 347 ? 21.191 8.642 -27.205 1.00 94.44 347 ILE A N 1
ATOM 2764 C CA . ILE A 1 347 ? 21.275 10.073 -27.528 1.00 94.44 347 ILE A CA 1
ATOM 2765 C C . ILE A 1 347 ? 20.444 10.886 -26.537 1.00 94.44 347 ILE A C 1
ATOM 2767 O O . ILE A 1 347 ? 20.936 11.899 -26.060 1.00 94.44 347 ILE A O 1
ATOM 2771 N N . GLN A 1 348 ? 19.218 10.466 -26.211 1.00 94.88 348 GLN A N 1
ATOM 2772 C CA . GLN A 1 348 ? 18.375 11.170 -25.236 1.00 94.88 348 GLN A CA 1
ATOM 2773 C C . GLN A 1 348 ? 18.966 11.146 -23.824 1.00 94.88 348 GLN A C 1
ATOM 2775 O O . GLN A 1 348 ? 18.906 12.154 -23.128 1.00 94.88 348 GLN A O 1
ATOM 2780 N N . GLU A 1 349 ? 19.568 10.026 -23.420 1.00 93.00 349 GLU A N 1
ATOM 2781 C CA . GLU A 1 349 ? 20.251 9.907 -22.129 1.00 93.00 349 GLU A CA 1
ATOM 2782 C C . GLU A 1 349 ? 21.492 10.812 -22.054 1.00 93.00 349 GLU A C 1
ATOM 2784 O O . GLU A 1 349 ? 21.724 11.475 -21.046 1.00 93.00 349 GLU A O 1
ATOM 2789 N N . THR A 1 350 ? 22.278 10.874 -23.133 1.00 92.19 350 THR A N 1
ATOM 2790 C CA . THR A 1 350 ? 23.556 11.607 -23.155 1.00 92.19 350 THR A CA 1
ATOM 2791 C C . THR A 1 350 ? 23.382 13.099 -23.468 1.00 92.19 350 THR A C 1
ATOM 2793 O O . THR A 1 350 ? 24.120 13.933 -22.945 1.00 92.19 350 THR A O 1
ATOM 2796 N N . TYR A 1 351 ? 22.417 13.449 -24.323 1.00 93.12 351 TYR A N 1
ATOM 2797 C CA . TYR A 1 351 ? 22.164 14.802 -24.829 1.00 93.12 351 TYR A CA 1
ATOM 2798 C C . TYR A 1 351 ? 20.660 15.137 -24.777 1.00 93.12 351 TYR A C 1
ATOM 2800 O O . TYR A 1 351 ? 19.976 15.082 -25.803 1.00 93.12 351 TYR A O 1
ATOM 2808 N N . PRO A 1 352 ? 20.128 15.534 -23.606 1.00 93.75 352 PRO A N 1
ATOM 2809 C CA . PRO A 1 352 ? 18.696 15.807 -23.429 1.00 93.75 352 PRO A CA 1
ATOM 2810 C C . PRO A 1 352 ? 18.144 16.927 -24.327 1.00 93.75 352 PRO A C 1
ATOM 2812 O O . PRO A 1 352 ? 16.973 16.909 -24.693 1.00 93.75 352 PRO A O 1
ATOM 2815 N N . ASP A 1 353 ? 18.991 17.884 -24.722 1.00 94.44 353 ASP A N 1
ATOM 2816 C CA . ASP A 1 353 ? 18.625 19.000 -25.608 1.00 94.44 353 ASP A CA 1
ATOM 2817 C C . ASP A 1 353 ? 18.619 18.622 -27.103 1.00 94.44 353 ASP A C 1
ATOM 2819 O O . ASP A 1 353 ? 18.351 19.460 -27.973 1.00 94.44 353 ASP A O 1
ATOM 2823 N N . TYR A 1 354 ? 18.960 17.375 -27.441 1.00 95.94 354 TYR A N 1
ATOM 2824 C CA . TYR A 1 354 ? 18.915 16.885 -28.815 1.00 95.94 354 TYR A CA 1
ATOM 2825 C C . TYR A 1 354 ? 17.530 16.308 -29.072 1.00 95.94 354 TYR A C 1
ATOM 2827 O O . TYR A 1 354 ? 17.038 15.476 -28.316 1.00 95.94 354 TYR A O 1
ATOM 2835 N N . ARG A 1 355 ? 16.898 16.703 -30.174 1.00 96.56 355 ARG A N 1
ATOM 2836 C CA . ARG A 1 355 ? 15.529 16.306 -30.499 1.00 96.56 355 ARG A CA 1
ATOM 2837 C C . ARG A 1 355 ? 15.493 15.508 -31.789 1.00 96.56 355 ARG A C 1
ATOM 2839 O O . ARG A 1 355 ? 15.906 16.004 -32.835 1.00 96.56 355 ARG A O 1
ATOM 2846 N N . MET A 1 356 ? 14.933 14.303 -31.729 1.00 97.62 356 MET A N 1
ATOM 2847 C CA . MET A 1 356 ? 14.612 13.565 -32.945 1.00 97.62 356 MET A CA 1
ATOM 2848 C C . MET A 1 356 ? 13.439 14.255 -33.649 1.00 97.62 356 MET A C 1
ATOM 2850 O O . MET A 1 356 ? 12.402 14.506 -33.033 1.00 97.62 356 MET A O 1
ATOM 2854 N N . VAL A 1 357 ? 13.613 14.582 -34.925 1.00 97.75 357 VAL A N 1
ATOM 2855 C CA . VAL A 1 357 ? 12.592 15.261 -35.746 1.00 97.75 357 VAL A CA 1
ATOM 2856 C C . VAL A 1 357 ? 12.128 14.423 -36.929 1.00 97.75 357 VAL A C 1
ATOM 2858 O O . VAL A 1 357 ? 11.072 14.696 -37.491 1.00 97.75 357 VAL A O 1
ATOM 2861 N N . ALA A 1 358 ? 12.884 13.385 -37.285 1.00 97.31 358 ALA A N 1
ATOM 2862 C CA . ALA A 1 358 ? 12.538 12.484 -38.367 1.00 97.31 358 ALA A CA 1
ATOM 2863 C C . ALA A 1 358 ? 13.082 11.073 -38.131 1.00 97.31 358 ALA A C 1
ATOM 2865 O O . ALA A 1 358 ? 14.156 10.887 -37.554 1.00 97.31 358 ALA A O 1
ATOM 2866 N N . ILE A 1 359 ? 12.349 10.088 -38.641 1.00 97.50 359 ILE A N 1
ATOM 2867 C CA . ILE A 1 359 ? 12.766 8.692 -38.730 1.00 97.50 359 ILE A CA 1
ATOM 2868 C C . ILE A 1 359 ? 12.527 8.210 -40.160 1.00 97.50 359 ILE A C 1
ATOM 2870 O O . ILE A 1 359 ? 11.470 8.454 -40.746 1.00 97.50 359 ILE A O 1
ATOM 2874 N N . VAL A 1 360 ? 13.529 7.554 -40.731 1.00 96.69 360 VAL A N 1
ATOM 2875 C CA . VAL A 1 360 ? 13.499 7.069 -42.107 1.00 96.69 360 VAL A CA 1
ATOM 2876 C C . VAL A 1 360 ? 13.828 5.584 -42.127 1.00 96.69 360 VAL A C 1
ATOM 2878 O O . VAL A 1 360 ? 14.825 5.160 -41.539 1.00 96.69 360 VAL A O 1
ATOM 2881 N N . ASP A 1 361 ? 13.008 4.792 -42.808 1.00 95.94 361 ASP A N 1
ATOM 2882 C CA . ASP A 1 361 ? 13.255 3.367 -43.022 1.00 95.94 361 ASP A CA 1
ATOM 2883 C C . ASP A 1 361 ? 12.635 2.903 -44.347 1.00 95.94 361 ASP A C 1
ATOM 2885 O O . ASP A 1 361 ? 11.553 3.346 -44.728 1.00 95.94 361 ASP A O 1
ATOM 2889 N N . GLY A 1 362 ? 13.354 2.050 -45.081 1.00 92.19 362 GLY A N 1
ATOM 2890 C CA . GLY A 1 362 ? 12.906 1.521 -46.374 1.00 92.19 362 GLY A CA 1
ATOM 2891 C C . GLY A 1 362 ? 11.997 0.293 -46.267 1.00 92.19 362 GLY A C 1
ATOM 2892 O O . GLY A 1 362 ? 11.376 -0.087 -47.256 1.00 92.19 362 GLY A O 1
ATOM 2893 N N . PHE A 1 363 ? 11.920 -0.333 -45.091 1.00 91.62 363 PHE A N 1
ATOM 2894 C CA . PHE A 1 363 ? 11.162 -1.563 -44.852 1.00 91.62 363 PHE A CA 1
ATOM 2895 C C . PHE A 1 363 ? 10.130 -1.401 -43.737 1.00 91.62 363 PHE A C 1
ATOM 2897 O O . PHE A 1 363 ? 8.998 -1.864 -43.879 1.00 91.62 363 PHE A O 1
ATOM 2904 N N . GLU A 1 364 ? 10.511 -0.757 -42.636 1.00 92.44 364 GLU A N 1
ATOM 2905 C CA . GLU A 1 364 ? 9.624 -0.546 -41.493 1.00 92.44 364 GLU A CA 1
ATOM 2906 C C . GLU A 1 364 ? 8.600 0.561 -41.779 1.00 92.44 364 GLU A C 1
ATOM 2908 O O . GLU A 1 364 ? 8.882 1.544 -42.465 1.00 92.44 364 GLU A O 1
ATOM 2913 N N . THR A 1 365 ? 7.392 0.417 -41.232 1.00 93.25 365 THR A N 1
ATOM 2914 C CA . THR A 1 365 ? 6.302 1.397 -41.375 1.00 93.25 365 THR A CA 1
ATOM 2915 C C . THR A 1 365 ? 5.573 1.587 -40.045 1.00 93.25 365 THR A C 1
ATOM 2917 O O . THR A 1 365 ? 5.697 0.768 -39.137 1.00 93.25 365 THR A O 1
ATOM 2920 N N . GLY A 1 366 ? 4.805 2.671 -39.910 1.00 94.38 366 GLY A N 1
ATOM 2921 C CA . GLY A 1 366 ? 4.087 3.003 -38.675 1.00 94.38 366 GLY A CA 1
ATOM 2922 C C . GLY A 1 366 ? 4.791 4.087 -37.860 1.00 94.38 366 GLY A C 1
ATOM 2923 O O . GLY A 1 366 ? 5.411 4.980 -38.431 1.00 94.38 366 GLY A O 1
ATOM 2924 N N . GLY A 1 367 ? 4.652 4.041 -36.534 1.00 93.81 367 GLY A N 1
ATOM 2925 C CA . GLY A 1 367 ? 5.177 5.062 -35.624 1.00 93.81 367 GLY A CA 1
ATOM 2926 C C . GLY A 1 367 ? 6.454 4.637 -34.894 1.00 93.81 367 GLY A C 1
ATOM 2927 O O . GLY A 1 367 ? 6.592 3.487 -34.486 1.00 93.81 367 GLY A O 1
ATOM 2928 N N . PHE A 1 368 ? 7.357 5.587 -34.659 1.00 95.38 368 PHE A N 1
ATOM 2929 C CA . PHE A 1 368 ? 8.612 5.419 -33.928 1.00 95.38 368 PHE A CA 1
ATOM 2930 C C . PHE A 1 368 ? 8.809 6.601 -32.965 1.00 95.38 368 PHE A C 1
ATOM 2932 O O . PHE A 1 368 ? 8.986 7.738 -33.399 1.00 95.38 368 PHE A O 1
ATOM 2939 N N . PHE A 1 369 ? 8.716 6.351 -31.651 1.00 94.25 369 PHE A N 1
ATOM 2940 C CA . PHE A 1 369 ? 8.766 7.384 -30.596 1.00 94.25 369 PHE A CA 1
ATOM 2941 C C . PHE A 1 369 ? 7.867 8.612 -30.875 1.00 94.25 369 PHE A C 1
ATOM 2943 O O . PHE A 1 369 ? 8.245 9.755 -30.633 1.00 94.25 369 PHE A O 1
ATOM 2950 N N . GLY A 1 370 ? 6.657 8.374 -31.398 1.00 94.38 370 GLY A N 1
ATOM 2951 C CA . GLY A 1 370 ? 5.671 9.422 -31.692 1.00 94.38 370 GLY A CA 1
ATOM 2952 C C . GLY A 1 370 ? 5.838 10.131 -33.042 1.00 94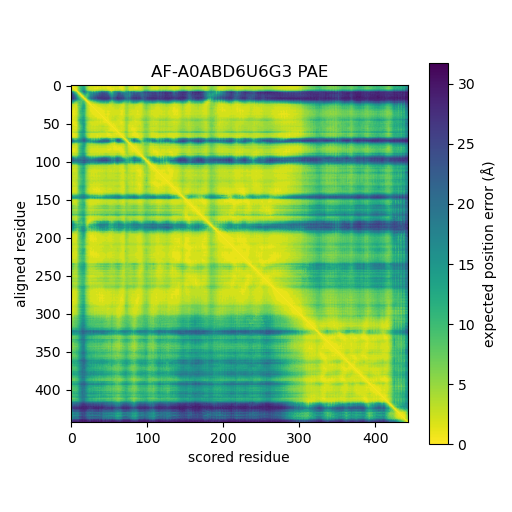.38 370 GLY A C 1
ATOM 2953 O O . GLY A 1 370 ? 5.084 11.060 -33.320 1.00 94.38 370 GLY A O 1
ATOM 2954 N N . LEU A 1 371 ? 6.786 9.704 -33.883 1.00 95.88 371 LEU A N 1
ATOM 2955 C CA . LEU A 1 371 ? 6.954 10.179 -35.259 1.00 95.88 371 LEU A CA 1
ATOM 2956 C C . LEU A 1 371 ? 6.553 9.097 -36.263 1.00 95.88 371 LEU A C 1
ATOM 2958 O O . LEU A 1 371 ? 6.842 7.924 -36.046 1.00 95.88 371 LEU A O 1
ATOM 2962 N N . ASP A 1 372 ? 5.953 9.486 -37.385 1.00 97.19 372 ASP A N 1
ATOM 2963 C CA . ASP A 1 372 ? 5.696 8.554 -38.486 1.00 97.19 372 ASP A CA 1
ATOM 2964 C C . ASP A 1 372 ? 6.999 8.201 -39.204 1.00 97.19 372 ASP A C 1
ATOM 2966 O O . ASP A 1 372 ? 7.750 9.093 -39.616 1.00 97.19 372 ASP A O 1
ATOM 2970 N N . ILE A 1 373 ? 7.238 6.905 -39.398 1.00 97.25 373 ILE A N 1
ATOM 2971 C CA . ILE A 1 373 ? 8.347 6.390 -40.199 1.00 97.25 373 ILE A CA 1
ATOM 2972 C C . ILE A 1 373 ? 8.125 6.796 -41.653 1.00 97.25 373 ILE A C 1
ATOM 2974 O O . ILE A 1 373 ? 7.075 6.531 -42.246 1.00 97.25 373 ILE A O 1
ATOM 2978 N N . ARG A 1 374 ? 9.123 7.468 -42.228 1.00 96.56 374 ARG A N 1
ATOM 2979 C CA . ARG A 1 374 ? 9.095 7.949 -43.608 1.00 96.56 374 ARG A CA 1
ATOM 2980 C C . ARG A 1 374 ? 9.958 7.082 -44.514 1.00 96.56 374 ARG A C 1
ATOM 2982 O O . ARG A 1 374 ? 10.964 6.520 -44.091 1.00 96.56 374 ARG A O 1
ATOM 2989 N N . HIS A 1 375 ? 9.582 7.024 -45.786 1.00 95.50 375 HIS A N 1
ATOM 2990 C CA . HIS A 1 375 ? 10.373 6.333 -46.797 1.00 95.50 375 HIS A CA 1
ATOM 2991 C C . HIS A 1 375 ? 11.661 7.123 -47.120 1.00 95.50 375 HIS A C 1
ATOM 2993 O O . HIS A 1 375 ? 11.610 8.354 -47.160 1.00 95.50 375 HIS A O 1
ATOM 2999 N N . PRO A 1 376 ? 12.797 6.467 -47.437 1.00 94.50 376 PRO A N 1
ATOM 3000 C CA . PRO A 1 376 ? 14.051 7.110 -47.847 1.00 94.50 376 PRO A CA 1
ATOM 3001 C C . PRO A 1 376 ? 13.972 8.144 -48.969 1.00 94.50 376 PRO A C 1
ATOM 3003 O O . PRO A 1 376 ? 14.911 8.917 -49.163 1.00 94.50 376 PRO A O 1
ATOM 3006 N N . ASP A 1 377 ? 12.903 8.154 -49.758 1.00 93.12 377 ASP A N 1
ATOM 3007 C CA . ASP A 1 377 ? 12.700 9.146 -50.820 1.00 93.12 377 ASP A CA 1
ATOM 3008 C C . ASP A 1 377 ? 12.287 10.517 -50.289 1.00 93.12 377 ASP A C 1
ATOM 3010 O O . ASP A 1 377 ? 12.624 11.524 -50.904 1.00 93.12 377 ASP A O 1
ATOM 3014 N N . SER A 1 378 ? 11.642 10.589 -49.123 1.00 92.38 378 SER A N 1
ATOM 3015 C CA . SER A 1 378 ? 11.232 11.874 -48.551 1.00 92.38 378 SER A CA 1
ATOM 3016 C C . SER A 1 378 ? 12.376 12.607 -47.854 1.00 92.38 378 SER A C 1
ATOM 3018 O O . SER A 1 378 ? 12.163 13.694 -47.334 1.00 92.38 378 SER A O 1
ATOM 3020 N N . LEU A 1 379 ? 13.579 12.025 -47.783 1.00 92.69 379 LEU A N 1
ATOM 3021 C CA . LEU A 1 379 ? 14.693 12.547 -46.988 1.00 92.69 379 LEU A CA 1
ATOM 3022 C C . LEU A 1 379 ? 15.045 14.004 -47.319 1.00 92.69 379 LEU A C 1
ATOM 3024 O O . LEU A 1 379 ? 15.383 14.766 -46.420 1.00 92.69 379 LEU A O 1
ATOM 3028 N N . ALA A 1 380 ? 14.934 14.391 -48.592 1.00 91.12 380 ALA A N 1
ATOM 3029 C CA . ALA A 1 380 ? 15.212 15.750 -49.058 1.00 91.12 380 ALA A CA 1
ATOM 3030 C C . ALA A 1 380 ? 14.227 16.801 -48.512 1.00 91.12 380 ALA A C 1
ATOM 3032 O O . ALA A 1 380 ? 14.555 17.983 -48.462 1.00 91.12 380 ALA A O 1
ATOM 3033 N N . GLU A 1 381 ? 13.029 16.373 -48.114 1.00 92.81 381 GLU A N 1
ATOM 3034 C CA . GLU A 1 381 ? 11.947 17.227 -47.614 1.00 92.81 381 GLU A CA 1
ATOM 3035 C C . GLU A 1 381 ? 11.981 17.371 -46.084 1.00 92.81 381 GLU A C 1
ATOM 3037 O O . GLU A 1 381 ? 11.240 18.174 -45.516 1.00 92.81 381 GLU A O 1
ATOM 3042 N N . LEU A 1 382 ? 12.819 16.584 -45.399 1.00 93.25 382 LEU A N 1
ATOM 3043 C CA . LEU A 1 382 ? 12.888 16.552 -43.941 1.00 93.25 382 LEU A CA 1
ATOM 3044 C C . LEU A 1 382 ? 13.810 17.657 -43.419 1.00 93.25 382 LEU A C 1
ATOM 3046 O O . LEU A 1 382 ? 14.952 17.802 -43.850 1.00 93.25 382 LEU A O 1
ATOM 3050 N N . ASP A 1 383 ? 13.325 18.398 -42.427 1.00 93.56 383 ASP A N 1
ATOM 3051 C CA . ASP A 1 383 ? 14.069 19.479 -41.785 1.00 93.56 383 ASP A CA 1
ATOM 3052 C C . ASP A 1 383 ? 14.837 18.959 -40.558 1.00 93.56 383 ASP A C 1
ATOM 3054 O O . ASP A 1 383 ? 14.308 18.900 -39.446 1.00 93.56 383 ASP A O 1
ATOM 3058 N N . TYR A 1 384 ? 16.086 18.542 -40.778 1.00 95.38 384 TYR A N 1
ATOM 3059 C CA . TYR A 1 384 ? 17.005 18.060 -39.746 1.00 95.38 384 TYR A CA 1
ATOM 3060 C C . TYR A 1 384 ? 18.402 18.671 -39.911 1.00 95.38 384 TYR A C 1
ATOM 3062 O O . TYR A 1 384 ? 18.844 18.991 -41.015 1.00 95.38 384 TYR A O 1
ATOM 3070 N N . ASP A 1 385 ? 19.125 18.788 -38.797 1.00 94.50 385 ASP A N 1
ATOM 3071 C CA . ASP A 1 385 ? 20.461 19.384 -38.754 1.00 94.50 385 ASP A CA 1
ATOM 3072 C C . ASP A 1 385 ? 21.582 18.335 -38.827 1.00 94.50 385 ASP A C 1
ATOM 3074 O O . ASP A 1 385 ? 22.732 18.694 -39.092 1.00 94.50 385 ASP A O 1
ATOM 3078 N N . PHE A 1 386 ? 21.273 17.071 -38.511 1.00 96.19 386 PHE A N 1
ATOM 3079 C CA . PHE A 1 386 ? 22.201 15.938 -38.563 1.00 96.19 386 PHE A CA 1
ATOM 3080 C C . PHE A 1 386 ? 21.462 14.595 -38.685 1.00 96.19 386 PHE A C 1
ATOM 3082 O O . PHE A 1 386 ? 20.347 14.467 -38.180 1.00 96.19 386 PHE A O 1
ATOM 3089 N N . LEU A 1 387 ? 22.062 13.582 -39.314 1.00 97.19 387 LEU A N 1
ATOM 3090 C CA . LEU A 1 387 ? 21.460 12.251 -39.464 1.00 97.19 387 LEU A CA 1
ATOM 3091 C C . LEU A 1 387 ? 22.327 11.129 -3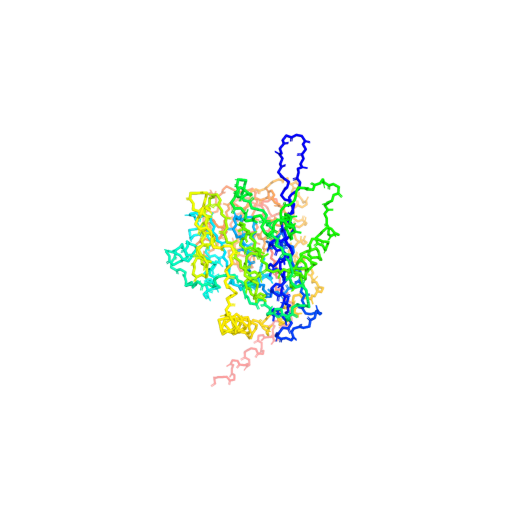8.873 1.00 97.19 387 LEU A C 1
ATOM 3093 O O . LEU A 1 387 ? 23.512 11.004 -39.175 1.00 97.19 387 LEU A O 1
ATOM 3097 N N . PHE A 1 388 ? 21.716 10.250 -38.082 1.00 96.69 388 PHE A N 1
ATOM 3098 C CA . PHE A 1 388 ? 22.345 9.022 -37.597 1.00 96.69 388 PHE A CA 1
ATOM 3099 C C . PHE A 1 388 ? 21.900 7.829 -38.442 1.00 96.69 388 PHE A C 1
ATOM 3101 O O . PHE A 1 388 ? 20.722 7.476 -38.463 1.00 96.69 388 PHE A O 1
ATOM 3108 N N . ILE A 1 389 ? 22.842 7.183 -39.128 1.00 96.25 389 ILE A N 1
ATOM 3109 C CA . ILE A 1 389 ? 22.591 5.922 -39.829 1.00 96.25 389 ILE A CA 1
ATOM 3110 C C . ILE A 1 389 ? 22.757 4.782 -38.822 1.00 96.25 389 ILE A C 1
ATOM 3112 O O . ILE A 1 389 ? 23.878 4.451 -38.426 1.00 96.25 389 ILE A O 1
ATOM 3116 N N . CYS A 1 390 ? 21.640 4.175 -38.429 1.00 95.06 390 CYS A N 1
ATOM 3117 C CA . CYS A 1 390 ? 21.550 3.159 -37.378 1.00 95.06 390 CYS A CA 1
ATOM 3118 C C . CYS A 1 390 ? 21.204 1.759 -37.909 1.00 95.06 390 CYS A C 1
ATOM 3120 O O . CYS A 1 390 ? 20.865 0.854 -37.143 1.00 95.06 390 CYS A O 1
ATOM 3122 N N . THR A 1 391 ? 21.323 1.561 -39.223 1.00 90.44 391 THR A N 1
ATOM 3123 C CA . THR A 1 391 ? 21.102 0.284 -39.909 1.00 90.44 391 THR A CA 1
ATOM 3124 C C . THR A 1 391 ? 22.365 -0.192 -40.618 1.00 90.44 391 THR A C 1
ATOM 3126 O O . THR A 1 391 ? 23.034 0.577 -41.304 1.00 90.44 391 THR A O 1
ATOM 3129 N N . TYR A 1 392 ? 22.695 -1.479 -40.477 1.00 85.88 392 TYR A N 1
ATOM 3130 C CA . TYR A 1 392 ? 23.802 -2.081 -41.223 1.00 85.88 392 TYR A CA 1
ATOM 3131 C C . TYR A 1 392 ? 23.401 -2.415 -42.666 1.00 85.88 392 TYR A C 1
ATOM 3133 O O . TYR A 1 392 ? 24.146 -2.101 -43.590 1.00 85.88 392 TYR A O 1
ATOM 3141 N N . SER A 1 393 ? 22.227 -3.022 -42.873 1.00 84.88 393 SER A N 1
ATOM 3142 C CA . SER A 1 393 ? 21.745 -3.431 -44.202 1.00 84.88 393 SER A CA 1
ATOM 3143 C C . SER A 1 393 ? 21.426 -2.236 -45.098 1.00 84.88 393 SER A C 1
ATOM 3145 O O . SER A 1 393 ? 21.769 -2.249 -46.275 1.00 84.88 393 SER A O 1
ATOM 3147 N N . GLY A 1 394 ? 20.837 -1.180 -44.531 1.00 85.94 394 GLY A N 1
ATOM 3148 C CA . GLY A 1 394 ? 20.517 0.054 -45.252 1.00 85.94 394 GLY A CA 1
ATOM 3149 C C . GLY A 1 394 ? 21.686 1.034 -45.374 1.00 85.94 394 GLY A C 1
ATOM 3150 O O . GLY A 1 394 ? 21.501 2.129 -45.895 1.00 85.94 394 GLY A O 1
ATOM 3151 N N . ARG A 1 395 ? 22.890 0.690 -44.889 1.00 88.81 395 ARG A N 1
ATOM 3152 C CA . ARG A 1 395 ? 24.014 1.636 -44.786 1.00 88.81 395 ARG A CA 1
ATOM 3153 C C . ARG A 1 395 ? 24.439 2.209 -46.134 1.00 88.81 395 ARG A C 1
ATOM 3155 O O . ARG A 1 395 ? 24.621 3.416 -46.251 1.00 88.81 395 ARG A O 1
ATOM 3162 N N . GLU A 1 396 ? 24.637 1.348 -47.130 1.00 89.94 396 GLU A N 1
ATOM 3163 C CA . GLU A 1 396 ? 25.122 1.785 -48.446 1.00 89.94 396 GLU A CA 1
ATOM 3164 C C . GLU A 1 396 ? 24.065 2.610 -49.183 1.00 89.94 396 GLU A C 1
ATOM 3166 O O . GLU A 1 396 ? 24.391 3.610 -49.820 1.00 89.94 396 GLU A O 1
ATOM 3171 N N . GLU A 1 397 ? 22.790 2.241 -49.042 1.00 93.38 397 GLU A N 1
ATOM 3172 C CA . GLU A 1 397 ? 21.678 3.022 -49.577 1.00 93.38 397 GLU A CA 1
ATOM 3173 C C . GLU A 1 397 ? 21.615 4.410 -48.931 1.00 93.38 397 GLU A C 1
ATOM 3175 O O . GLU A 1 397 ? 21.559 5.415 -49.644 1.00 93.38 397 GLU A O 1
ATOM 3180 N N . ALA A 1 398 ? 21.690 4.464 -47.597 1.00 93.50 398 ALA A N 1
ATOM 3181 C CA . ALA A 1 398 ? 21.673 5.705 -46.839 1.00 93.50 398 ALA A CA 1
ATOM 3182 C C . ALA A 1 398 ? 22.825 6.624 -47.238 1.00 93.50 398 ALA A C 1
ATOM 3184 O O . ALA A 1 398 ? 22.616 7.796 -47.550 1.00 93.50 398 ALA A O 1
ATOM 3185 N N . ARG A 1 399 ? 24.040 6.071 -47.307 1.00 94.00 399 ARG A N 1
ATOM 3186 C CA . ARG A 1 399 ? 25.233 6.808 -47.723 1.00 94.00 399 ARG A CA 1
ATOM 3187 C C . ARG A 1 399 ? 25.091 7.355 -49.139 1.00 94.00 399 ARG A C 1
ATOM 3189 O O . ARG A 1 399 ? 25.384 8.526 -49.357 1.00 94.00 399 ARG A O 1
ATOM 3196 N N . ARG A 1 400 ? 24.622 6.539 -50.088 1.00 94.38 400 ARG A N 1
ATOM 3197 C CA . ARG A 1 400 ? 24.410 6.967 -51.477 1.00 94.38 400 ARG A CA 1
ATOM 3198 C C . ARG A 1 400 ? 23.424 8.134 -51.555 1.00 94.38 400 ARG A C 1
ATOM 3200 O O . ARG A 1 400 ? 23.762 9.155 -52.141 1.00 94.38 400 ARG A O 1
ATOM 3207 N N . LYS A 1 401 ? 22.254 8.015 -50.919 1.00 94.88 401 LYS A N 1
ATOM 3208 C CA . LYS A 1 401 ? 21.235 9.079 -50.913 1.00 94.88 401 LYS A CA 1
ATOM 3209 C C . LYS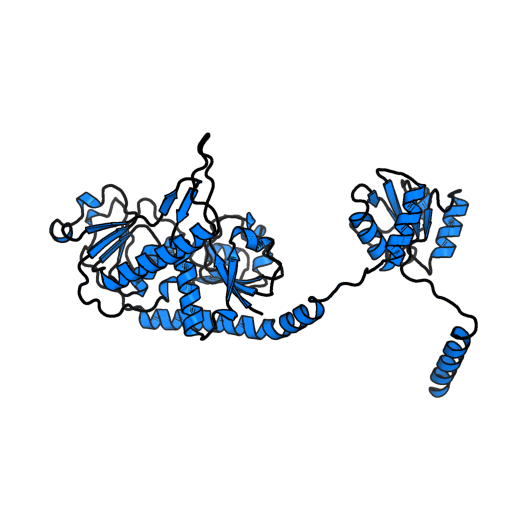 A 1 401 ? 21.742 10.364 -50.250 1.00 94.88 401 LYS A C 1
ATOM 3211 O O . LYS A 1 401 ? 21.504 11.451 -50.757 1.00 94.88 401 LYS A O 1
ATOM 3216 N N . LEU A 1 402 ? 22.485 10.265 -49.149 1.00 95.50 402 LEU A N 1
ATOM 3217 C CA . LEU A 1 402 ? 23.069 11.437 -48.486 1.00 95.50 402 LEU A CA 1
ATOM 3218 C C . LEU A 1 402 ? 24.138 12.123 -49.346 1.00 95.50 402 LEU A C 1
ATOM 3220 O O . LEU A 1 402 ? 24.166 13.351 -49.404 1.00 95.50 402 LEU A O 1
ATOM 3224 N N . LEU A 1 403 ? 24.965 11.351 -50.057 1.00 94.19 403 LEU A N 1
ATOM 3225 C CA . LEU A 1 403 ? 25.932 11.887 -51.019 1.00 94.19 403 LEU A CA 1
ATOM 3226 C C . LEU A 1 403 ? 25.242 12.596 -52.193 1.00 94.19 403 LEU A C 1
ATOM 3228 O O . LEU A 1 403 ? 25.679 13.675 -52.583 1.00 94.19 403 LEU A O 1
ATOM 3232 N N . GLU A 1 404 ? 24.152 12.034 -52.726 1.00 94.94 404 GLU A N 1
ATOM 3233 C CA . GLU A 1 404 ? 23.329 12.670 -53.772 1.00 94.94 404 GLU A CA 1
ATOM 3234 C C . GLU A 1 404 ? 22.731 14.009 -53.306 1.00 94.94 404 GLU A C 1
ATOM 3236 O O . GLU A 1 404 ? 22.610 14.942 -54.098 1.00 94.94 404 GLU A O 1
ATOM 3241 N N . LEU A 1 405 ? 22.428 14.135 -52.010 1.00 94.00 405 LEU A N 1
ATOM 3242 C CA . LEU A 1 405 ? 21.969 15.375 -51.375 1.00 94.00 405 LEU A CA 1
ATOM 3243 C C . LEU A 1 405 ? 23.112 16.317 -50.949 1.00 94.00 405 LEU A C 1
ATOM 3245 O O . LEU A 1 405 ? 22.856 17.323 -50.287 1.00 94.00 405 LEU A O 1
ATOM 3249 N N . GLY A 1 406 ? 24.366 16.004 -51.291 1.00 95.12 406 GLY A N 1
ATOM 3250 C CA . GLY A 1 406 ? 25.533 16.829 -50.968 1.00 95.12 406 GLY A CA 1
ATOM 3251 C C . GLY A 1 406 ? 25.906 16.855 -49.482 1.00 95.12 406 GLY A C 1
ATOM 3252 O O . GLY A 1 406 ? 26.572 17.790 -49.043 1.00 95.12 406 GLY A O 1
ATOM 3253 N N . ARG A 1 407 ? 25.471 15.860 -48.700 1.00 94.75 407 ARG A N 1
ATOM 3254 C CA . ARG A 1 407 ? 25.763 15.746 -47.263 1.00 94.75 407 ARG A CA 1
ATOM 3255 C C . ARG A 1 407 ? 27.118 15.083 -47.031 1.00 94.75 407 ARG A C 1
ATOM 3257 O O . ARG A 1 407 ? 27.467 14.110 -47.704 1.00 94.75 407 ARG A O 1
ATOM 3264 N N . GLU A 1 408 ? 27.858 15.564 -46.037 1.00 93.19 408 GLU A N 1
ATOM 3265 C CA . GLU A 1 408 ? 29.201 15.083 -45.704 1.00 93.19 408 GLU A CA 1
ATOM 3266 C C . GLU A 1 408 ? 29.213 14.264 -44.402 1.00 93.19 408 GLU A C 1
ATOM 3268 O O . GLU A 1 408 ? 28.650 14.661 -43.377 1.00 93.19 408 GLU A O 1
ATOM 3273 N N . GLU A 1 409 ? 29.883 13.108 -44.425 1.00 92.12 409 GLU A N 1
ATOM 3274 C CA . GLU A 1 409 ? 30.046 12.273 -43.230 1.00 92.12 409 GLU A CA 1
ATOM 3275 C C . GLU A 1 409 ? 30.903 12.998 -42.182 1.00 92.12 409 GLU A C 1
ATOM 3277 O O . GLU A 1 409 ? 31.924 13.603 -42.497 1.00 92.12 409 GLU A O 1
ATOM 3282 N N . GLY A 1 410 ? 30.480 12.951 -40.922 1.00 88.31 410 GLY A N 1
ATOM 3283 C CA . GLY A 1 410 ? 31.088 13.679 -39.811 1.00 88.31 410 GLY A CA 1
ATOM 3284 C C . GLY A 1 410 ? 30.579 15.114 -39.644 1.00 88.31 410 GLY A C 1
ATOM 3285 O O . GLY A 1 410 ? 30.686 15.645 -38.543 1.00 88.31 410 GLY A O 1
ATOM 3286 N N . LYS A 1 411 ? 29.976 15.728 -40.675 1.00 90.00 411 LYS A N 1
ATOM 3287 C CA . LYS A 1 411 ? 29.383 17.080 -40.588 1.00 90.00 411 LYS A CA 1
ATOM 3288 C C . LYS A 1 411 ? 27.861 17.075 -40.599 1.00 90.00 411 LYS A C 1
ATOM 3290 O O . LYS A 1 411 ? 27.248 17.759 -39.783 1.00 90.00 411 LYS A O 1
ATOM 3295 N N . ASP A 1 412 ? 27.270 16.304 -41.505 1.00 94.12 412 ASP A N 1
ATOM 3296 C CA . ASP A 1 412 ? 25.822 16.213 -41.710 1.00 94.12 412 ASP A CA 1
ATOM 3297 C C . ASP A 1 412 ? 25.247 14.872 -41.260 1.00 94.12 412 ASP A C 1
ATOM 3299 O O . ASP A 1 412 ? 24.058 14.770 -40.964 1.00 94.12 412 ASP A O 1
ATOM 3303 N N . TYR A 1 413 ? 26.063 13.820 -41.251 1.00 95.31 413 TYR A N 1
ATOM 3304 C CA . TYR A 1 413 ? 25.624 12.502 -40.819 1.00 95.31 413 TYR A CA 1
ATOM 3305 C C . TYR A 1 413 ? 26.764 11.669 -40.254 1.00 95.31 413 TYR A C 1
ATOM 3307 O O . TYR A 1 413 ? 27.936 11.932 -40.516 1.00 95.31 413 TYR A O 1
ATOM 3315 N N . MET A 1 414 ? 26.430 10.618 -39.512 1.00 94.06 414 MET A N 1
ATOM 3316 C CA . MET A 1 414 ? 27.403 9.602 -39.122 1.00 94.06 414 MET A CA 1
ATOM 3317 C C . MET A 1 414 ? 26.786 8.214 -39.034 1.00 94.06 414 MET A C 1
ATOM 3319 O O . MET A 1 414 ? 25.571 8.050 -38.917 1.00 94.06 414 MET A O 1
ATOM 3323 N N . PHE A 1 415 ? 27.655 7.209 -39.019 1.00 92.19 415 PHE A N 1
ATOM 3324 C CA . PHE A 1 415 ? 27.269 5.838 -38.734 1.00 92.19 415 PHE A CA 1
ATOM 3325 C C . PHE A 1 415 ? 27.298 5.553 -37.231 1.00 92.19 415 PHE A C 1
ATOM 3327 O O . PHE A 1 415 ? 28.311 5.783 -36.566 1.00 92.19 415 PHE A O 1
ATOM 3334 N N . LEU A 1 416 ? 26.198 5.016 -36.707 1.00 91.94 416 LEU A N 1
ATOM 3335 C CA . LEU A 1 416 ? 26.034 4.721 -35.288 1.00 91.94 416 LEU A CA 1
ATOM 3336 C C . LEU A 1 416 ? 25.334 3.366 -35.130 1.00 91.94 416 LEU A C 1
ATOM 3338 O O . LEU A 1 416 ? 24.109 3.283 -35.129 1.00 91.94 416 LEU A O 1
ATOM 3342 N N . VAL A 1 417 ? 26.120 2.289 -35.025 1.00 86.00 417 VAL A N 1
ATOM 3343 C CA . VAL A 1 417 ? 25.602 0.912 -34.913 1.00 86.00 417 VAL A CA 1
ATOM 3344 C C . VAL A 1 417 ? 26.321 0.109 -33.835 1.00 86.00 417 VAL A C 1
ATOM 3346 O O . VAL A 1 417 ? 27.531 0.225 -33.634 1.00 86.00 417 VAL A O 1
ATOM 3349 N N . SER A 1 418 ? 25.573 -0.772 -33.174 1.00 74.56 418 SER A N 1
ATOM 3350 C CA . SER A 1 418 ? 26.073 -1.634 -32.098 1.00 74.56 418 SER A CA 1
ATOM 3351 C C . SER A 1 418 ? 26.997 -2.751 -32.587 1.00 74.56 418 SER A C 1
ATOM 3353 O O . SER A 1 418 ? 27.863 -3.207 -31.839 1.00 74.56 418 SER A O 1
ATOM 3355 N N . HIS A 1 419 ? 26.859 -3.177 -33.846 1.00 71.25 419 HIS A N 1
ATOM 3356 C CA . HIS A 1 419 ? 27.577 -4.326 -34.390 1.00 71.25 419 HIS A CA 1
ATOM 3357 C C . HIS A 1 419 ? 28.273 -4.002 -35.710 1.00 71.25 419 HIS A C 1
ATOM 3359 O O . HIS A 1 419 ? 27.707 -3.392 -36.613 1.00 71.25 419 HIS A O 1
ATOM 3365 N N . VAL A 1 420 ? 29.510 -4.482 -35.840 1.00 63.41 420 VAL A N 1
ATOM 3366 C CA . VAL A 1 420 ? 30.228 -4.539 -37.114 1.00 63.41 420 VAL A CA 1
ATOM 3367 C C . VAL A 1 420 ? 30.549 -6.001 -37.366 1.00 63.41 420 VAL A C 1
ATOM 3369 O O . VAL A 1 420 ? 31.258 -6.617 -36.570 1.00 63.41 420 VAL A O 1
ATOM 3372 N N . VAL A 1 421 ? 30.013 -6.561 -38.451 1.00 59.75 421 VAL A N 1
ATOM 3373 C CA . VAL A 1 421 ? 30.354 -7.920 -38.882 1.00 59.75 421 VAL A CA 1
ATOM 3374 C C . VAL A 1 421 ? 31.831 -7.920 -39.262 1.00 59.75 421 VAL A C 1
ATOM 3376 O O . VAL A 1 421 ? 32.228 -7.341 -40.271 1.00 59.75 421 VAL A O 1
ATOM 3379 N N . ASN A 1 422 ? 32.667 -8.512 -38.412 1.00 55.75 422 ASN A N 1
ATOM 3380 C CA . ASN A 1 422 ? 34.101 -8.583 -38.642 1.00 55.75 422 ASN A CA 1
ATOM 3381 C C . ASN A 1 422 ? 34.395 -9.809 -39.511 1.00 55.75 422 ASN A C 1
ATOM 3383 O O . ASN A 1 422 ? 34.553 -10.921 -39.009 1.00 55.75 422 ASN A O 1
ATOM 3387 N N . THR A 1 423 ? 34.437 -9.625 -40.828 1.00 53.22 423 THR A N 1
ATOM 3388 C CA . THR A 1 423 ? 34.792 -10.686 -41.777 1.00 53.22 423 THR A CA 1
ATOM 3389 C C . THR A 1 423 ? 36.307 -10.901 -41.782 1.00 53.22 423 THR A C 1
ATOM 3391 O O . THR A 1 423 ? 36.992 -10.589 -42.761 1.00 53.22 423 THR A O 1
ATOM 3394 N N . ARG A 1 424 ? 36.872 -11.436 -40.690 1.00 55.88 424 ARG A N 1
ATOM 3395 C CA . ARG A 1 424 ? 38.211 -12.042 -40.770 1.00 55.88 424 ARG A CA 1
ATOM 3396 C C . ARG A 1 424 ? 38.137 -13.141 -41.835 1.00 55.88 424 ARG A C 1
ATOM 3398 O O . ARG A 1 424 ? 37.316 -14.045 -41.703 1.00 55.88 424 ARG A O 1
ATOM 3405 N N . HIS A 1 425 ? 38.960 -13.030 -42.880 1.00 54.25 425 HIS A N 1
ATOM 3406 C CA . HIS A 1 425 ? 38.893 -13.757 -44.163 1.00 54.25 425 HIS A CA 1
ATOM 3407 C C . HIS A 1 425 ? 39.103 -15.296 -44.102 1.00 54.25 425 HIS A C 1
ATOM 3409 O O . HIS A 1 425 ? 39.565 -15.899 -45.061 1.00 54.25 425 HIS A O 1
ATOM 3415 N N . GLY A 1 426 ? 38.742 -15.965 -43.004 1.00 57.06 426 GLY A N 1
ATOM 3416 C CA . GLY A 1 426 ? 38.770 -17.430 -42.879 1.00 57.06 426 GLY A CA 1
ATOM 3417 C C . GLY A 1 426 ? 37.573 -18.017 -42.124 1.00 57.06 426 GLY A C 1
ATOM 3418 O O . GLY A 1 426 ? 37.077 -19.073 -42.496 1.00 57.06 426 GLY A O 1
ATOM 3419 N N . ALA A 1 427 ? 37.036 -17.310 -41.122 1.00 60.81 427 ALA A N 1
ATOM 3420 C CA . ALA A 1 427 ? 35.912 -17.805 -40.319 1.00 60.81 427 ALA A CA 1
ATOM 3421 C C . ALA A 1 427 ? 34.573 -17.796 -41.080 1.00 60.81 427 ALA A C 1
ATOM 3423 O O . ALA A 1 427 ? 33.713 -18.639 -40.839 1.00 60.81 427 ALA A O 1
ATOM 3424 N N . SER A 1 428 ? 34.392 -16.864 -42.024 1.00 62.41 428 SER A N 1
ATOM 3425 C CA . SER A 1 428 ? 33.178 -16.801 -42.845 1.00 62.41 428 SER A CA 1
ATOM 3426 C C . SER A 1 428 ? 33.086 -17.949 -43.849 1.00 62.41 428 SER A C 1
ATOM 3428 O O . SER A 1 428 ? 31.991 -18.432 -44.110 1.00 62.41 428 SER A O 1
ATOM 3430 N N . GLU A 1 429 ? 34.215 -18.388 -44.409 1.00 65.81 429 GLU A N 1
ATOM 3431 C CA . GLU A 1 429 ? 34.253 -19.512 -45.353 1.00 65.81 429 GLU A CA 1
ATOM 3432 C C . GLU A 1 429 ? 34.087 -20.856 -44.635 1.00 65.81 429 GLU A C 1
ATOM 3434 O O . GLU A 1 429 ? 33.360 -21.719 -45.124 1.00 65.81 429 GLU A O 1
ATOM 3439 N N . ASP A 1 430 ? 34.654 -21.004 -43.433 1.00 74.88 430 ASP A N 1
ATOM 3440 C CA . ASP A 1 430 ? 34.425 -22.183 -42.591 1.00 74.88 430 ASP A CA 1
ATOM 3441 C C . ASP A 1 430 ? 32.951 -22.294 -42.158 1.00 74.88 430 ASP A C 1
ATOM 3443 O O . ASP A 1 430 ? 32.330 -23.336 -42.360 1.00 74.88 430 ASP A O 1
ATOM 3447 N N . PHE A 1 431 ? 32.328 -21.199 -41.698 1.00 77.62 431 PHE A N 1
ATOM 3448 C CA . PHE A 1 431 ? 30.894 -21.188 -41.378 1.00 77.62 431 PHE A CA 1
ATOM 3449 C C . PHE A 1 431 ? 30.018 -21.526 -42.594 1.00 77.62 431 PHE A C 1
ATOM 3451 O O . PHE A 1 431 ? 29.111 -22.350 -42.485 1.00 77.62 431 PHE A O 1
ATOM 3458 N N . LYS A 1 432 ? 30.292 -20.939 -43.769 1.00 79.06 432 LYS A N 1
ATOM 3459 C CA . LYS A 1 432 ? 29.555 -21.252 -45.008 1.00 79.06 432 LYS A CA 1
ATOM 3460 C C . LYS A 1 432 ? 29.714 -22.717 -45.412 1.00 79.06 432 LYS A C 1
ATOM 3462 O O . LYS A 1 432 ? 28.731 -23.342 -45.793 1.00 79.06 432 LYS A O 1
ATOM 3467 N N . SER A 1 433 ? 30.924 -23.268 -45.310 1.00 78.31 433 SER A N 1
ATOM 3468 C CA . SER A 1 433 ? 31.216 -24.673 -45.614 1.00 78.31 433 SER A CA 1
ATOM 3469 C C . SER A 1 433 ? 30.509 -25.626 -44.643 1.00 78.31 433 SER A C 1
ATOM 3471 O O . SER A 1 433 ? 29.894 -26.605 -45.069 1.00 78.31 433 SER A O 1
ATOM 3473 N N . GLN A 1 434 ? 30.513 -25.313 -43.343 1.00 83.00 434 GLN A N 1
ATOM 3474 C CA . GLN A 1 434 ? 29.786 -26.068 -42.317 1.00 83.00 434 GLN A CA 1
ATOM 3475 C C . GLN A 1 434 ? 28.270 -26.006 -42.530 1.00 83.00 434 GLN A C 1
ATOM 3477 O O . GLN A 1 434 ? 27.604 -27.041 -42.502 1.00 83.00 434 GLN A O 1
ATOM 3482 N N . LEU A 1 435 ? 27.731 -24.818 -42.815 1.00 83.38 435 LEU A N 1
ATOM 3483 C CA . LEU A 1 435 ? 26.314 -24.632 -43.113 1.00 83.38 435 LEU A CA 1
ATOM 3484 C C . LEU A 1 435 ? 25.908 -25.380 -44.391 1.00 83.38 435 LEU A C 1
ATOM 3486 O O . LEU A 1 435 ? 24.885 -26.058 -44.399 1.00 83.38 435 LEU A O 1
ATOM 3490 N N . ALA A 1 436 ? 26.729 -25.328 -45.444 1.00 82.69 436 ALA A N 1
ATOM 3491 C CA . ALA A 1 436 ? 26.496 -26.061 -46.688 1.00 82.69 436 ALA A CA 1
ATOM 3492 C C . ALA A 1 436 ? 26.507 -27.582 -46.475 1.00 82.69 436 ALA A C 1
ATOM 3494 O O . ALA A 1 436 ? 25.639 -28.273 -47.004 1.00 82.69 436 ALA A O 1
ATOM 3495 N N . ARG A 1 437 ? 27.429 -28.112 -45.656 1.00 83.25 437 ARG A N 1
ATOM 3496 C CA . ARG A 1 437 ? 27.424 -29.533 -45.261 1.00 83.25 437 ARG A CA 1
ATOM 3497 C C . ARG A 1 437 ? 26.166 -29.902 -44.478 1.00 83.25 437 ARG A C 1
ATOM 3499 O O . ARG A 1 437 ? 25.580 -30.941 -44.754 1.00 83.25 437 ARG A O 1
ATOM 3506 N N . PHE A 1 438 ? 25.734 -29.063 -43.539 1.00 80.38 438 PHE A N 1
ATOM 3507 C CA . PHE A 1 438 ? 24.534 -29.316 -42.739 1.00 80.38 438 PHE A CA 1
ATOM 3508 C C . PHE A 1 438 ? 23.248 -29.297 -43.581 1.00 80.38 438 PHE A C 1
ATOM 3510 O O . PHE A 1 438 ? 22.373 -30.140 -43.396 1.00 80.38 438 PHE A O 1
ATOM 3517 N N . ILE A 1 439 ? 23.142 -28.368 -44.537 1.00 84.38 439 ILE A N 1
ATOM 3518 C CA . ILE A 1 439 ? 22.012 -28.300 -45.475 1.00 84.38 439 ILE A CA 1
ATOM 3519 C C . ILE A 1 439 ? 22.051 -29.486 -46.452 1.00 84.38 439 ILE A C 1
ATOM 3521 O O . ILE A 1 439 ? 21.023 -30.120 -46.677 1.00 84.38 439 ILE A O 1
ATOM 3525 N N . GLY A 1 440 ? 23.229 -29.826 -46.986 1.00 72.56 440 GLY A N 1
ATOM 3526 C CA . GLY A 1 440 ? 23.417 -30.942 -47.918 1.00 72.56 440 GLY A CA 1
ATOM 3527 C C . GLY A 1 440 ? 23.213 -32.332 -47.304 1.00 72.56 440 GLY A C 1
ATOM 3528 O O . GLY A 1 440 ? 22.971 -33.275 -48.040 1.00 72.56 440 GLY A O 1
ATOM 3529 N N . GLN A 1 441 ? 23.259 -32.469 -45.975 1.00 60.03 441 GLN A N 1
ATOM 3530 C CA . GLN A 1 441 ? 22.911 -33.706 -45.257 1.00 60.03 441 GLN A CA 1
ATOM 3531 C C . GLN A 1 441 ? 21.394 -33.904 -45.061 1.00 60.03 441 GLN A C 1
ATOM 3533 O O . GLN A 1 441 ? 20.982 -34.924 -44.511 1.00 60.03 441 GLN A O 1
ATOM 3538 N N . ARG A 1 442 ? 20.560 -32.931 -45.463 1.00 53.28 442 ARG A N 1
ATOM 3539 C CA . ARG A 1 442 ? 19.087 -32.999 -45.395 1.00 53.28 442 ARG A CA 1
ATOM 3540 C C . ARG A 1 442 ? 18.405 -33.208 -46.758 1.00 53.28 442 ARG A C 1
ATOM 3542 O O . ARG A 1 442 ? 17.175 -33.220 -46.795 1.00 53.28 442 ARG A O 1
ATOM 3549 N N . GLN A 1 443 ? 19.173 -33.350 -47.840 1.00 45.69 443 GLN A N 1
ATOM 3550 C CA . GLN A 1 443 ? 18.708 -33.875 -49.132 1.00 45.69 443 GLN A CA 1
ATOM 3551 C C . GLN A 1 443 ? 19.139 -35.331 -49.255 1.00 45.69 443 GLN A C 1
ATOM 3553 O O . GLN A 1 443 ? 18.343 -36.112 -49.818 1.00 45.69 443 GLN A O 1
#

Radius of gyration: 32.15 Å; Cα contacts (8 Å, |Δi|>4): 717; chains: 1; bounding box: 69×66×92 Å

Secondary structure (DSSP, 8-state):
-EEEEEE------EEETTEEEEEEEHHHHHHHHHHHHHHHHHT--GGGEEEEEGGGTTT--SS-EEEE--SEE--GGG-SPPTTEEEE-SSBEE--TTHHHH-GGGGGGPSEEESSHHHHHHHHHTT--EEE---GGGGSPPPPPPTT--EEEEESPPTTGGGGS-HHHHTTEEEE-SEEEE-TTS-SHHHHHHHHHHHHHHHHHHHHHEEEEEES-HHHHHHHHHHT--EEEE-SS--GGGTTTTTTS-EE-GGGGGG--SSPPPP--HHHHHHHHHHHHHHHHHHHHHHHHHHHHHHHHHSS----TTHHHHHHHHHHHHHH--SSEEEEEE--SHHHHHHHHHHHHH-TTEEEEEEE-SS--SEETTEEEE-GGGGGG---SEEEE--STTHHHHHHHHHHTT--BTTTEEE--S------TTHHHHHHHHHHHHHHTT-

Mean predicted aligned error: 9.02 Å

Solvent-accessible surface area (backbone atoms only — not comparable to full-atom values): 24722 Å² total; per-residue (Å²): 105,33,41,40,40,64,39,75,76,54,56,56,66,49,69,68,75,98,48,58,39,24,43,41,54,35,44,57,36,41,38,40,52,26,51,51,51,52,36,56,75,70,66,57,53,74,92,44,51,43,75,42,46,49,89,37,42,37,70,48,80,85,61,51,25,44,28,66,39,58,41,80,48,79,60,71,81,39,59,68,61,14,91,34,54,46,68,40,42,39,18,26,32,49,80,57,101,52,52,59,86,74,44,73,80,54,59,89,48,58,62,35,20,10,20,14,66,63,31,29,50,49,37,46,74,54,75,34,57,55,43,81,55,33,53,62,29,40,53,37,69,64,46,69,89,44,95,61,47,62,30,30,39,39,31,60,56,56,89,72,53,72,84,63,56,58,73,90,51,59,90,35,56,42,83,47,70,56,61,48,83,42,60,65,90,71,63,60,74,72,44,53,56,50,45,40,53,46,31,52,50,52,54,48,48,49,46,46,32,40,48,32,39,35,26,49,43,66,58,54,46,38,40,37,40,25,32,46,32,17,64,46,39,35,35,84,70,86,55,66,76,49,59,56,50,56,81,80,42,73,72,31,34,78,95,39,48,90,70,60,71,92,79,58,73,54,57,89,52,66,73,58,28,52,53,52,45,52,54,54,51,49,53,51,51,51,51,44,73,75,42,38,72,61,50,43,55,47,46,61,72,66,68,61,90,77,73,76,75,63,48,65,37,52,51,48,50,52,60,51,50,64,73,63,73,64,87,57,45,41,26,27,39,33,26,82,51,72,40,25,53,55,47,51,54,50,44,45,74,76,38,73,62,42,41,82,70,48,41,29,23,87,81,61,77,56,74,53,98,90,38,66,43,31,50,68,82,54,57,89,77,56,86,58,67,32,36,37,38,17,34,79,88,53,38,66,62,51,51,50,55,36,48,77,69,71,47,45,82,70,72,37,29,45,80,46,53,86,75,75,89,75,76,57,96,55,62,60,59,50,50,50,52,52,51,48,52,59,56,62,73,75,113

Sequence (443 aa):
MKYGIIDYSYGSAATYGTVNKYYVNIGNDMQSLAIEQLYLRLGIEEGDIVRVGYHELRTYDSHYVILPMNMFGSKDEIFPLSPYIIPLYIGFNYVSGKIAANHPHLKPYEPIGCRDEYTLRVMRGAGIEAYLSGCLTLTLPRRRPPANARRVFLVDVPEGLETHIPEALMGDVEYLAHEVELDQQFSGRDVFKATREYARFILNRYAEEAALVVTSRLHCAAPCMALGIPVILVKDNVDINLSWLDKFAKIHTRETFADINWQPQSLDLEALKEQMFGIFAEQLQALVRSREALYELSSFFEERERAPYNNRLAGQLAVGMASLQRKSLRYAIWGAGAGGTLAHLLIQETYPDYRMVAIVDGFETGGFFGLDIRHPDSLAELDYDFLFICTYSGREEARRKLLELGREEGKDYMFLVSHVVNTRHGASEDFKSQLARFIGQRQ

Nearest PDB structures (foldseek):
  5ax7-assembly1_A  TM=4.967E-01  e=1.740E-03  Schizosaccharomyces pombe 972h-
  3fbt-assembly2_C  TM=3.283E-01  e=5.751E-02  Clostridium acetobutylicum
  5vq3-assembly1_B  TM=1.705E-01  e=3.608E-02  Clostridium pasteurianum
  5f98-assembly1_C  TM=1.758E-01  e=5.118E-02  Homo sapiens
  8gym-assembly1_t1  TM=1.561E-01  e=1.030E-01  Tetrahymena thermophila SB210

=== Feature glossary ===
Key to the feature types in this record:

pLDDT. pLDDT is the predicted lDDT-Cα score: AlphaFold's confidence that the local environment of each residue (all inter-atomic distances within 15 Å) is correctly placed. It is a per-residue number between 0 and 100, with higher meaning more reliable.

Radius of gyration, Cα contacts, bounding box. The geometric summary reports three shape descriptors. Rg (radius of gyration) measures how spread out the Cα atoms are about their centre of mass; compact globular proteins have small Rg, elongated or unfolded ones large. Cα contacts (<8 Å, |i−j|>4) count long-range residue pairs in spatial proximity — high for tightly packed folds, near zero for rods or random coil. The bounding-box extents give the protein's footprint along x, y, z in Å.

Backbone torsions (φ/ψ). Backbone dihedral angles. Every residue except chain termini has a φ (preceding-C → N → Cα → C) and a ψ (N → Cα → C → next-N). They are reported in degrees following the IUPAC sign convention. Secondary structure is essentially a statement about which (φ, ψ) basin each residue occupies.

Contact-map, Ramachandran, and PAE plots. Plot images: a contact map (which residues are close in 3D, as an N×N binary image), a Ramachandran scatter (backbone torsion angles, revealing secondary-structure composition at a glance), and — for AlphaFold structures — a PAE heatmap (pairwise prediction confidence).

Predicted aligned error. Predicted Aligned Error (PAE) is an AlphaFold confidence matrix: entry (i, j) is the expected error in the position of residue j, in ångströms, when the prediction is superimposed on the true structure at residue i. Low PAE within a block of residues means that block is internally rigid and well-predicted; high PAE between two blocks means their relative placement is uncertain even if each block individually is confident.

Secondary structure (3-state, P-SEA). Three-state secondary structure (P-SEA) collapses the eight DSSP classes into helix (a), strand (b), and coil (c). P-SEA assigns these from Cα geometry alone — distances and angles — without requiring backbone oxygens, so it works on any Cα trace.

Solvent-accessible surface area. Solvent-accessible surface area (SASA) is the area in Å² traced out by the centre of a 1.4 Å probe sphere (a water molecule) rolled over the protein's van der Waals surface (Shrake–Rupley / Lee–Richards construction). Buried residues have near-zero SASA; fully exposed residues can exceed 200 Å². The total SASA scales roughly with the number of surface residues.

Foldseek 3Di. The Foldseek 3Di string encodes local tertiary geometry as a 20-letter alphabet — one character per residue — derived from the relative positions of nearby Cα atoms. Unlike the amino-acid sequence, 3Di is a direct function of the 3D structure, so two proteins with the same fold have similar 3Di strings even at low sequence identity.

B-factor. For experimental (PDB) structures, the B-factor (temperature factor) quantifies the positional spread of each atom in the crystal — a combination of thermal vibration and static disorder — in units of Å². High B-factors mark flexible loops or poorly resolved regions; low B-factors mark the rigid, well-ordered core.

mmCIF coordinates. The mmCIF block holds the 3D Cartesian coordinates of each backbone atom (N, Cα, C, O) in ångströms. mmCIF is the PDB's canonical archive format — a tagged-loop text representation of the atomic model.

InterPro / GO / CATH / organism. Functional annotations link the protein to curated databases. InterPro entries identify conserved domains and families by matching the sequence against member-database signatures (Pfam, PROSITE, CDD, …). Gene Ontology (GO) terms describe molecular function, biological process, and cellular component in a controlled vocabulary. CATH places the structure in a hierarchical fold classification (Class/Architecture/Topology/Homologous-superfamily). The organism is the source species.

Rendered structure images. Structure images are PyMOL renders from six orthogonal camera directions. Cartoon representation draws helices as coils and strands as arrows; sticks shows the backbone as bonds; surface shows the solvent-excluded envelope. Rainbow coloring maps sequence position to hue (blue→red, N→C); chain coloring assigns a distinct color per polypeptide.

Sequence. This is the polypeptide sequence — one letter per residue, N-terminus first. Length ranges from a few dozen residues for small domains to over a thousand for large multi-domain proteins.

Secondary structure (8-state, DSSP). The SS8 string is DSSP's per-residue secondary-structure call. α-helix (H) means an i→i+4 H-bond ladder; β-strand (E) means the residue participates in a β-sheet; 3₁₀ (G) and π (I) are tighter and wider helices; T/S are turns/bends; '-' is loop.

Nearest PDB structures. Structural nearest neighbors (via Foldseek easy-search vs the PDB). Reported per hit: target PDB id, E-value, and alignment TM-score. A TM-score above ~0.5 is the conventional threshold for 'same fold'.